Protein AF-A0AB74M2S8-F1 (afdb_monomer)

Nearest PDB structures (foldseek):
  7r6s-assembly1_A  TM=4.686E-01  e=1.627E-01  Stenotrophomonas maltophilia K279a
  4bac-assembly1_A-2  TM=5.710E-01  e=2.682E+00  Human spumaretrovirus
  2prr-assembly1_E  TM=2.351E-01  e=4.647E+00  Cupriavidus pinatubonensis JMP134
  8yho-assembly1_B  TM=1.801E-01  e=2.994E+00  Staphylococcus aureus

Foldseek 3Di:
DLVLFAFLFSLQVLLVQQQVVCPPQPDHPPFQRFQQSVCSVCVQQVNDDARWGALQLSVCCLCFVQVWDKAAQLGDAAQKKFFFFDPPDPQTGTFHIWGFNGDPGSFWTFTGGRQFRSGTDIGGCCQPVETHTGTITHGDDDDTDGDDDGDDDDDHDGDGHHGRHPGDTQAFLVRHGDDDDPDPDDDDDDDDDDDDDDDDDDDDDDDDDPDDDDPLQDQVVLVCLQPVPDDPAHSLLSLLLVQLVCCCVLQVADLLLSLLLQLQLCVQQVSLVRQFDPDAPDPPFFGASLRQGDPRRVVLVVVCVVVVHDSSGPCSRSVSVSVCCVPVVVVLSVQSRVDDGSLSSNSSCLVRPNVGRRSPSVSSSVSSVSSSVSNVVVVD

Structure (mmCIF, N/CA/C/O backbone):
data_AF-A0AB74M2S8-F1
#
_entry.id   AF-A0AB74M2S8-F1
#
loop_
_atom_site.group_PDB
_atom_site.id
_atom_site.type_symbol
_atom_site.label_atom_id
_atom_site.label_alt_id
_atom_site.label_comp_id
_atom_site.label_asym_id
_atom_site.label_entity_id
_atom_site.label_seq_id
_atom_site.pdbx_PDB_ins_code
_atom_site.Cartn_x
_atom_site.Cartn_y
_atom_site.Cartn_z
_atom_site.occupancy
_atom_site.B_iso_or_equiv
_atom_site.auth_seq_id
_atom_site.auth_comp_id
_atom_site.auth_asym_id
_atom_site.auth_atom_id
_atom_site.pdbx_PDB_model_num
ATOM 1 N N . MET A 1 1 ? -8.162 -6.011 23.626 1.00 84.75 1 MET A N 1
ATOM 2 C CA . MET A 1 1 ? -8.798 -4.784 23.097 1.00 84.75 1 MET A CA 1
ATOM 3 C C . MET A 1 1 ? -10.067 -4.429 23.857 1.00 84.75 1 MET A C 1
ATOM 5 O O . MET A 1 1 ? -10.016 -3.455 24.585 1.00 84.75 1 MET A O 1
ATOM 9 N N . ILE A 1 2 ? -11.145 -5.226 23.780 1.00 91.12 2 ILE A N 1
ATOM 10 C CA . ILE A 1 2 ? -12.443 -4.913 24.427 1.00 91.12 2 ILE A CA 1
ATOM 11 C C . ILE A 1 2 ? -12.279 -4.556 25.910 1.00 91.12 2 ILE A C 1
ATOM 13 O O . ILE A 1 2 ? -12.673 -3.471 26.300 1.00 91.12 2 ILE A O 1
ATOM 17 N N . LYS A 1 3 ? -11.595 -5.402 26.698 1.00 88.62 3 LYS A N 1
ATOM 18 C CA . LYS A 1 3 ? -11.340 -5.161 28.133 1.00 88.62 3 LYS A CA 1
ATOM 19 C C . LYS A 1 3 ? -10.711 -3.788 28.427 1.00 88.62 3 LYS A C 1
ATOM 21 O O . LYS A 1 3 ? -11.065 -3.161 29.412 1.00 88.62 3 LYS A O 1
ATOM 26 N N . ILE A 1 4 ? -9.784 -3.338 27.579 1.00 88.44 4 ILE A N 1
ATOM 27 C CA . ILE A 1 4 ? -9.093 -2.044 27.724 1.00 88.44 4 ILE A CA 1
ATOM 28 C C . ILE A 1 4 ? -10.026 -0.909 27.305 1.00 88.44 4 ILE A C 1
ATOM 30 O O . ILE A 1 4 ? -10.102 0.110 27.971 1.00 88.44 4 ILE A O 1
ATOM 34 N N . GLY A 1 5 ? -10.751 -1.090 26.203 1.00 87.12 5 GLY A N 1
ATOM 35 C CA . GLY A 1 5 ? -11.663 -0.085 25.668 1.00 87.12 5 GLY A CA 1
ATOM 36 C C . GLY A 1 5 ? -13.014 0.013 26.382 1.00 87.12 5 GLY A C 1
ATOM 37 O O . GLY A 1 5 ? -13.801 0.881 26.031 1.00 87.12 5 GLY A O 1
ATOM 38 N N . SER A 1 6 ? -13.296 -0.858 27.354 1.00 90.25 6 SER A N 1
ATOM 39 C CA . SER A 1 6 ? -14.488 -0.805 28.211 1.00 90.25 6 SER A CA 1
ATOM 40 C C . SER A 1 6 ? -14.216 -0.247 29.610 1.00 90.25 6 SER A C 1
ATOM 42 O O . SER A 1 6 ? -15.163 0.013 30.345 1.00 90.25 6 SER A O 1
ATOM 44 N N . ASP A 1 7 ? -12.947 -0.116 30.002 1.00 90.12 7 ASP A N 1
ATOM 45 C CA . ASP A 1 7 ? -12.531 0.347 31.327 1.00 90.12 7 ASP A CA 1
ATOM 46 C C . ASP A 1 7 ? -12.131 1.834 31.256 1.00 90.12 7 ASP A C 1
ATOM 48 O O . ASP A 1 7 ? -11.129 2.153 30.609 1.00 90.12 7 ASP A O 1
ATOM 52 N N . PRO A 1 8 ? -12.879 2.751 31.904 1.00 89.00 8 PRO A N 1
ATOM 53 C CA . PRO A 1 8 ? -12.609 4.188 31.875 1.00 89.00 8 PRO A CA 1
ATOM 54 C C . PRO A 1 8 ? -11.163 4.576 32.189 1.00 89.00 8 PRO A C 1
ATOM 56 O O . PRO A 1 8 ? -10.606 5.464 31.536 1.00 89.00 8 PRO A O 1
ATOM 59 N N . ASP A 1 9 ? -10.525 3.902 33.145 1.00 87.44 9 ASP A N 1
ATOM 60 C CA . ASP A 1 9 ? -9.166 4.240 33.563 1.00 87.44 9 ASP A CA 1
ATOM 61 C C . ASP A 1 9 ? -8.148 3.807 32.506 1.00 87.44 9 ASP A C 1
ATOM 63 O O . ASP A 1 9 ? -7.202 4.536 32.198 1.00 87.44 9 ASP A O 1
ATOM 67 N N . GLN A 1 10 ? -8.371 2.649 31.883 1.00 87.56 10 GLN A N 1
ATOM 68 C CA . GLN A 1 10 ? -7.542 2.156 30.780 1.00 87.56 10 GLN A CA 1
ATOM 69 C C . GLN A 1 10 ? -7.720 2.999 29.511 1.00 87.56 10 GLN A C 1
ATOM 71 O O . GLN A 1 10 ? -6.733 3.293 28.834 1.00 87.56 10 GLN A O 1
ATOM 76 N N . ILE A 1 11 ? -8.945 3.451 29.219 1.00 88.50 11 ILE A N 1
ATOM 77 C CA . ILE A 1 11 ? -9.229 4.380 28.115 1.00 88.50 11 ILE A CA 1
ATOM 78 C C . ILE A 1 11 ? -8.427 5.672 28.300 1.00 88.50 11 ILE A C 1
ATOM 80 O O . ILE A 1 11 ? -7.688 6.058 27.393 1.00 88.50 11 ILE A O 1
ATOM 84 N N . LYS A 1 12 ? -8.494 6.295 29.489 1.00 88.69 12 LYS A N 1
ATOM 85 C CA . LYS A 1 12 ? -7.721 7.512 29.801 1.00 88.69 12 LYS A CA 1
ATOM 86 C C . LYS A 1 12 ? -6.221 7.285 29.635 1.00 88.69 12 LYS A C 1
ATOM 88 O O . LYS A 1 12 ? -5.544 8.099 29.015 1.00 88.69 12 LYS A O 1
ATOM 93 N N . LYS A 1 13 ? -5.689 6.166 30.139 1.00 87.06 13 LYS A N 1
ATOM 94 C CA . LYS A 1 13 ? -4.259 5.819 30.014 1.00 87.06 13 LYS A CA 1
ATOM 95 C C . LYS A 1 13 ? -3.811 5.748 28.555 1.00 87.06 13 LYS A C 1
ATOM 97 O O . LYS A 1 13 ? -2.794 6.341 28.188 1.00 87.06 13 LYS A O 1
ATOM 102 N N . VAL A 1 14 ? -4.586 5.059 27.719 1.00 89.19 14 VAL A N 1
ATOM 103 C CA . VAL A 1 14 ? -4.322 4.931 26.280 1.00 89.19 14 VAL A CA 1
ATOM 104 C C . VAL A 1 14 ? -4.389 6.289 25.578 1.00 89.19 14 VAL A C 1
ATOM 106 O O . VAL A 1 14 ? -3.494 6.627 24.803 1.00 89.19 14 VAL A O 1
ATOM 109 N N . GLN A 1 15 ? -5.403 7.094 25.883 1.00 89.94 15 GLN A N 1
ATOM 110 C CA . GLN A 1 15 ? -5.590 8.434 25.325 1.00 89.94 15 GLN A CA 1
ATOM 111 C C . GLN A 1 15 ? -4.470 9.402 25.735 1.00 89.94 15 GLN A C 1
ATOM 113 O O . GLN A 1 15 ? -3.932 10.116 24.890 1.00 89.94 15 GLN A O 1
ATOM 118 N N . THR A 1 16 ? -4.006 9.357 26.986 1.00 88.69 16 THR A N 1
ATOM 119 C CA . THR A 1 16 ? -2.841 10.129 27.446 1.00 88.69 16 THR A CA 1
ATOM 120 C C . THR A 1 16 ? -1.555 9.697 26.732 1.00 88.69 16 THR A C 1
ATOM 122 O O . THR A 1 16 ? -0.731 10.542 26.363 1.00 88.69 16 THR A O 1
ATOM 125 N N . ALA A 1 17 ? -1.361 8.395 26.489 1.00 85.56 17 ALA A N 1
ATOM 126 C CA . ALA A 1 17 ? -0.233 7.900 25.694 1.00 85.56 17 ALA A CA 1
ATOM 127 C C . ALA A 1 17 ? -0.310 8.381 24.233 1.00 85.56 17 ALA A C 1
ATOM 129 O O . ALA A 1 17 ? 0.702 8.792 23.657 1.00 85.56 17 ALA A O 1
ATOM 130 N N . ALA A 1 18 ? -1.514 8.404 23.658 1.00 86.25 18 ALA A N 1
ATOM 131 C CA . ALA A 1 18 ? -1.759 8.945 22.327 1.00 86.25 18 ALA A CA 1
ATOM 132 C C . ALA A 1 18 ? -1.458 10.450 22.269 1.00 86.25 18 ALA A C 1
ATOM 134 O O . ALA A 1 18 ? -0.689 10.882 21.409 1.00 86.25 18 ALA A O 1
ATOM 135 N N . ALA A 1 19 ? -1.939 11.235 23.237 1.00 86.31 19 ALA A N 1
ATOM 136 C CA . ALA A 1 19 ? -1.667 12.668 23.345 1.00 86.31 19 ALA A CA 1
ATOM 137 C C . ALA A 1 19 ? -0.161 12.975 23.409 1.00 86.31 19 ALA A C 1
ATOM 139 O O . ALA A 1 19 ? 0.320 13.886 22.733 1.00 86.31 19 ALA A O 1
ATOM 140 N N . LYS A 1 20 ? 0.616 12.176 24.158 1.00 84.69 20 LYS A N 1
ATOM 141 C CA . LYS A 1 20 ? 2.086 12.287 24.187 1.00 84.69 20 LYS A CA 1
ATOM 142 C C . LYS A 1 20 ? 2.708 12.023 22.813 1.00 84.69 20 LYS A C 1
ATOM 144 O O . LYS A 1 20 ? 3.582 12.781 22.408 1.00 84.69 20 LYS A O 1
ATOM 149 N N . SER A 1 21 ? 2.234 11.009 22.087 1.00 80.06 21 SER A N 1
ATOM 150 C CA . SER A 1 21 ? 2.724 10.685 20.734 1.00 80.06 21 SER A CA 1
ATOM 151 C C . SER A 1 21 ? 2.317 11.695 19.649 1.00 80.06 21 SER A C 1
ATOM 153 O O . SER A 1 21 ? 2.903 11.720 18.564 1.00 80.06 21 SER A O 1
ATOM 155 N N . MET A 1 22 ? 1.332 12.549 19.938 1.00 80.62 22 MET A N 1
ATOM 156 C CA . MET A 1 22 ? 0.899 13.630 19.047 1.00 80.62 22 MET A CA 1
ATOM 157 C C . MET A 1 22 ? 1.709 14.924 19.222 1.00 80.62 22 MET A C 1
ATOM 159 O O . MET A 1 22 ? 1.587 15.820 18.386 1.00 80.62 22 MET A O 1
ATOM 163 N N . LYS A 1 23 ? 2.571 15.040 20.244 1.00 78.31 23 LYS A N 1
ATOM 164 C CA . LYS A 1 23 ? 3.499 16.179 20.362 1.00 78.31 23 LYS A CA 1
ATOM 165 C C . LYS A 1 23 ? 4.413 16.248 19.126 1.00 78.31 23 LYS A C 1
ATOM 167 O O . LYS A 1 23 ? 4.820 15.211 18.613 1.00 78.31 23 LYS A O 1
ATOM 172 N N . GLY A 1 24 ? 4.673 17.456 18.623 1.00 69.06 24 GLY A N 1
ATOM 173 C CA . GLY A 1 24 ? 5.438 17.690 17.384 1.00 69.06 24 GLY A CA 1
ATOM 174 C C . GLY A 1 24 ? 4.617 17.603 16.089 1.00 69.06 24 GLY A C 1
ATOM 175 O O . GLY A 1 24 ? 4.974 18.214 15.096 1.00 69.06 24 GLY A O 1
ATOM 176 N N . SER A 1 25 ? 3.431 16.976 16.106 1.00 66.75 25 SER A N 1
ATOM 177 C CA . SER A 1 25 ? 2.619 16.771 14.889 1.00 66.75 25 SER A CA 1
ATOM 178 C C . SER A 1 25 ? 2.020 18.032 14.250 1.00 66.75 25 SER A C 1
ATOM 180 O O . SER A 1 25 ? 1.420 17.940 13.181 1.00 66.75 25 SER A O 1
ATOM 182 N N . GLY A 1 26 ? 2.089 19.183 14.926 1.00 72.56 26 GLY A N 1
ATOM 183 C CA . GLY A 1 26 ? 1.356 20.396 14.550 1.00 72.56 26 GLY A CA 1
ATOM 184 C C . GLY A 1 26 ? -0.136 20.386 14.921 1.00 72.56 26 GLY A C 1
ATOM 185 O O . GLY A 1 26 ? -0.805 21.399 14.734 1.00 72.56 26 GLY A O 1
ATOM 186 N N . TYR A 1 27 ? -0.659 19.293 15.495 1.00 75.12 27 TYR A N 1
ATOM 187 C CA . TYR A 1 27 ? -2.057 19.170 15.920 1.00 75.12 27 TYR A CA 1
ATOM 188 C C . TYR A 1 27 ? -2.186 18.986 17.433 1.00 75.12 27 TYR A C 1
ATOM 190 O O . TYR A 1 27 ? -1.400 18.285 18.076 1.00 75.12 27 TYR A O 1
ATOM 198 N N . LYS A 1 28 ? -3.212 19.617 18.014 1.00 78.88 28 LYS A N 1
ATOM 199 C CA . LYS A 1 28 ? -3.532 19.503 19.438 1.00 78.88 28 LYS A CA 1
ATOM 200 C C . LYS A 1 28 ? -4.485 18.330 19.657 1.00 78.88 28 LYS A C 1
ATOM 202 O O . LYS A 1 28 ? -5.583 18.330 19.117 1.00 78.88 28 LYS A O 1
ATOM 207 N N . TYR A 1 29 ? -4.086 17.368 20.487 1.00 82.19 29 TYR A N 1
ATOM 208 C CA . TYR A 1 29 ? -4.968 16.288 20.936 1.00 82.19 29 TYR A CA 1
ATOM 209 C C . TYR A 1 29 ? -6.242 16.857 21.611 1.00 82.19 29 TYR A C 1
ATOM 211 O O . TYR A 1 29 ? -6.123 17.835 22.356 1.00 82.19 29 TYR A O 1
ATOM 219 N N . PRO A 1 30 ? -7.438 16.271 21.400 1.00 83.69 30 PRO A N 1
ATOM 220 C CA . PRO A 1 30 ? -7.706 15.027 20.668 1.00 83.69 30 PRO A CA 1
ATOM 221 C C . PRO A 1 30 ? -7.764 15.164 19.146 1.00 83.69 30 PRO A C 1
ATOM 223 O O . PRO A 1 30 ? -7.860 14.144 18.473 1.00 83.69 30 PRO A O 1
ATOM 226 N N . THR A 1 31 ? -7.610 16.364 18.594 1.00 81.88 31 THR A N 1
ATOM 227 C CA . THR A 1 31 ? -7.779 16.618 17.165 1.00 81.88 31 THR A CA 1
ATOM 228 C C . THR A 1 31 ? -6.806 15.860 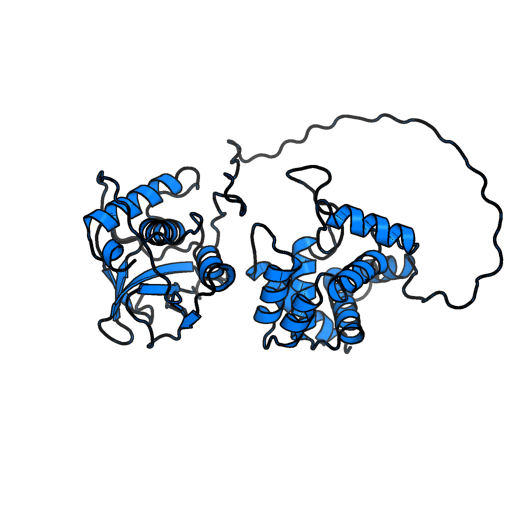16.274 1.00 81.88 31 THR A C 1
ATOM 230 O O . THR A 1 31 ? -5.590 15.881 16.473 1.00 81.88 31 THR A O 1
ATOM 233 N N . LYS A 1 32 ? -7.374 15.194 15.265 1.00 82.06 32 LYS A N 1
ATOM 234 C CA . LYS A 1 32 ? -6.702 14.382 14.257 1.00 82.06 32 LYS A CA 1
ATOM 235 C C . LYS A 1 32 ? -5.849 13.262 14.858 1.00 82.06 32 LYS A C 1
ATOM 237 O O . LYS A 1 32 ? -4.753 12.976 14.387 1.00 82.06 32 LYS A O 1
ATOM 242 N N . SER A 1 33 ? -6.333 12.615 15.917 1.00 85.50 33 SER A N 1
ATOM 243 C CA . SER A 1 33 ? -5.545 11.611 16.654 1.00 85.50 33 SER A CA 1
ATOM 244 C C . SER A 1 33 ? -6.164 10.211 16.701 1.00 85.50 33 SER A C 1
ATOM 246 O O . SER A 1 33 ? -5.681 9.357 17.448 1.00 85.50 33 SER A O 1
ATOM 248 N N . CYS A 1 34 ? -7.193 9.936 15.892 1.00 91.25 34 CYS A N 1
ATOM 249 C CA . CYS A 1 34 ? -7.920 8.662 15.910 1.00 91.25 34 CYS A CA 1
ATOM 250 C C . CYS A 1 34 ? -7.014 7.444 15.662 1.00 91.25 34 CYS A C 1
ATOM 252 O O . CYS A 1 34 ? -7.013 6.500 16.452 1.00 91.25 34 CYS A O 1
ATOM 254 N N . ALA A 1 35 ? -6.157 7.501 14.638 1.00 89.56 35 ALA A N 1
ATOM 255 C CA . ALA A 1 35 ? -5.203 6.436 14.337 1.00 89.56 35 ALA A CA 1
ATOM 256 C C . ALA A 1 35 ? -4.160 6.258 15.450 1.00 89.56 35 ALA A C 1
ATOM 258 O O . ALA A 1 35 ? -3.918 5.136 15.889 1.00 89.56 35 ALA A O 1
ATOM 259 N N . ALA A 1 36 ? -3.606 7.354 15.979 1.00 87.88 36 ALA A N 1
ATOM 260 C CA . ALA A 1 36 ? -2.610 7.280 17.046 1.00 87.88 36 ALA A CA 1
ATOM 261 C C . ALA A 1 36 ? -3.216 6.671 18.319 1.00 87.88 36 ALA A C 1
ATOM 263 O O . ALA A 1 36 ? -2.613 5.801 18.948 1.00 87.88 36 ALA A O 1
ATOM 264 N N . THR A 1 37 ? -4.443 7.071 18.651 1.00 92.75 37 THR A N 1
ATOM 265 C CA . THR A 1 37 ? -5.208 6.538 19.782 1.00 92.75 37 THR A CA 1
ATOM 266 C C . THR A 1 37 ? -5.510 5.054 19.606 1.00 92.75 37 THR A C 1
ATOM 268 O O . THR A 1 37 ? -5.253 4.261 20.512 1.00 92.75 37 THR A O 1
ATOM 271 N N . LEU A 1 38 ? -5.972 4.636 18.425 1.00 94.62 38 LEU A N 1
ATOM 272 C CA . LEU A 1 38 ? -6.240 3.226 18.164 1.00 94.62 38 LEU A CA 1
ATOM 273 C C . LEU A 1 38 ? -4.960 2.376 18.158 1.00 94.62 38 LEU A C 1
ATOM 275 O O . LEU A 1 38 ? -4.965 1.285 18.726 1.00 94.62 38 LEU A O 1
ATOM 279 N N . SER A 1 39 ? -3.848 2.867 17.603 1.00 90.75 39 SER A N 1
ATOM 280 C CA . SER A 1 39 ? -2.547 2.194 17.718 1.00 90.75 39 SER A CA 1
ATOM 281 C C . SER A 1 39 ? -2.161 1.951 19.177 1.00 90.75 39 SER A C 1
ATOM 283 O O . SER A 1 39 ? -1.660 0.878 19.505 1.00 90.75 39 SER A O 1
ATOM 285 N N . GLN A 1 40 ? -2.425 2.905 20.074 1.00 91.31 40 GLN A N 1
ATOM 286 C CA . GLN A 1 40 ? -2.153 2.726 21.501 1.00 91.31 40 GLN A CA 1
ATOM 287 C C . GLN A 1 40 ? -3.096 1.700 22.147 1.00 91.31 40 GLN A C 1
ATOM 289 O O . GLN A 1 40 ? -2.631 0.879 22.936 1.00 91.31 40 GLN A O 1
ATOM 294 N N . PHE A 1 41 ? -4.380 1.650 21.766 1.00 92.25 41 PHE A N 1
ATOM 295 C CA . PHE A 1 41 ? -5.290 0.574 22.200 1.00 92.25 41 PHE A CA 1
ATOM 296 C C . PHE A 1 41 ? -4.807 -0.810 21.757 1.00 92.25 41 PHE A C 1
ATOM 298 O O . PHE A 1 41 ? -4.860 -1.771 22.531 1.00 92.25 41 PHE A O 1
ATOM 305 N N . LEU A 1 42 ? -4.336 -0.916 20.514 1.00 90.94 42 LEU A N 1
ATOM 306 C CA . LEU A 1 42 ? -3.784 -2.144 19.948 1.00 90.94 42 LEU A CA 1
ATOM 307 C C . LEU A 1 42 ? -2.538 -2.575 20.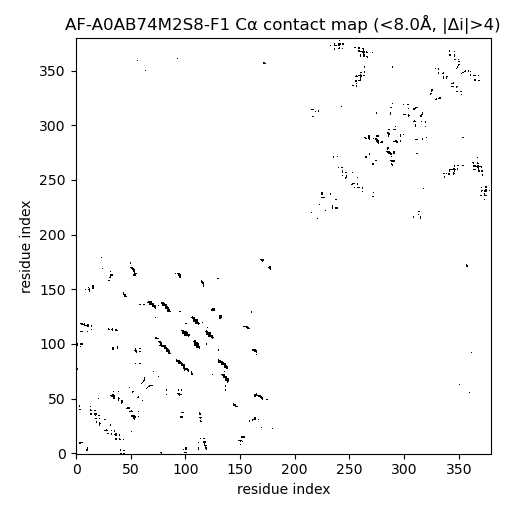730 1.00 90.94 42 LEU A C 1
ATOM 309 O O . LEU A 1 42 ? -2.498 -3.698 21.231 1.00 90.94 42 LEU A O 1
ATOM 313 N N . ARG A 1 43 ? -1.582 -1.663 20.939 1.00 87.50 43 ARG A N 1
ATOM 314 C CA . ARG A 1 43 ? -0.358 -1.921 21.715 1.00 87.50 43 ARG A CA 1
ATOM 315 C C . ARG A 1 43 ? -0.643 -2.294 23.164 1.00 87.50 43 ARG A C 1
ATOM 317 O O . ARG A 1 43 ? -0.067 -3.260 23.653 1.00 87.50 43 ARG A O 1
ATOM 324 N N . ALA A 1 44 ? -1.553 -1.590 23.836 1.00 85.38 44 ALA A N 1
ATOM 325 C CA . ALA A 1 44 ? -1.952 -1.897 25.210 1.00 85.38 44 ALA A CA 1
ATOM 326 C C . ALA A 1 44 ? -2.612 -3.281 25.316 1.00 85.38 44 ALA A C 1
ATOM 328 O O . ALA A 1 44 ? -2.467 -3.973 26.321 1.00 85.38 44 ALA A O 1
ATOM 329 N N . ALA A 1 45 ? -3.299 -3.726 24.257 1.00 85.69 45 ALA A N 1
ATOM 330 C CA . ALA A 1 45 ? -3.817 -5.087 24.173 1.00 85.69 45 ALA A CA 1
ATOM 331 C C . ALA A 1 45 ? -2.724 -6.138 23.934 1.00 85.69 45 ALA A C 1
ATOM 333 O O . ALA A 1 45 ? -3.033 -7.320 24.059 1.00 85.69 45 ALA A O 1
ATOM 334 N N . GLY A 1 46 ? -1.496 -5.717 23.603 1.00 82.00 46 GLY A N 1
ATOM 335 C CA . GLY A 1 46 ? -0.339 -6.534 23.225 1.00 82.00 46 GLY A CA 1
ATOM 336 C C . GLY A 1 46 ? -0.155 -6.706 21.709 1.00 82.00 46 GLY A C 1
ATOM 337 O O . GLY A 1 46 ? 0.601 -7.578 21.287 1.00 82.00 46 GLY A O 1
ATOM 338 N N . ILE A 1 47 ? -0.926 -5.990 20.872 1.00 83.38 47 ILE A N 1
ATOM 339 C CA . ILE A 1 47 ? -0.898 -6.148 19.412 1.00 83.38 47 ILE A CA 1
ATOM 340 C C . ILE A 1 47 ? 0.222 -5.250 18.943 1.00 83.38 47 ILE A C 1
ATOM 342 O O . ILE A 1 47 ? 0.092 -4.028 18.981 1.00 83.38 47 ILE A O 1
ATOM 346 N N . ASP A 1 48 ? 1.322 -5.865 18.525 1.00 78.94 48 ASP A N 1
ATOM 347 C CA . ASP A 1 48 ? 2.477 -5.118 18.060 1.00 78.94 48 ASP A CA 1
ATOM 348 C C . ASP A 1 48 ? 2.163 -4.420 16.729 1.00 78.94 48 ASP A C 1
ATOM 350 O O . ASP A 1 48 ? 2.051 -5.046 15.662 1.00 78.94 48 ASP A O 1
ATOM 354 N N . VAL A 1 49 ? 1.945 -3.112 16.842 1.00 78.50 49 VAL A N 1
ATOM 355 C CA . VAL A 1 49 ? 1.776 -2.159 15.751 1.00 78.50 49 VAL A CA 1
ATOM 356 C C . VAL A 1 49 ? 2.485 -0.855 16.124 1.00 78.50 49 VAL A C 1
ATOM 358 O O . VAL A 1 49 ? 2.430 -0.427 17.285 1.00 78.50 49 VAL A O 1
ATOM 361 N N . PRO A 1 50 ? 3.136 -0.180 15.165 1.00 78.56 50 PRO A N 1
ATOM 362 C CA . PRO A 1 50 ? 3.665 1.153 15.404 1.00 78.56 50 PRO A CA 1
ATOM 363 C C . PRO A 1 50 ? 2.530 2.137 15.718 1.00 78.56 50 PRO A C 1
ATOM 365 O O . PRO A 1 50 ? 1.360 1.918 15.385 1.00 78.56 50 PRO A O 1
ATOM 368 N N . VAL A 1 51 ? 2.877 3.234 16.395 1.00 82.12 51 VAL A N 1
ATOM 369 C CA . VAL A 1 51 ? 1.926 4.332 16.586 1.00 82.12 51 VAL A CA 1
ATOM 370 C C . VAL A 1 51 ? 1.798 5.069 15.264 1.00 82.12 51 VAL A C 1
ATOM 372 O O . VAL A 1 51 ? 2.726 5.748 14.836 1.00 82.12 51 VAL A O 1
ATOM 375 N N . THR A 1 52 ? 0.650 4.906 14.619 1.00 80.44 52 THR A N 1
ATOM 376 C CA . THR A 1 52 ? 0.404 5.378 13.260 1.00 80.44 52 THR A CA 1
ATOM 377 C C . THR A 1 52 ? -0.444 6.638 13.291 1.00 80.44 52 THR A C 1
ATOM 379 O O . THR A 1 52 ? -1.412 6.730 14.043 1.00 80.44 52 THR A O 1
ATOM 382 N N . ARG A 1 53 ? -0.093 7.616 12.454 1.00 82.56 53 ARG A N 1
ATOM 383 C CA . ARG A 1 53 ? -0.931 8.789 12.178 1.00 82.56 53 ARG A CA 1
ATOM 384 C C . ARG A 1 53 ? -1.648 8.583 10.834 1.00 82.56 53 ARG A C 1
ATOM 386 O O . ARG A 1 53 ? -1.089 7.978 9.920 1.00 82.56 53 ARG A O 1
ATOM 393 N N . GLY A 1 54 ? -2.886 9.067 10.743 1.00 83.19 54 GLY A N 1
ATOM 394 C CA . GLY A 1 54 ? -3.770 8.885 9.586 1.00 83.19 54 GLY A CA 1
ATOM 395 C C . GLY A 1 54 ? -4.551 7.566 9.625 1.00 83.19 54 GLY A C 1
ATOM 396 O O . GLY A 1 54 ? -3.973 6.481 9.731 1.00 83.19 54 GLY A O 1
ATOM 397 N N . ALA A 1 55 ? -5.882 7.652 9.547 1.00 85.69 55 ALA A N 1
ATOM 398 C CA . ALA A 1 55 ? -6.775 6.495 9.641 1.00 85.69 55 ALA A CA 1
ATOM 399 C C . ALA A 1 55 ? -6.528 5.460 8.529 1.00 85.69 55 ALA A C 1
ATOM 401 O O . ALA A 1 55 ? -6.486 4.259 8.810 1.00 85.69 55 ALA A O 1
ATOM 402 N N . GLN A 1 56 ? -6.278 5.909 7.295 1.00 81.81 56 GLN A N 1
ATOM 403 C CA . GLN A 1 56 ? -5.968 5.023 6.168 1.00 81.81 56 GLN A CA 1
ATOM 404 C C . GLN A 1 56 ? -4.694 4.195 6.394 1.00 81.81 56 GLN A C 1
ATOM 406 O O . GLN A 1 56 ? -4.711 2.985 6.172 1.00 81.81 56 GLN A O 1
ATOM 411 N N . ASN A 1 57 ? -3.618 4.812 6.892 1.00 77.62 57 ASN A N 1
ATOM 412 C CA . ASN A 1 57 ? -2.349 4.120 7.137 1.00 77.62 57 ASN A CA 1
ATOM 413 C C . ASN A 1 57 ? -2.519 2.992 8.160 1.00 77.62 57 ASN A C 1
ATOM 415 O O . ASN A 1 57 ? -2.050 1.871 7.952 1.00 77.62 57 ASN A O 1
ATOM 419 N N . LEU A 1 58 ? -3.249 3.258 9.250 1.00 86.12 58 LEU A N 1
ATOM 420 C CA . LEU A 1 58 ? -3.509 2.240 10.264 1.00 86.12 58 LEU A CA 1
ATOM 421 C C . LEU A 1 58 ? -4.421 1.128 9.729 1.00 86.12 58 LEU A C 1
ATOM 423 O O . LEU A 1 58 ? -4.157 -0.052 9.972 1.00 86.12 58 LEU A O 1
ATOM 427 N N . ALA A 1 59 ? -5.463 1.479 8.970 1.00 85.94 59 ALA A N 1
ATOM 428 C CA . ALA A 1 59 ? -6.342 0.500 8.337 1.00 85.94 59 ALA A CA 1
ATOM 429 C C . ALA A 1 59 ? -5.567 -0.429 7.388 1.00 85.94 59 ALA A C 1
ATOM 431 O O . ALA A 1 59 ? -5.774 -1.646 7.411 1.00 85.94 59 ALA A O 1
ATOM 432 N N . ASP A 1 60 ? -4.638 0.121 6.602 1.00 78.44 60 ASP A N 1
ATOM 433 C CA . ASP A 1 60 ? -3.769 -0.661 5.728 1.00 78.44 60 ASP A CA 1
ATOM 434 C C . ASP A 1 60 ? -2.808 -1.543 6.532 1.00 78.44 60 ASP A C 1
ATOM 436 O O . ASP A 1 60 ? -2.728 -2.734 6.251 1.00 78.44 60 ASP A O 1
ATOM 440 N N . ARG A 1 61 ? -2.179 -1.061 7.610 1.00 82.06 61 ARG A N 1
ATOM 441 C CA . ARG A 1 61 ? -1.336 -1.916 8.474 1.00 82.06 61 ARG A CA 1
ATOM 442 C C . ARG A 1 61 ? -2.112 -3.091 9.081 1.00 82.06 61 ARG A C 1
ATOM 444 O O . ARG A 1 61 ? -1.621 -4.222 9.103 1.00 82.06 61 ARG A O 1
ATOM 451 N N . LEU A 1 62 ? -3.333 -2.853 9.556 1.00 86.00 62 LEU A N 1
ATOM 452 C CA . LEU A 1 62 ? -4.184 -3.900 10.128 1.00 86.00 62 LEU A CA 1
ATOM 453 C C . LEU A 1 62 ? -4.611 -4.925 9.071 1.00 86.00 62 LEU A C 1
ATOM 455 O O . LEU A 1 62 ? -4.441 -6.133 9.259 1.00 86.00 62 LEU A O 1
ATOM 459 N N . ARG A 1 63 ? -5.127 -4.458 7.931 1.00 83.75 63 ARG A N 1
ATOM 460 C CA . ARG A 1 63 ? -5.586 -5.326 6.838 1.00 83.75 63 ARG A CA 1
ATOM 461 C C . ARG A 1 63 ? -4.433 -6.090 6.200 1.00 83.75 63 ARG A C 1
ATOM 463 O O . ARG A 1 63 ? -4.540 -7.288 5.963 1.00 83.75 63 ARG A O 1
ATOM 470 N N . ILE A 1 64 ? -3.345 -5.391 5.910 1.00 68.94 64 ILE A N 1
ATOM 471 C CA . ILE A 1 64 ? -2.274 -5.879 5.055 1.00 68.94 64 ILE A CA 1
ATOM 472 C C . ILE A 1 64 ? -1.194 -6.580 5.887 1.00 68.94 64 ILE A C 1
ATOM 474 O O . ILE A 1 64 ? -0.935 -7.766 5.680 1.00 68.94 64 ILE A O 1
ATOM 478 N N . ASN A 1 65 ? -0.589 -5.899 6.863 1.00 74.12 65 ASN A N 1
ATOM 479 C CA . ASN A 1 65 ? 0.536 -6.450 7.631 1.00 74.12 65 ASN A CA 1
ATOM 480 C C . ASN A 1 65 ? 0.060 -7.481 8.660 1.00 74.12 65 ASN A C 1
ATOM 482 O O . ASN A 1 65 ? 0.678 -8.532 8.834 1.00 74.12 65 ASN A O 1
ATOM 486 N N . ARG A 1 66 ? -1.059 -7.199 9.339 1.00 79.69 66 ARG A N 1
ATOM 487 C CA . ARG A 1 66 ? -1.630 -8.097 10.358 1.00 79.69 66 ARG A CA 1
ATOM 488 C C . ARG A 1 66 ? -2.658 -9.078 9.785 1.00 79.69 66 ARG A C 1
ATOM 490 O O . ARG A 1 66 ? -3.105 -9.955 10.520 1.00 79.69 66 ARG A O 1
ATOM 497 N N . LYS A 1 67 ? -2.986 -8.980 8.489 1.00 80.38 67 LYS A N 1
ATOM 498 C CA . LYS A 1 67 ? -3.927 -9.867 7.775 1.00 80.38 67 LYS A CA 1
ATOM 499 C C . LYS A 1 67 ? -5.334 -9.886 8.382 1.00 80.38 67 LYS A C 1
ATOM 501 O O . LYS A 1 67 ? -6.011 -10.919 8.378 1.00 80.38 67 LYS A O 1
ATOM 506 N N . TRP A 1 68 ? -5.775 -8.763 8.945 1.00 89.81 68 TRP A N 1
ATOM 507 C CA . TRP A 1 68 ? -7.131 -8.653 9.473 1.00 89.81 68 TRP A CA 1
ATOM 508 C C . TRP A 1 68 ? -8.142 -8.705 8.334 1.00 89.81 68 TRP A C 1
ATOM 510 O O . TRP A 1 68 ? -7.933 -8.147 7.257 1.00 89.81 68 TRP A O 1
ATOM 520 N N . SER A 1 69 ? -9.249 -9.399 8.575 1.00 90.56 69 SER A N 1
ATOM 521 C CA . SER A 1 69 ? -10.264 -9.620 7.548 1.00 90.56 69 SER A CA 1
ATOM 522 C C . SER A 1 69 ? -11.188 -8.415 7.440 1.00 90.56 69 SER A C 1
ATOM 524 O O . SER A 1 69 ? -11.620 -7.875 8.459 1.00 90.56 69 SER A O 1
ATOM 526 N N . ARG A 1 70 ? -11.534 -8.023 6.208 1.00 91.62 70 ARG A N 1
ATOM 527 C CA . ARG A 1 70 ? -12.559 -7.003 5.961 1.00 91.62 70 ARG A CA 1
ATOM 528 C C . ARG A 1 70 ? -13.944 -7.598 6.210 1.00 91.62 70 ARG A C 1
ATOM 530 O O . ARG A 1 70 ? -14.300 -8.628 5.644 1.00 91.62 70 ARG A O 1
ATOM 537 N N . VAL A 1 71 ? -14.730 -6.924 7.035 1.00 92.31 71 VAL A N 1
ATOM 538 C CA . VAL A 1 71 ? -16.086 -7.300 7.430 1.00 92.31 71 VAL A CA 1
ATOM 539 C C . VAL A 1 71 ? -17.055 -6.235 6.920 1.00 92.31 71 VAL A C 1
ATOM 541 O O . VAL A 1 71 ? -16.782 -5.035 6.989 1.00 92.31 71 VAL A O 1
ATOM 544 N N . LYS A 1 72 ? -18.181 -6.680 6.353 1.00 90.56 72 LYS A N 1
ATOM 545 C CA . LYS A 1 72 ? -19.229 -5.788 5.840 1.00 90.56 72 LYS A CA 1
ATOM 546 C C . LYS A 1 72 ? -19.982 -5.118 6.990 1.00 90.56 72 LYS A C 1
ATOM 548 O O . LYS A 1 72 ? -20.158 -5.720 8.049 1.00 90.56 72 LYS A O 1
ATOM 553 N N . VAL A 1 73 ? -20.473 -3.905 6.749 1.00 92.25 73 VAL A N 1
ATOM 554 C CA . VAL A 1 73 ? -21.394 -3.224 7.668 1.00 92.25 73 VAL A CA 1
ATOM 555 C C . VAL A 1 73 ? -22.641 -4.086 7.900 1.00 92.25 73 VAL A C 1
ATOM 557 O O . VAL A 1 73 ? -23.124 -4.746 6.979 1.00 92.25 73 VAL A O 1
ATOM 560 N N . GLY A 1 74 ? -23.108 -4.139 9.146 1.00 89.69 74 GLY A N 1
ATOM 561 C CA . GLY A 1 74 ? -24.154 -5.046 9.627 1.00 89.69 74 GLY A CA 1
ATOM 562 C C . GLY A 1 74 ? -23.645 -6.426 10.063 1.00 89.69 74 GLY A C 1
ATOM 563 O O . GLY A 1 74 ? -24.439 -7.297 10.406 1.00 89.69 74 GLY A O 1
ATOM 564 N N . LYS A 1 75 ? -22.327 -6.675 10.017 1.00 92.56 75 LYS A N 1
ATOM 565 C CA . LYS A 1 75 ? -21.689 -7.921 10.498 1.00 92.56 75 LYS A CA 1
ATOM 566 C C . LYS A 1 75 ? -20.584 -7.682 11.524 1.00 92.56 75 LYS A C 1
ATOM 568 O O . LYS A 1 75 ? -19.859 -8.622 11.865 1.00 92.56 75 LYS A O 1
ATOM 573 N N . GLN A 1 76 ? -20.445 -6.445 11.991 1.00 93.38 76 GLN A N 1
ATOM 574 C CA . GLN A 1 76 ? -19.502 -6.081 13.036 1.00 93.38 76 GLN A CA 1
ATOM 575 C C . GLN A 1 76 ? -19.767 -6.860 14.326 1.00 93.38 76 GLN A C 1
ATOM 577 O O . GLN A 1 76 ? -20.897 -7.249 14.612 1.00 93.38 76 GLN A O 1
ATOM 582 N N . VAL A 1 77 ? -18.727 -7.055 15.125 1.00 94.00 77 VAL A N 1
ATOM 583 C CA . VAL A 1 77 ? -18.785 -7.582 16.495 1.00 94.00 77 VAL A CA 1
ATOM 584 C C . VAL A 1 77 ? -17.887 -6.740 17.399 1.00 94.00 77 VAL A C 1
ATOM 586 O O . VAL A 1 77 ? -17.052 -5.972 16.922 1.00 94.00 77 VAL A O 1
ATOM 589 N N . ALA A 1 78 ? -18.040 -6.896 18.712 1.00 94.00 78 ALA A N 1
ATOM 590 C CA . ALA A 1 78 ? -17.120 -6.301 19.672 1.00 94.00 78 ALA A CA 1
ATOM 591 C C . ALA A 1 78 ? -15.666 -6.708 19.365 1.00 94.00 78 ALA A C 1
ATOM 593 O O . ALA A 1 78 ? -15.374 -7.879 19.119 1.00 94.00 78 ALA A O 1
ATOM 594 N N . GLY A 1 79 ? -14.753 -5.740 19.402 1.00 92.12 79 GLY A N 1
ATOM 595 C CA . GLY A 1 79 ? -13.342 -5.919 19.064 1.00 92.12 79 GLY A CA 1
ATOM 596 C C . GLY A 1 79 ? -12.995 -5.673 17.594 1.00 92.12 79 GLY A C 1
ATOM 597 O O . GLY A 1 79 ? -11.807 -5.624 17.278 1.00 92.12 79 GLY A O 1
ATOM 598 N N . ASP A 1 80 ? -13.982 -5.484 16.716 1.00 95.62 80 ASP A N 1
ATOM 599 C CA . ASP A 1 80 ? -13.722 -5.024 15.353 1.00 95.62 80 ASP A CA 1
ATOM 600 C C . ASP A 1 80 ? -13.275 -3.556 15.341 1.00 95.62 80 ASP A C 1
ATOM 602 O O . ASP A 1 80 ? -13.640 -2.751 16.202 1.00 95.62 80 ASP A O 1
ATOM 606 N N . VAL A 1 81 ? -12.505 -3.196 14.320 1.00 96.88 81 VAL A N 1
ATOM 607 C CA . VAL A 1 81 ? -12.092 -1.816 14.056 1.00 96.88 81 VAL A CA 1
ATOM 608 C C . VAL A 1 81 ? -12.937 -1.252 12.923 1.00 96.88 81 VAL A C 1
ATOM 610 O O . VAL A 1 81 ? -12.932 -1.803 11.825 1.00 96.88 81 VAL A O 1
ATOM 613 N N . GLY A 1 82 ? -13.667 -0.169 13.178 1.00 95.62 82 GLY A N 1
ATOM 614 C CA . GLY A 1 82 ? -14.467 0.514 12.164 1.00 95.62 82 GLY A CA 1
ATOM 615 C C . GLY A 1 82 ? -13.633 1.525 11.386 1.00 95.62 82 GLY A C 1
ATOM 616 O O . GLY A 1 82 ? -12.917 2.323 11.989 1.00 95.62 82 GLY A O 1
ATOM 617 N N . VAL A 1 83 ? -13.736 1.493 10.057 1.00 92.88 83 VAL A N 1
ATOM 618 C CA . VAL A 1 83 ? -13.036 2.402 9.140 1.00 92.88 83 VAL A CA 1
ATOM 619 C C . VAL A 1 83 ? -14.068 3.262 8.410 1.00 92.88 83 VAL A C 1
ATOM 621 O O . VAL A 1 83 ? -14.918 2.743 7.681 1.00 92.88 83 VAL A O 1
ATOM 624 N N . CYS A 1 84 ? -14.019 4.574 8.635 1.00 89.62 84 CYS A N 1
ATOM 625 C CA . CYS A 1 84 ? -14.885 5.562 7.990 1.00 89.62 84 CYS A CA 1
ATOM 626 C C . CYS A 1 84 ? -14.239 6.095 6.718 1.00 89.62 84 CYS A C 1
ATOM 628 O O . CYS A 1 84 ? -13.015 6.118 6.626 1.00 89.62 84 CYS A O 1
ATOM 630 N N . ARG A 1 85 ? -15.057 6.522 5.754 1.00 82.19 85 ARG A N 1
ATOM 631 C CA . ARG A 1 85 ? -14.592 7.192 4.534 1.00 82.19 85 ARG A CA 1
ATOM 632 C C . ARG A 1 85 ? -15.441 8.427 4.270 1.00 82.19 85 ARG A C 1
ATOM 634 O O . ARG A 1 85 ? -16.645 8.298 4.034 1.00 82.19 85 ARG A O 1
ATOM 641 N N . SER A 1 86 ? -14.810 9.601 4.257 1.00 70.50 86 SER A N 1
ATOM 642 C CA . SER A 1 86 ? -15.487 10.844 3.887 1.00 70.50 86 SER A CA 1
ATOM 643 C C . SER A 1 86 ? -15.831 10.851 2.404 1.00 70.50 86 SER A C 1
ATOM 645 O O . SER A 1 86 ? -15.058 10.383 1.568 1.00 70.50 86 SER A O 1
ATOM 647 N N . VAL A 1 87 ? -16.982 11.440 2.083 1.00 56.31 87 VAL A N 1
ATOM 648 C CA . VAL A 1 87 ? -17.387 11.787 0.711 1.00 56.31 87 VAL A CA 1
ATOM 649 C C . VAL A 1 87 ? -17.312 13.300 0.463 1.00 56.31 87 VAL A C 1
ATOM 651 O O . VAL A 1 87 ? -17.576 13.740 -0.649 1.00 56.31 87 VAL A O 1
ATOM 654 N N . LYS A 1 88 ? -17.015 14.105 1.498 1.00 48.59 88 LYS A N 1
ATOM 655 C CA . LYS A 1 88 ? -17.094 15.578 1.450 1.00 48.59 88 LYS A CA 1
ATOM 656 C C . LYS A 1 88 ? -15.810 16.260 0.996 1.00 48.59 88 LYS A C 1
ATOM 658 O O . LYS A 1 88 ? -15.882 17.347 0.438 1.00 48.59 88 LYS A O 1
ATOM 663 N N . ASN A 1 89 ? -14.666 15.640 1.245 1.00 45.44 89 ASN A N 1
ATOM 664 C CA . ASN A 1 89 ? -13.381 16.168 0.819 1.00 45.44 89 ASN A CA 1
ATOM 665 C C . ASN A 1 89 ? -12.983 15.360 -0.415 1.00 45.44 89 ASN A C 1
ATOM 667 O O . ASN A 1 89 ? -13.005 14.132 -0.349 1.00 45.44 89 ASN A O 1
ATOM 671 N N . ASP A 1 90 ? -12.605 16.012 -1.519 1.00 44.62 90 ASP A N 1
ATOM 672 C CA . ASP A 1 90 ? -12.161 15.401 -2.795 1.00 44.62 90 ASP A CA 1
ATOM 673 C C . ASP A 1 90 ? -10.921 14.470 -2.659 1.00 44.62 90 ASP A C 1
ATOM 675 O O . ASP A 1 9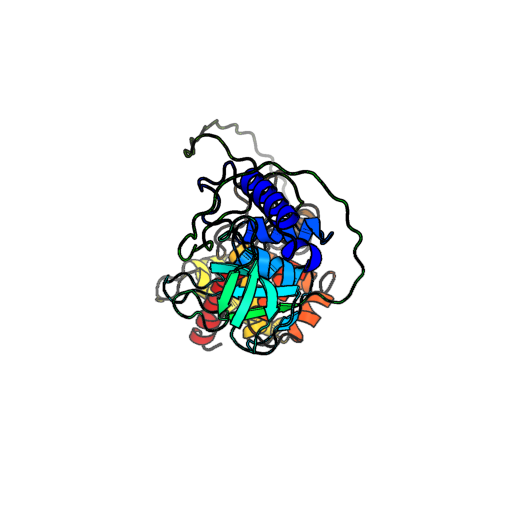0 ? -10.276 14.060 -3.627 1.00 44.62 90 ASP A O 1
ATOM 679 N N . VAL A 1 91 ? -10.569 14.105 -1.427 1.00 43.84 91 VAL A N 1
ATOM 680 C CA . VAL A 1 91 ? -9.481 13.249 -0.996 1.00 43.84 91 VAL A CA 1
ATOM 681 C C . VAL A 1 91 ? -10.048 11.867 -0.630 1.00 43.84 91 VAL A C 1
ATOM 683 O O . VAL A 1 91 ? -10.355 11.577 0.519 1.00 43.84 91 VAL A O 1
ATOM 686 N N . ALA A 1 92 ? -10.172 10.976 -1.618 1.00 51.94 92 ALA A N 1
ATOM 687 C CA . ALA A 1 92 ? -10.627 9.596 -1.403 1.00 51.94 92 ALA A CA 1
ATOM 688 C C . ALA A 1 92 ? -9.714 8.802 -0.436 1.00 51.94 92 ALA A C 1
ATOM 690 O O . ALA A 1 92 ? -8.607 8.426 -0.820 1.00 51.94 92 ALA A O 1
ATOM 691 N N . GLY A 1 93 ? -10.170 8.500 0.783 1.00 62.44 93 GLY A N 1
ATOM 692 C CA . GLY A 1 93 ? -9.406 7.753 1.794 1.00 62.44 93 GLY A CA 1
ATOM 693 C C . GLY A 1 93 ? -10.170 7.597 3.110 1.00 62.44 93 GLY A C 1
ATOM 694 O O . GLY A 1 93 ? -11.215 8.225 3.292 1.00 62.44 93 GLY A O 1
ATOM 695 N N . ALA A 1 94 ? -9.695 6.718 3.996 1.00 76.06 94 ALA A N 1
ATOM 696 C CA . ALA A 1 94 ? -10.268 6.602 5.327 1.00 76.06 94 ALA A CA 1
ATOM 697 C C . ALA A 1 94 ? -9.899 7.808 6.197 1.00 76.06 94 ALA A C 1
ATOM 699 O O . ALA A 1 94 ? -8.718 8.056 6.438 1.00 76.06 94 ALA A O 1
ATOM 700 N N . ASP A 1 95 ? -10.910 8.515 6.692 1.00 82.06 95 ASP A N 1
ATOM 701 C CA . ASP A 1 95 ? -10.779 9.773 7.433 1.00 82.06 95 ASP A CA 1
ATOM 702 C C . ASP A 1 95 ? -10.817 9.570 8.953 1.00 82.06 95 ASP A C 1
ATOM 704 O O . ASP A 1 95 ? -10.093 10.253 9.679 1.00 82.06 95 ASP A O 1
ATOM 708 N N . HIS A 1 96 ? -11.584 8.580 9.424 1.00 88.44 96 HIS A N 1
ATOM 709 C CA . HIS A 1 96 ? -11.718 8.229 10.838 1.00 88.44 96 HIS A CA 1
ATOM 710 C C . HIS A 1 96 ? -11.637 6.721 11.079 1.00 88.44 96 HIS A C 1
ATOM 712 O O . HIS A 1 96 ? -12.111 5.909 10.280 1.00 88.44 96 HIS A O 1
ATOM 718 N N . ILE A 1 97 ? -11.065 6.334 12.218 1.00 92.94 97 ILE A N 1
ATOM 719 C CA . ILE A 1 97 ? -10.938 4.936 12.636 1.00 92.94 97 ILE A CA 1
ATOM 720 C C . ILE A 1 97 ? -11.224 4.803 14.134 1.00 92.94 97 ILE A C 1
ATOM 722 O O . ILE A 1 97 ? -10.843 5.668 14.918 1.00 92.94 97 ILE A O 1
ATOM 726 N N . TYR A 1 98 ? -11.913 3.737 14.538 1.00 95.06 98 TYR A N 1
ATOM 727 C CA . TYR A 1 98 ? -12.344 3.542 15.927 1.00 95.06 98 TYR A CA 1
ATOM 728 C C . TYR A 1 98 ? -12.433 2.059 16.305 1.00 95.06 98 TYR A C 1
ATOM 730 O O . TYR A 1 98 ? -12.494 1.188 15.434 1.00 95.06 98 TYR A O 1
ATOM 738 N N . LEU A 1 99 ? -12.467 1.762 17.608 1.00 96.25 99 LEU A N 1
ATOM 739 C CA . LEU A 1 99 ? -12.636 0.405 18.136 1.00 96.25 99 LEU A CA 1
ATOM 740 C C . LEU A 1 99 ? -14.082 0.176 18.595 1.00 96.25 99 LEU A C 1
ATOM 742 O O . LEU A 1 99 ? -14.620 0.950 19.385 1.00 96.25 99 LEU A O 1
ATOM 746 N N . VAL A 1 100 ? -14.697 -0.916 18.142 1.00 96.38 100 VAL A N 1
ATOM 747 C CA . VAL A 1 100 ? -16.030 -1.350 18.583 1.00 96.38 100 VAL A CA 1
ATOM 748 C C . VAL A 1 100 ? -15.924 -2.061 19.933 1.00 96.38 100 VAL A C 1
ATOM 750 O O . VAL A 1 100 ? -15.179 -3.033 20.071 1.00 96.38 100 VAL A O 1
ATOM 753 N N . ILE A 1 101 ? -16.688 -1.605 20.927 1.00 95.62 101 ILE A N 1
ATOM 754 C CA . ILE A 1 101 ? -16.703 -2.178 22.283 1.00 95.62 101 ILE A CA 1
ATOM 755 C C . ILE A 1 101 ? -17.913 -3.074 22.494 1.00 95.62 101 ILE A C 1
ATOM 757 O O . ILE A 1 101 ? -17.766 -4.186 22.997 1.00 95.62 101 ILE A O 1
ATOM 761 N N . ASP A 1 102 ? -19.088 -2.630 22.057 1.00 93.19 102 ASP A N 1
ATOM 762 C CA . ASP A 1 102 ? -20.290 -3.454 22.018 1.00 93.19 102 ASP A CA 1
ATOM 763 C C . ASP A 1 102 ? -21.213 -3.037 20.868 1.00 93.19 102 ASP A C 1
ATOM 765 O O . ASP A 1 102 ? -21.151 -1.910 20.375 1.00 93.19 102 ASP A O 1
ATOM 769 N N . ASN A 1 103 ? -22.074 -3.958 20.438 1.00 91.69 103 ASN A N 1
ATOM 770 C CA . ASN A 1 103 ? -23.104 -3.680 19.444 1.00 91.69 103 ASN A CA 1
ATOM 771 C C . ASN A 1 103 ? -24.469 -3.671 20.117 1.00 91.69 103 ASN A C 1
ATOM 773 O O . ASN A 1 103 ? -24.815 -4.617 20.827 1.00 91.69 103 ASN A O 1
ATOM 777 N N . LYS A 1 104 ? -25.279 -2.650 19.833 1.00 89.62 104 LYS A N 1
ATOM 778 C CA . LYS A 1 104 ? -26.702 -2.652 20.196 1.00 89.62 104 LYS A CA 1
ATOM 779 C C . LYS A 1 104 ? -27.549 -3.294 19.102 1.00 89.62 104 LYS A C 1
ATOM 781 O O . LYS A 1 104 ? -28.520 -3.975 19.410 1.00 89.62 104 LYS A O 1
ATOM 786 N N . ASN A 1 105 ? -27.190 -3.068 17.841 1.00 90.31 105 ASN A N 1
ATOM 787 C CA . ASN A 1 105 ? -27.783 -3.698 16.661 1.00 90.31 105 ASN A CA 1
ATOM 788 C C . ASN A 1 105 ? -26.826 -3.567 15.456 1.00 90.31 105 ASN A C 1
ATOM 790 O O . ASN A 1 105 ? -25.657 -3.218 15.626 1.00 90.31 105 ASN A O 1
ATOM 794 N N . ASP A 1 106 ? -27.326 -3.837 14.249 1.00 88.69 106 ASP A N 1
ATOM 795 C CA . ASP A 1 106 ? -26.554 -3.808 12.999 1.00 88.69 106 ASP A CA 1
ATOM 796 C C . ASP A 1 106 ? -26.077 -2.399 12.578 1.00 88.69 106 ASP A C 1
ATOM 798 O O . ASP A 1 106 ? -25.255 -2.283 11.668 1.00 88.69 106 ASP A O 1
ATOM 802 N N . ASP A 1 107 ? -26.545 -1.334 13.238 1.00 91.62 107 ASP A N 1
ATOM 803 C CA . ASP A 1 107 ? -26.179 0.063 12.958 1.00 91.62 107 ASP A CA 1
ATOM 804 C C . ASP A 1 107 ? -25.593 0.776 14.190 1.00 91.62 107 ASP A C 1
ATOM 806 O O . ASP A 1 107 ? -24.518 1.365 14.114 1.00 91.62 107 ASP A O 1
ATOM 810 N N . LEU A 1 108 ? -26.268 0.712 15.340 1.00 93.50 108 LEU A N 1
ATOM 811 C CA . LEU A 1 108 ? -25.845 1.365 16.579 1.00 93.50 108 LEU A CA 1
ATOM 812 C C . LEU A 1 108 ? -24.835 0.510 17.349 1.00 93.50 108 LEU A C 1
ATOM 814 O O . LEU A 1 108 ? -25.129 -0.606 17.790 1.00 93.50 108 LEU A O 1
ATOM 818 N N . MET A 1 109 ? -23.672 1.102 17.589 1.00 95.25 109 MET A N 1
ATOM 819 C CA . MET A 1 109 ? -22.566 0.532 18.346 1.00 95.25 109 MET A CA 1
ATOM 820 C C . MET A 1 109 ? -22.191 1.456 19.497 1.00 95.25 109 MET A C 1
ATOM 822 O O . MET A 1 109 ? -22.417 2.667 19.443 1.00 95.25 109 MET A O 1
ATOM 826 N N . ASN A 1 110 ? -21.564 0.883 20.512 1.00 94.19 110 ASN A N 1
ATOM 827 C CA . ASN A 1 110 ? -20.793 1.617 21.495 1.00 94.19 110 ASN A CA 1
ATOM 828 C C . ASN A 1 110 ? -19.310 1.450 21.151 1.00 94.19 110 ASN A C 1
ATOM 830 O O . ASN A 1 110 ? -18.824 0.325 20.985 1.00 94.19 110 ASN A O 1
ATOM 834 N N . ILE A 1 111 ? -18.603 2.562 20.998 1.00 94.69 111 ILE A N 1
ATOM 835 C CA . ILE A 1 111 ? -17.227 2.580 20.506 1.00 94.69 111 ILE A CA 1
ATOM 836 C C . ILE A 1 111 ? -16.313 3.317 21.473 1.00 94.69 111 ILE A C 1
ATOM 838 O O . ILE A 1 111 ? -16.775 4.056 22.343 1.00 94.69 111 ILE A O 1
ATOM 842 N N . VAL A 1 112 ? -15.012 3.147 21.275 1.00 93.56 112 VAL A N 1
ATOM 843 C CA . VAL A 1 112 ? -13.994 4.001 21.876 1.00 93.56 112 VAL A CA 1
ATOM 844 C C . VAL A 1 112 ? -13.057 4.533 20.797 1.00 93.56 112 VAL A C 1
ATOM 846 O O . VAL A 1 112 ? -12.633 3.803 19.895 1.00 93.56 112 VAL A O 1
ATOM 849 N N . ASP A 1 113 ? -12.750 5.820 20.894 1.00 91.25 113 ASP A N 1
ATOM 850 C CA . ASP A 1 113 ? -11.792 6.524 20.051 1.00 91.25 113 ASP A CA 1
ATOM 851 C C . ASP A 1 113 ? -11.165 7.700 20.830 1.00 91.25 113 ASP A C 1
ATOM 853 O O . ASP A 1 113 ? -11.095 7.687 22.062 1.00 91.25 113 ASP A O 1
ATOM 857 N N . ASN A 1 114 ? -10.639 8.695 20.121 1.00 88.00 114 ASN A N 1
ATOM 858 C CA . ASN A 1 114 ? -10.035 9.895 20.690 1.00 88.00 114 ASN A CA 1
ATOM 859 C C . ASN A 1 114 ? -11.044 10.988 21.088 1.00 88.00 114 ASN A C 1
ATOM 861 O O . ASN A 1 114 ? -10.651 11.937 21.758 1.00 88.00 114 ASN A O 1
ATOM 865 N N . GLN A 1 115 ? -12.312 10.902 20.681 1.00 84.81 115 GLN A N 1
ATOM 866 C CA . GLN A 1 115 ? -13.276 12.005 20.783 1.00 84.81 115 GLN A CA 1
ATOM 867 C C . GLN A 1 115 ? -13.948 12.097 22.157 1.00 84.81 115 GLN A C 1
ATOM 869 O O . GLN A 1 115 ? -14.376 13.178 22.560 1.00 84.81 115 GLN A O 1
ATOM 874 N N . ALA A 1 116 ? -14.048 10.984 22.888 1.00 85.69 116 ALA A N 1
ATOM 875 C CA . ALA A 1 116 ? -14.639 10.939 24.223 1.00 85.69 116 ALA A CA 1
ATOM 876 C C . ALA A 1 116 ? -13.589 10.506 25.254 1.00 85.69 116 ALA A C 1
ATOM 878 O O . ALA A 1 116 ? -13.216 9.332 25.321 1.00 85.69 116 ALA A O 1
ATOM 879 N N . GLN A 1 117 ? -13.084 11.452 26.053 1.00 82.31 117 GLN A N 1
ATOM 880 C CA . GLN A 1 117 ? -12.037 11.125 27.021 1.00 82.31 117 GLN A CA 1
ATOM 881 C C . GLN A 1 117 ? -12.567 10.197 28.114 1.00 82.31 117 GLN A C 1
ATOM 883 O O . GLN A 1 117 ? -13.615 10.441 28.700 1.00 82.31 117 GLN A O 1
ATOM 888 N N . GLY A 1 118 ? -11.842 9.114 28.379 1.00 82.94 118 GLY A N 1
ATOM 889 C CA . GLY A 1 118 ? -12.135 8.168 29.450 1.00 82.94 118 GLY A CA 1
ATOM 890 C C . GLY A 1 118 ? -13.466 7.432 29.364 1.00 82.94 118 GLY A C 1
ATOM 891 O O . GLY A 1 118 ? -13.858 6.806 30.345 1.00 82.94 118 GLY A O 1
ATOM 892 N N . LYS A 1 119 ? -14.178 7.491 28.236 1.00 90.12 119 LYS A N 1
ATOM 893 C CA . LYS A 1 119 ? -15.480 6.839 28.096 1.00 90.12 119 LYS A CA 1
ATOM 894 C C . LYS A 1 119 ? -15.726 6.333 26.688 1.00 90.12 119 LYS A C 1
ATOM 896 O O . LYS A 1 119 ? -15.237 6.883 25.706 1.00 90.12 119 LYS A O 1
ATOM 901 N N . THR A 1 120 ? -16.544 5.295 26.602 1.00 91.62 120 THR A N 1
ATOM 902 C CA . THR A 1 120 ? -17.148 4.877 25.340 1.00 91.62 120 THR A CA 1
ATOM 903 C C . THR A 1 120 ? -18.281 5.823 24.961 1.00 91.62 120 THR A C 1
ATOM 905 O O . THR A 1 120 ? -18.915 6.420 25.836 1.00 91.62 120 THR A O 1
ATOM 908 N N . HIS A 1 121 ? -18.598 5.921 23.677 1.00 91.69 121 HIS A N 1
ATOM 909 C CA . HIS A 1 121 ? -19.743 6.697 23.213 1.00 91.69 121 HIS A CA 1
ATOM 910 C C . HIS A 1 121 ? -20.465 5.995 22.054 1.00 91.69 121 HIS A C 1
ATOM 912 O O . HIS A 1 121 ? -19.871 5.172 21.348 1.00 91.69 121 HIS A O 1
ATOM 918 N N . PRO A 1 122 ? -21.754 6.307 21.824 1.00 92.06 122 PRO A N 1
ATOM 919 C CA . PRO A 1 122 ? -22.490 5.718 20.719 1.00 92.06 122 PRO A CA 1
ATOM 920 C C . PRO A 1 122 ? -21.954 6.204 19.367 1.00 92.06 122 PRO A C 1
ATOM 922 O O . PRO A 1 122 ? -21.621 7.382 19.194 1.00 92.06 122 PRO A O 1
ATOM 925 N N . ARG A 1 123 ? -21.940 5.301 18.384 1.00 92.75 123 ARG A N 1
ATOM 926 C CA . ARG A 1 123 ? -21.709 5.610 16.968 1.00 92.75 123 ARG A CA 1
ATOM 927 C C . ARG A 1 123 ? -22.611 4.751 16.089 1.00 92.75 123 ARG A C 1
ATOM 929 O O . ARG A 1 123 ? -22.845 3.582 16.378 1.00 92.75 123 ARG A O 1
ATOM 936 N N . TYR A 1 124 ? -23.100 5.347 15.008 1.00 92.25 124 TYR A N 1
ATOM 937 C CA . TYR A 1 124 ? -23.883 4.656 13.988 1.00 92.25 124 TYR A CA 1
ATOM 938 C C . TYR A 1 124 ? -22.980 4.282 12.818 1.00 92.25 124 TYR A C 1
ATOM 940 O O . TYR A 1 124 ? -22.269 5.147 12.298 1.00 92.25 124 TYR A O 1
ATOM 948 N N . ALA A 1 125 ? -23.024 3.027 12.379 1.00 90.81 125 ALA A N 1
ATOM 949 C CA . ALA A 1 125 ? -22.278 2.571 11.212 1.00 90.81 125 ALA A CA 1
ATOM 950 C C . ALA A 1 125 ? -22.718 3.326 9.946 1.00 90.81 125 ALA A C 1
ATOM 952 O O . ALA A 1 125 ? -21.884 3.677 9.115 1.00 90.81 125 ALA A O 1
ATOM 953 N N . SER A 1 126 ? -24.005 3.673 9.857 1.00 89.31 126 SER A N 1
ATOM 954 C CA . SER A 1 126 ? -24.585 4.525 8.810 1.00 89.31 126 SER A CA 1
ATOM 955 C C . SER A 1 126 ? -24.110 5.984 8.826 1.00 89.31 126 SER A C 1
ATOM 957 O O . SER A 1 126 ? -24.343 6.698 7.856 1.00 89.31 126 SER A O 1
ATOM 959 N N . GLY A 1 127 ? -23.453 6.445 9.898 1.00 83.69 127 GLY A N 1
ATOM 960 C CA . GLY A 1 127 ? -22.919 7.806 9.980 1.00 83.69 127 GLY A CA 1
ATOM 961 C C . GLY A 1 127 ? -23.970 8.896 10.209 1.00 83.69 127 GLY A C 1
ATOM 962 O O . GLY A 1 127 ? -23.829 9.978 9.669 1.00 83.69 127 GLY A O 1
ATOM 963 N N . LYS A 1 128 ? -25.042 8.669 10.983 1.00 82.00 128 LYS A N 1
ATOM 964 C CA . LYS A 1 128 ? -26.090 9.682 11.279 1.00 82.00 128 LYS A CA 1
ATOM 965 C C . LYS A 1 128 ? -25.529 11.052 11.739 1.00 82.00 128 LYS A C 1
ATOM 967 O O . LYS A 1 128 ? -25.391 11.290 12.936 1.00 82.00 128 LYS A O 1
ATOM 972 N N . GLY A 1 129 ? -25.222 11.945 10.793 1.00 72.94 129 GLY A N 1
ATOM 973 C CA . GLY A 1 129 ? -24.582 13.249 11.027 1.00 72.94 129 GLY A CA 1
ATOM 974 C C . GLY A 1 129 ? -23.047 13.241 11.154 1.00 72.94 129 GLY A C 1
ATOM 975 O O . GLY A 1 129 ? -22.481 14.270 11.503 1.00 72.94 129 GLY A O 1
ATOM 976 N N . ARG A 1 130 ? -22.372 12.117 10.888 1.00 81.62 130 ARG A N 1
ATOM 977 C CA . ARG A 1 130 ? -20.902 11.946 10.917 1.00 81.62 130 ARG A CA 1
ATOM 978 C C . ARG A 1 130 ? -20.448 11.111 9.717 1.00 81.62 130 ARG A C 1
ATOM 980 O O . ARG A 1 130 ? -21.285 10.522 9.038 1.00 81.62 130 ARG A O 1
ATOM 987 N N . THR A 1 131 ? -19.151 10.967 9.469 1.00 83.50 131 THR A N 1
ATOM 988 C CA . THR A 1 131 ? -18.708 10.068 8.403 1.00 83.50 131 THR A CA 1
ATOM 989 C C . THR A 1 131 ? -19.156 8.621 8.648 1.00 83.50 131 THR A C 1
ATOM 991 O O . THR A 1 131 ? -18.945 8.037 9.723 1.00 83.50 131 THR A O 1
ATOM 994 N N . ALA A 1 132 ? -19.792 8.049 7.622 1.00 88.69 132 ALA A N 1
ATOM 995 C CA . ALA A 1 132 ? -20.260 6.673 7.604 1.00 88.69 132 ALA A CA 1
ATOM 996 C C . ALA A 1 132 ? -19.097 5.674 7.593 1.00 88.69 132 ALA A C 1
ATOM 998 O O . ALA A 1 132 ? -18.027 5.911 7.030 1.00 88.69 132 ALA A O 1
ATOM 999 N N . THR A 1 133 ? -19.330 4.520 8.208 1.00 91.19 133 THR A N 1
ATOM 1000 C CA . THR A 1 133 ? -18.372 3.413 8.214 1.00 91.19 133 THR A CA 1
ATOM 1001 C C . THR A 1 133 ? -18.461 2.672 6.890 1.00 91.19 133 THR A C 1
ATOM 1003 O O . THR A 1 133 ? -19.531 2.206 6.511 1.00 91.19 133 THR A O 1
ATOM 1006 N N . GLU A 1 134 ? -17.342 2.542 6.185 1.00 91.06 134 GLU A N 1
ATOM 1007 C CA . GLU A 1 134 ? -17.294 1.819 4.913 1.00 91.06 134 GLU A CA 1
ATOM 1008 C C . GLU A 1 134 ? -17.153 0.309 5.149 1.00 91.06 134 GLU A C 1
ATOM 1010 O O . GLU A 1 134 ? -17.740 -0.513 4.440 1.00 91.06 134 GLU A O 1
ATOM 1015 N N . TYR A 1 135 ? -16.340 -0.074 6.134 1.00 92.31 135 TYR A N 1
ATOM 1016 C CA . TYR A 1 135 ? -16.102 -1.465 6.500 1.00 92.31 135 TYR A CA 1
ATOM 1017 C C . TYR A 1 135 ? -15.509 -1.595 7.901 1.00 92.31 135 TYR A C 1
ATOM 1019 O O . TYR A 1 135 ? -15.053 -0.625 8.504 1.00 92.31 135 TYR A O 1
ATOM 1027 N N . PHE A 1 136 ? -15.473 -2.834 8.383 1.00 95.81 136 PHE A N 1
ATOM 1028 C CA . PHE A 1 136 ? -14.818 -3.212 9.626 1.00 95.81 136 PHE A CA 1
ATOM 1029 C C . PHE A 1 136 ? -13.594 -4.093 9.355 1.00 95.81 136 PHE A C 1
ATOM 1031 O O . PHE A 1 136 ? -13.535 -4.794 8.343 1.00 95.81 136 PHE A O 1
ATOM 1038 N N . LEU A 1 137 ? -12.616 -4.073 10.254 1.00 94.44 137 LEU A N 1
ATOM 1039 C CA . LEU A 1 137 ? -11.454 -4.957 10.253 1.00 94.44 137 LEU A CA 1
ATOM 1040 C C . LEU A 1 137 ? -11.502 -5.858 11.483 1.00 94.44 137 LEU A C 1
ATOM 1042 O O . LEU A 1 137 ? -11.621 -5.370 12.606 1.00 94.44 137 LEU A O 1
ATOM 1046 N N . ARG A 1 138 ? -11.366 -7.167 11.262 1.00 94.69 138 ARG A N 1
ATOM 1047 C CA . ARG A 1 138 ? -11.415 -8.185 12.315 1.00 94.69 138 ARG A CA 1
ATOM 1048 C C . ARG A 1 138 ? -10.087 -8.913 12.464 1.00 94.69 138 ARG A C 1
ATOM 1050 O O . ARG A 1 138 ? -9.566 -9.469 11.491 1.00 94.69 138 ARG A O 1
ATOM 1057 N N . ALA A 1 139 ? -9.582 -8.947 13.695 1.00 89.50 139 ALA A N 1
ATOM 1058 C CA . ALA A 1 139 ? -8.404 -9.719 14.068 1.00 89.50 139 ALA A CA 1
ATOM 1059 C C . ALA A 1 139 ? -8.633 -11.226 13.875 1.00 89.50 139 ALA A C 1
ATOM 1061 O O . ALA A 1 139 ? -9.718 -11.742 14.145 1.00 89.50 139 ALA A O 1
ATOM 1062 N N . GLN A 1 140 ? -7.598 -11.942 13.436 1.00 79.25 140 GLN A N 1
ATOM 1063 C CA . GLN A 1 140 ? -7.598 -13.407 13.449 1.00 79.25 140 GLN A CA 1
ATOM 1064 C C . GLN A 1 140 ? -7.230 -13.893 14.860 1.00 79.25 140 GLN A C 1
ATOM 1066 O O . GLN A 1 140 ? -6.393 -13.277 15.516 1.00 79.25 140 GLN A O 1
ATOM 1071 N N . ALA A 1 141 ? -7.868 -14.957 15.353 1.00 51.94 141 ALA A N 1
ATOM 1072 C CA . ALA A 1 141 ? -7.676 -15.423 16.727 1.00 51.94 141 ALA A CA 1
ATOM 1073 C C . ALA A 1 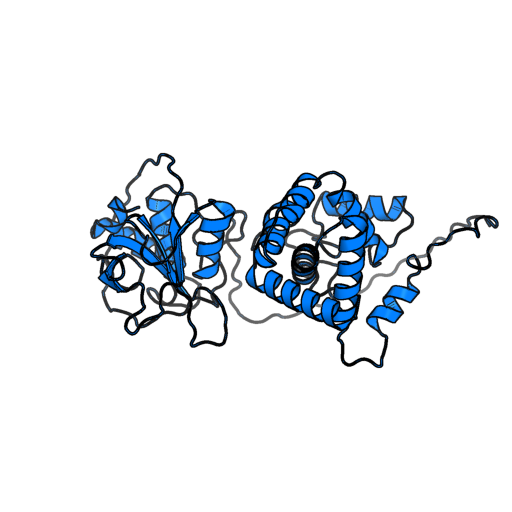141 ? -6.225 -15.895 16.976 1.00 51.94 141 ALA A C 1
ATOM 1075 O O . ALA A 1 141 ? -5.776 -16.865 16.370 1.00 51.94 141 ALA A O 1
ATOM 1076 N N . GLY A 1 142 ? -5.512 -15.212 17.878 1.00 45.06 142 GLY A N 1
ATOM 1077 C CA . GLY A 1 142 ? -4.188 -15.578 18.393 1.00 45.06 142 GLY A CA 1
ATOM 1078 C C . GLY A 1 142 ? -3.912 -14.848 19.716 1.00 45.06 142 GLY A C 1
ATOM 1079 O O . GLY A 1 142 ? -4.154 -13.648 19.811 1.00 45.06 142 GLY A O 1
ATOM 1080 N N . GLU A 1 143 ? -3.499 -15.597 20.743 1.00 34.34 143 GLU A N 1
ATOM 1081 C CA . GLU A 1 143 ? -3.470 -15.231 22.173 1.00 34.34 143 GLU A CA 1
ATOM 1082 C C . GLU A 1 143 ? -2.562 -14.042 22.539 1.00 34.34 143 GLU A C 1
ATOM 1084 O O . GLU A 1 143 ? -1.495 -13.844 21.964 1.00 34.34 143 GLU A O 1
ATOM 1089 N N . MET A 1 144 ? -2.970 -13.266 23.552 1.00 35.12 144 MET A N 1
ATOM 1090 C CA . MET A 1 144 ? -2.333 -12.006 23.954 1.00 35.12 144 MET A CA 1
ATOM 1091 C C . MET A 1 144 ? -2.262 -11.845 25.479 1.00 35.12 144 MET A C 1
ATOM 1093 O O . MET A 1 144 ? -3.272 -12.030 26.159 1.00 35.12 144 MET A O 1
ATOM 1097 N N . ARG A 1 145 ? -1.091 -11.460 26.017 1.00 32.12 145 ARG A N 1
ATOM 1098 C CA . ARG A 1 145 ? -0.864 -11.149 27.446 1.00 32.12 145 ARG A CA 1
ATOM 1099 C C . ARG A 1 145 ? -0.702 -9.639 27.673 1.00 32.12 145 ARG A C 1
ATOM 1101 O O . ARG A 1 145 ? -0.005 -8.973 26.917 1.00 32.12 145 ARG A O 1
ATOM 1108 N N . LEU A 1 146 ? -1.345 -9.143 28.734 1.00 30.31 146 LEU A N 1
ATOM 1109 C CA . LEU A 1 146 ? -1.409 -7.740 29.171 1.00 30.31 146 LEU A CA 1
ATOM 1110 C C . LEU A 1 146 ? -0.303 -7.386 30.181 1.00 30.31 146 LEU A C 1
ATOM 1112 O O . LEU A 1 146 ? 0.028 -8.211 31.032 1.00 30.31 146 LEU A O 1
ATOM 1116 N N . ALA A 1 147 ? 0.163 -6.134 30.157 1.00 28.55 147 ALA A N 1
ATOM 1117 C CA . ALA A 1 147 ? 0.868 -5.486 31.267 1.00 28.55 147 ALA A CA 1
ATOM 1118 C C . ALA A 1 147 ? 0.381 -4.028 31.416 1.00 28.55 147 ALA A C 1
ATOM 1120 O O . ALA A 1 147 ? 0.221 -3.320 30.424 1.00 28.55 147 ALA A O 1
ATOM 1121 N N . GLU A 1 148 ? 0.096 -3.619 32.654 1.00 29.84 148 GLU A N 1
ATOM 1122 C CA . GLU A 1 148 ? -0.570 -2.366 33.045 1.00 29.84 148 GLU A CA 1
ATOM 1123 C C . GLU A 1 148 ? 0.423 -1.226 33.332 1.00 29.84 148 GLU A C 1
ATOM 1125 O O . GLU A 1 148 ? 1.489 -1.473 33.888 1.00 29.84 148 GLU A O 1
ATOM 1130 N N . LEU A 1 149 ? 0.044 0.029 33.042 1.00 30.28 149 LEU A N 1
ATOM 1131 C CA . LEU A 1 149 ? 0.731 1.239 33.527 1.00 30.28 149 LEU A CA 1
ATOM 1132 C C . LEU A 1 149 ? -0.256 2.370 33.858 1.00 30.28 149 LEU A C 1
ATOM 1134 O O . LEU A 1 149 ? -1.400 2.340 33.424 1.00 30.28 149 LEU A O 1
ATOM 1138 N N . ASP A 1 150 ? 0.197 3.307 34.688 1.00 30.36 150 ASP A N 1
ATOM 1139 C CA . ASP A 1 150 ? -0.535 4.198 35.603 1.00 30.36 150 ASP A CA 1
ATOM 1140 C C . ASP A 1 150 ? -0.990 5.557 35.004 1.00 30.36 150 ASP A C 1
ATOM 1142 O O . ASP A 1 150 ? -0.472 5.993 33.973 1.00 30.36 150 ASP A O 1
ATOM 1146 N N . ALA A 1 151 ? -1.996 6.199 35.618 1.00 31.25 151 ALA A N 1
ATOM 1147 C CA . ALA A 1 151 ? -2.811 7.286 35.049 1.00 31.25 151 ALA A CA 1
ATOM 1148 C C . ALA A 1 151 ? -2.491 8.702 35.579 1.00 31.25 151 ALA A C 1
ATOM 1150 O O . ALA A 1 151 ? -2.144 8.896 36.739 1.00 31.25 151 ALA A O 1
ATOM 1151 N N . GLY A 1 152 ? -2.713 9.704 34.719 1.00 27.77 152 GLY A N 1
ATOM 1152 C CA . GLY A 1 152 ? -2.827 11.127 35.057 1.00 27.77 152 GLY A CA 1
ATOM 1153 C C . GLY A 1 152 ? -3.810 11.809 34.092 1.00 27.77 152 GLY A C 1
ATOM 1154 O O . GLY A 1 152 ? -3.762 11.534 32.890 1.00 27.77 152 GLY A O 1
ATOM 1155 N N . GLU A 1 153 ? -4.730 12.605 34.645 1.00 30.25 153 GLU A N 1
ATOM 1156 C CA . GLU A 1 153 ? -5.954 13.177 34.040 1.00 30.25 153 GLU A CA 1
ATOM 1157 C C . GLU A 1 153 ? -5.724 14.148 32.869 1.00 30.25 153 GLU A C 1
ATOM 1159 O O . GLU A 1 153 ? -4.673 14.777 32.844 1.00 30.25 153 GLU A O 1
ATOM 1164 N N . LEU A 1 154 ? -6.722 14.310 31.969 1.00 30.47 154 LEU A N 1
ATOM 1165 C CA . LEU A 1 154 ? -7.110 15.573 31.291 1.00 30.47 154 LEU A CA 1
ATOM 1166 C C . LEU A 1 154 ? -8.423 15.457 30.442 1.00 30.47 154 LEU A C 1
ATOM 1168 O O . LEU A 1 154 ? -8.524 14.615 29.554 1.00 30.47 154 LEU A O 1
ATOM 1172 N N . ASP A 1 155 ? -9.375 16.342 30.779 1.00 30.17 155 ASP A N 1
ATOM 1173 C CA . ASP A 1 155 ? -10.461 17.096 30.083 1.00 30.17 155 ASP A CA 1
ATOM 1174 C C . ASP A 1 155 ? -11.252 16.587 28.836 1.00 30.17 155 ASP A C 1
ATOM 1176 O O . ASP A 1 155 ? -10.694 16.235 27.799 1.00 30.17 155 ASP A O 1
ATOM 1180 N N . GLU A 1 156 ? -12.592 16.684 28.908 1.00 32.19 156 GLU A N 1
ATOM 1181 C CA . GLU A 1 156 ? -13.607 16.216 27.945 1.00 32.19 156 GLU A CA 1
ATOM 1182 C C . GLU A 1 156 ? -14.254 17.365 27.138 1.00 32.19 156 GLU A C 1
ATOM 1184 O O . GLU A 1 156 ? -15.005 18.164 27.688 1.00 32.19 156 GLU A O 1
ATOM 1189 N N . ASN A 1 157 ? -14.103 17.372 25.809 1.00 34.16 157 ASN A N 1
ATOM 1190 C CA . ASN A 1 157 ? -15.049 18.026 24.892 1.00 34.16 157 ASN A CA 1
ATOM 1191 C C . ASN A 1 157 ? -15.162 17.207 23.596 1.00 34.16 157 ASN A C 1
ATOM 1193 O O . ASN A 1 157 ? -14.150 16.856 22.992 1.00 34.16 157 ASN A O 1
ATOM 1197 N N . LEU A 1 158 ? -16.396 16.874 23.196 1.00 42.03 158 LEU A N 1
ATOM 1198 C CA . LEU A 1 158 ? -16.707 16.103 21.986 1.00 42.03 158 LEU A CA 1
ATOM 1199 C C . LEU A 1 158 ? -16.345 16.920 20.744 1.00 42.03 158 LEU A C 1
ATOM 1201 O O . LEU A 1 158 ? -17.018 17.899 20.426 1.00 42.03 158 LEU A O 1
ATOM 1205 N N . VAL A 1 159 ? -15.288 16.504 20.051 1.00 48.47 159 VAL A N 1
ATOM 1206 C CA . VAL A 1 159 ? -14.823 17.148 18.819 1.00 48.47 159 VAL A CA 1
ATOM 1207 C C . VAL A 1 159 ? -15.650 16.656 17.629 1.00 48.47 159 VAL A C 1
ATOM 1209 O O . VAL A 1 159 ? -15.973 15.469 17.523 1.00 48.47 159 VAL A O 1
ATOM 1212 N N . GLU A 1 160 ? -16.045 17.590 16.764 1.00 56.00 160 GLU A N 1
ATOM 1213 C CA . GLU A 1 160 ? -16.700 17.299 15.486 1.00 56.00 160 GLU A CA 1
ATOM 1214 C C . GLU A 1 160 ? -15.756 16.551 14.527 1.00 56.00 160 GLU A C 1
ATOM 1216 O O . GLU A 1 160 ? -14.552 16.496 14.743 1.00 56.00 160 GLU A O 1
ATOM 1221 N N . ASP A 1 161 ? -16.330 15.936 13.491 1.00 53.78 161 ASP A N 1
ATOM 1222 C CA . ASP A 1 161 ? -15.696 14.984 12.566 1.00 53.78 161 ASP A CA 1
ATOM 1223 C C . ASP A 1 161 ? -14.251 15.351 12.161 1.00 53.78 161 ASP A C 1
ATOM 1225 O O . ASP A 1 161 ? -14.010 16.328 11.448 1.00 53.78 161 ASP A O 1
ATOM 1229 N N . GLU A 1 162 ? -13.275 14.575 12.640 1.00 66.12 162 GLU A N 1
ATOM 1230 C CA . GLU A 1 162 ? -11.853 14.875 12.471 1.00 66.12 162 GLU A CA 1
ATOM 1231 C C . GLU A 1 162 ? -11.281 14.161 11.244 1.00 66.12 162 GLU A C 1
ATOM 1233 O O . GLU A 1 162 ? -10.984 12.969 11.293 1.00 66.12 162 GLU A O 1
ATOM 1238 N N . ASP A 1 163 ? -11.061 14.896 10.154 1.00 69.50 163 ASP A N 1
ATOM 1239 C CA . ASP A 1 163 ? -10.382 14.356 8.972 1.00 69.50 163 ASP A CA 1
ATOM 1240 C C . ASP A 1 163 ? -8.872 14.180 9.219 1.00 69.50 163 ASP A C 1
ATOM 1242 O O . ASP A 1 163 ? -8.139 15.152 9.443 1.00 69.50 163 ASP A O 1
ATOM 1246 N N . THR A 1 164 ? -8.394 12.933 9.155 1.00 71.69 164 THR A N 1
ATOM 1247 C CA . THR A 1 164 ? -6.982 12.569 9.372 1.00 71.69 164 THR A CA 1
ATOM 1248 C C . THR A 1 164 ? -6.198 12.210 8.111 1.00 71.69 164 THR A C 1
ATOM 1250 O O . THR A 1 164 ? -5.049 11.777 8.224 1.00 71.69 164 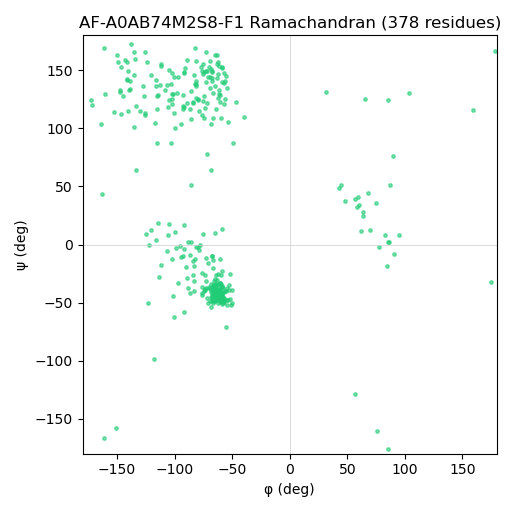THR A O 1
ATOM 1253 N N . ASN A 1 165 ? -6.769 12.404 6.920 1.00 59.81 165 ASN A N 1
ATOM 1254 C CA . ASN A 1 165 ? -6.176 11.938 5.660 1.00 59.81 165 ASN A CA 1
ATOM 1255 C C . ASN A 1 165 ? -4.779 12.511 5.352 1.00 59.81 165 ASN A C 1
ATOM 1257 O O . ASN A 1 165 ? -3.991 11.847 4.680 1.00 59.81 165 ASN A O 1
ATOM 1261 N N . ASP A 1 166 ? -4.450 13.698 5.866 1.00 61.69 166 ASP A N 1
ATOM 1262 C CA . ASP A 1 166 ? -3.207 14.410 5.532 1.00 61.69 166 ASP A CA 1
ATOM 1263 C C . ASP A 1 166 ? -2.090 14.261 6.580 1.00 61.69 166 ASP A C 1
ATOM 1265 O O . ASP A 1 166 ? -1.097 14.990 6.542 1.00 61.69 166 ASP A O 1
ATOM 1269 N N . LEU A 1 167 ? -2.234 13.359 7.559 1.00 53.50 167 LEU A N 1
ATOM 1270 C CA . LEU A 1 167 ? -1.243 13.229 8.628 1.00 53.50 167 LEU A CA 1
ATOM 1271 C C . LEU A 1 167 ? -0.053 12.335 8.232 1.00 53.50 167 LEU A C 1
ATOM 1273 O O . LEU A 1 167 ? -0.243 11.139 7.992 1.00 53.50 167 LEU A O 1
ATOM 1277 N N . PRO A 1 168 ? 1.189 12.853 8.263 1.00 53.94 168 PRO A N 1
ATOM 1278 C CA . PRO A 1 168 ? 2.389 12.041 8.080 1.00 53.94 168 PRO A CA 1
ATOM 1279 C C . PRO A 1 168 ? 2.706 11.205 9.333 1.00 53.94 168 PRO A C 1
ATOM 1281 O O . PRO A 1 168 ? 2.473 11.644 10.461 1.00 53.94 168 PRO A O 1
ATOM 1284 N N . GLU A 1 169 ? 3.268 10.003 9.152 1.00 61.59 169 GLU A N 1
ATOM 1285 C CA . GLU A 1 169 ? 3.644 9.122 10.268 1.00 61.59 169 GLU A CA 1
ATOM 1286 C C . GLU A 1 169 ? 4.866 9.638 11.069 1.00 61.59 169 GLU A C 1
ATOM 1288 O O . GLU A 1 169 ? 5.792 10.190 10.465 1.00 61.59 169 GLU A O 1
ATOM 1293 N N . PRO A 1 170 ? 4.887 9.445 12.411 1.00 44.34 170 PRO A N 1
ATOM 1294 C CA . PRO A 1 170 ? 5.967 9.896 13.300 1.00 44.34 170 PRO A CA 1
ATOM 1295 C C . PRO A 1 170 ? 7.163 8.940 13.379 1.00 44.34 170 PRO A C 1
ATOM 1297 O O . PRO A 1 170 ? 8.219 9.308 13.893 1.00 44.34 170 PRO A O 1
ATOM 1300 N N . PHE A 1 171 ? 7.002 7.712 12.896 1.00 42.75 171 PHE A N 1
ATOM 1301 C CA . PHE A 1 171 ? 8.054 6.709 12.842 1.00 42.75 171 PHE A CA 1
ATOM 1302 C C . PHE A 1 171 ? 8.259 6.298 11.390 1.00 42.75 171 PHE A C 1
ATOM 1304 O O . PHE A 1 171 ? 7.312 6.264 10.604 1.00 42.75 171 PHE A O 1
ATOM 1311 N N . MET A 1 172 ? 9.503 5.997 11.051 1.00 42.19 172 MET A N 1
ATOM 1312 C CA . MET A 1 172 ? 9.849 5.259 9.849 1.00 42.19 172 MET A CA 1
ATOM 1313 C C . MET A 1 172 ? 9.367 3.815 10.026 1.00 42.19 172 MET A C 1
ATOM 1315 O O . MET A 1 172 ? 9.177 3.324 11.141 1.00 42.19 172 MET A O 1
ATOM 1319 N N . ASP A 1 173 ? 9.165 3.099 8.932 1.00 44.53 173 ASP A N 1
ATOM 1320 C CA . ASP A 1 173 ? 8.487 1.801 8.988 1.00 44.53 173 ASP A CA 1
ATOM 1321 C C . ASP A 1 173 ? 9.350 0.633 9.487 1.00 44.53 173 ASP A C 1
ATOM 1323 O O . ASP A 1 173 ? 8.857 -0.485 9.630 1.00 44.53 173 ASP A O 1
ATOM 1327 N N . ASP A 1 174 ? 10.615 0.903 9.810 1.00 39.25 174 ASP A N 1
ATOM 1328 C CA . ASP A 1 174 ? 11.494 0.025 10.586 1.00 39.25 174 ASP A CA 1
ATOM 1329 C C . ASP A 1 174 ? 11.377 0.260 12.108 1.00 39.25 174 ASP A C 1
ATOM 1331 O O . ASP A 1 174 ? 12.073 -0.382 12.893 1.00 39.25 174 ASP A O 1
ATOM 1335 N N . GLY A 1 175 ? 10.488 1.166 12.534 1.00 35.53 175 GLY A N 1
ATOM 1336 C CA . GLY A 1 175 ? 10.275 1.542 13.929 1.00 35.53 175 GLY A CA 1
ATOM 1337 C C . GLY A 1 175 ? 11.203 2.650 14.434 1.00 35.53 175 GLY A C 1
ATOM 1338 O O . GLY A 1 175 ? 11.109 3.015 15.608 1.00 35.53 175 GLY A O 1
ATOM 1339 N N . SER A 1 176 ? 12.077 3.204 13.586 1.00 39.28 176 SER A N 1
ATOM 1340 C CA . SER A 1 176 ? 12.932 4.331 13.965 1.00 39.28 176 SER A CA 1
ATOM 1341 C C . SER A 1 176 ? 12.154 5.661 14.000 1.00 39.28 176 SER A C 1
ATOM 1343 O O . SER A 1 176 ? 11.175 5.832 13.271 1.00 39.28 176 SER A O 1
ATOM 1345 N N . PRO A 1 177 ? 12.525 6.624 14.863 1.00 34.50 177 PRO A N 1
ATOM 1346 C CA . PRO A 1 177 ? 11.878 7.935 14.905 1.00 34.50 177 PRO A CA 1
ATOM 1347 C C . PRO A 1 177 ? 12.119 8.711 13.608 1.00 34.50 177 PRO A C 1
ATOM 1349 O O . PRO A 1 177 ? 13.246 8.769 13.115 1.00 34.50 177 PRO A O 1
ATOM 1352 N N . ARG A 1 178 ? 11.081 9.361 13.078 1.00 44.38 178 ARG A N 1
ATOM 1353 C CA . ARG A 1 178 ? 11.245 10.312 11.976 1.00 44.38 178 ARG A CA 1
ATOM 1354 C C . ARG A 1 178 ? 11.848 11.604 12.538 1.00 44.38 178 ARG A C 1
ATOM 1356 O O . ARG A 1 178 ? 11.291 12.177 13.470 1.00 44.38 178 ARG A O 1
ATOM 1363 N N . ILE A 1 179 ? 12.993 12.043 12.011 1.00 41.34 179 ILE A N 1
ATOM 1364 C CA . ILE A 1 179 ? 13.640 13.285 12.460 1.00 41.34 179 ILE A CA 1
ATOM 1365 C C . ILE A 1 179 ? 12.866 14.473 11.873 1.00 41.34 179 ILE A C 1
ATOM 1367 O O . ILE A 1 179 ? 12.861 14.680 10.660 1.00 41.34 179 ILE A O 1
ATOM 1371 N N . GLU A 1 180 ? 12.180 15.225 12.733 1.00 41.44 180 GLU A N 1
ATOM 1372 C CA . GLU A 1 180 ? 11.562 16.511 12.400 1.00 41.44 180 GLU A CA 1
ATOM 1373 C C . GLU A 1 180 ? 12.619 17.614 12.593 1.00 41.44 180 GLU A C 1
ATOM 1375 O O . GLU A 1 180 ? 13.115 17.811 13.700 1.00 41.44 180 GLU A O 1
ATOM 1380 N N . ASN A 1 181 ? 12.996 18.322 11.523 1.00 37.06 181 ASN A N 1
ATOM 1381 C CA . ASN A 1 181 ? 13.885 19.481 11.636 1.00 37.06 181 ASN A CA 1
ATOM 1382 C C . ASN A 1 181 ? 13.065 20.713 12.055 1.00 37.06 181 ASN A C 1
ATOM 1384 O O . ASN A 1 181 ? 12.083 21.066 11.398 1.00 37.06 181 ASN A O 1
ATOM 1388 N N . GLU A 1 182 ? 13.480 21.384 13.131 1.00 37.25 182 GLU A N 1
ATOM 1389 C CA . GLU A 1 182 ? 12.872 22.623 13.632 1.00 37.25 182 GLU A CA 1
ATOM 1390 C C . GLU A 1 182 ? 13.190 23.819 12.714 1.00 37.25 182 GLU A C 1
ATOM 1392 O O . GLU A 1 182 ? 14.087 24.602 12.994 1.00 37.25 182 GLU A O 1
ATOM 1397 N N . ALA A 1 183 ? 12.488 23.923 11.585 1.00 36.19 183 ALA A N 1
ATOM 1398 C CA . ALA A 1 183 ? 12.180 25.143 10.821 1.00 36.19 183 ALA A CA 1
ATOM 1399 C C . ALA A 1 183 ? 11.822 24.724 9.391 1.00 36.19 183 ALA A C 1
ATOM 1401 O O . ALA A 1 183 ? 12.658 24.194 8.666 1.00 36.19 183 ALA A O 1
ATOM 1402 N N . GLY A 1 184 ? 10.585 24.966 8.960 1.00 34.47 184 GLY A N 1
ATOM 1403 C CA . GLY A 1 184 ? 10.110 24.641 7.612 1.00 34.47 184 GLY A CA 1
ATOM 1404 C C . GLY A 1 184 ? 10.731 25.484 6.487 1.00 34.47 184 GLY A C 1
ATOM 1405 O O . GLY A 1 184 ? 10.003 26.197 5.805 1.00 34.47 184 GLY A O 1
ATOM 1406 N N . ALA A 1 185 ? 12.044 25.394 6.256 1.00 27.84 185 ALA A N 1
ATOM 1407 C CA . ALA A 1 185 ? 12.722 25.986 5.103 1.00 27.84 185 ALA A CA 1
ATOM 1408 C C . ALA A 1 185 ? 13.924 25.133 4.656 1.00 27.84 185 ALA A C 1
ATOM 1410 O O . ALA A 1 185 ? 14.768 24.753 5.464 1.00 27.84 185 ALA A O 1
ATOM 1411 N N . VAL A 1 186 ? 14.007 24.856 3.352 1.00 28.75 186 VAL A N 1
ATOM 1412 C CA . VAL A 1 186 ? 15.151 24.195 2.707 1.00 28.75 186 VAL A CA 1
ATOM 1413 C C . VAL A 1 186 ? 16.092 25.289 2.205 1.00 28.75 186 VAL A C 1
ATOM 1415 O O . VAL A 1 186 ? 15.695 26.073 1.344 1.00 28.75 186 VAL A O 1
ATOM 1418 N N . SER A 1 187 ? 17.320 25.361 2.723 1.00 26.77 187 SER A N 1
ATOM 1419 C CA . SER A 1 187 ? 18.396 26.142 2.105 1.00 26.77 187 SER A CA 1
ATOM 1420 C C . SER A 1 187 ? 19.490 25.223 1.568 1.00 26.77 187 SER A C 1
ATOM 1422 O O . SER A 1 187 ? 19.870 24.229 2.188 1.00 26.77 187 SER A O 1
ATOM 1424 N N . PHE A 1 188 ? 19.943 25.565 0.364 1.00 29.05 188 PHE A N 1
ATOM 1425 C CA . PHE A 1 188 ? 20.999 24.904 -0.387 1.00 29.05 188 PHE A CA 1
ATOM 1426 C C . PHE A 1 188 ? 22.368 25.406 0.070 1.00 29.05 188 PHE A C 1
ATOM 1428 O O . PHE A 1 188 ? 22.534 26.589 0.371 1.00 29.05 188 PHE A O 1
ATOM 1435 N N . ARG A 1 189 ? 23.360 24.515 0.058 1.00 25.84 189 ARG A N 1
ATOM 1436 C CA . ARG A 1 189 ? 24.772 24.891 0.074 1.00 25.84 189 ARG A CA 1
ATOM 1437 C C . ARG A 1 189 ? 25.447 24.213 -1.116 1.00 25.84 189 ARG A C 1
ATOM 1439 O O . ARG A 1 189 ? 25.503 22.988 -1.169 1.00 25.84 189 ARG A O 1
ATOM 1446 N N . GLU A 1 190 ? 25.854 25.032 -2.080 1.00 33.88 190 GLU A N 1
ATOM 1447 C CA . GLU A 1 190 ? 26.774 24.687 -3.166 1.00 33.88 190 GLU A CA 1
ATOM 1448 C C . GLU A 1 190 ? 28.197 24.564 -2.613 1.00 33.88 190 GLU A C 1
ATOM 1450 O O . GLU A 1 190 ? 28.598 25.383 -1.793 1.00 33.88 190 GLU A O 1
ATOM 1455 N N . GLU A 1 191 ? 28.939 23.571 -3.096 1.00 30.22 191 GLU A N 1
ATOM 1456 C CA . GLU A 1 191 ? 30.408 23.475 -3.140 1.00 30.22 191 GLU A CA 1
ATOM 1457 C C . GLU A 1 191 ? 30.672 22.335 -4.150 1.00 30.22 191 GLU A C 1
ATOM 1459 O O . GLU A 1 191 ? 30.192 21.222 -3.948 1.00 30.22 191 GLU A O 1
ATOM 1464 N N . SER A 1 192 ? 31.078 22.592 -5.398 1.00 27.41 192 SER A N 1
ATOM 1465 C CA . SER A 1 192 ? 32.330 23.142 -5.955 1.00 27.41 192 SER A CA 1
ATOM 1466 C C . SER A 1 192 ? 33.181 22.019 -6.558 1.00 27.41 192 SER A C 1
ATOM 1468 O O . SER A 1 192 ? 33.392 20.979 -5.939 1.00 27.41 192 SER A O 1
ATOM 1470 N N . GLU A 1 193 ? 33.618 22.268 -7.787 1.00 31.34 193 GLU A N 1
ATOM 1471 C CA . GLU A 1 193 ? 34.297 21.393 -8.744 1.00 31.34 193 GLU A CA 1
ATOM 1472 C C . GLU A 1 193 ? 35.623 20.793 -8.251 1.00 31.34 193 GLU A C 1
ATOM 1474 O O . GLU A 1 193 ? 36.368 21.420 -7.498 1.00 31.34 193 GLU A O 1
ATOM 1479 N N . ALA A 1 194 ? 35.956 19.615 -8.786 1.00 27.61 194 ALA A N 1
ATOM 1480 C CA . ALA A 1 194 ? 37.334 19.228 -9.076 1.00 27.61 194 ALA A CA 1
ATOM 1481 C C . ALA A 1 194 ? 37.356 18.214 -10.234 1.00 27.61 194 ALA A C 1
ATOM 1483 O O . ALA A 1 194 ? 36.844 17.100 -10.119 1.00 27.61 194 ALA A O 1
ATOM 1484 N N . GLU A 1 195 ? 37.942 18.649 -11.348 1.00 31.52 195 GLU A N 1
ATOM 1485 C CA . GLU A 1 195 ? 38.407 17.839 -12.474 1.00 31.52 195 GLU A CA 1
ATOM 1486 C C . GLU A 1 195 ? 39.502 16.854 -12.032 1.00 31.52 195 GLU A C 1
ATOM 1488 O O . GLU A 1 195 ? 40.243 17.135 -11.089 1.00 31.52 195 GLU A O 1
ATOM 1493 N N . THR A 1 196 ? 39.653 15.729 -12.738 1.00 27.84 196 THR A N 1
ATOM 1494 C CA . THR A 1 196 ? 40.960 15.273 -13.260 1.00 27.84 196 THR A CA 1
ATOM 1495 C C . THR A 1 196 ? 40.822 14.061 -14.193 1.00 27.84 196 THR A C 1
ATOM 1497 O O . THR A 1 196 ? 40.349 13.001 -13.798 1.00 27.84 196 THR A O 1
ATOM 1500 N N . GLU A 1 197 ? 41.282 14.303 -15.421 1.00 30.83 197 GLU A N 1
ATOM 1501 C CA . GLU A 1 197 ? 42.155 13.498 -16.292 1.00 30.83 197 GLU A CA 1
ATOM 1502 C C . GLU A 1 197 ? 41.740 12.129 -16.867 1.00 30.83 197 GLU A C 1
ATOM 1504 O O . GLU A 1 197 ? 41.456 11.143 -16.187 1.00 30.83 197 GLU A O 1
ATOM 1509 N N . ASP A 1 198 ? 41.855 12.122 -18.198 1.00 30.05 198 ASP A N 1
ATOM 1510 C CA . ASP A 1 198 ? 41.783 11.040 -19.166 1.00 30.05 198 ASP A CA 1
ATOM 1511 C C . ASP A 1 198 ? 42.792 9.907 -18.934 1.00 30.05 198 ASP A C 1
ATOM 1513 O O . ASP A 1 198 ? 43.958 10.117 -18.597 1.00 30.05 198 ASP A O 1
ATOM 1517 N N . SER A 1 199 ? 42.379 8.690 -19.289 1.00 31.22 199 SER A N 1
ATOM 1518 C CA . SER A 1 199 ? 43.297 7.735 -19.917 1.00 31.22 199 SER A CA 1
ATOM 1519 C C . SER A 1 199 ? 42.544 6.860 -20.918 1.00 31.22 199 SER A C 1
ATOM 1521 O O . SER A 1 199 ? 41.669 6.068 -20.567 1.00 31.22 199 SER A O 1
ATOM 1523 N N . GLU A 1 200 ? 42.885 7.057 -22.190 1.00 34.59 200 GLU A N 1
ATOM 1524 C CA . GLU A 1 200 ? 42.471 6.248 -23.332 1.00 34.59 200 GLU A CA 1
ATOM 1525 C C . GLU A 1 200 ? 42.979 4.808 -23.176 1.00 34.59 200 GLU A C 1
ATOM 1527 O O . GLU A 1 200 ? 44.160 4.576 -22.907 1.00 34.59 200 GLU A O 1
ATOM 1532 N N . VAL A 1 201 ? 42.099 3.830 -23.402 1.00 30.45 201 VAL A N 1
ATOM 1533 C CA . VAL A 1 201 ? 42.500 2.444 -23.660 1.00 30.45 201 VAL A CA 1
ATOM 1534 C C . VAL A 1 201 ? 41.856 1.994 -24.965 1.00 30.45 201 VAL A C 1
ATOM 1536 O O . VAL A 1 201 ? 40.638 1.884 -25.081 1.00 30.45 201 VAL A O 1
ATOM 1539 N N . ASP A 1 202 ? 42.733 1.767 -25.933 1.00 32.12 202 ASP A N 1
ATOM 1540 C CA . ASP A 1 202 ? 42.505 1.264 -27.282 1.00 32.12 202 ASP A CA 1
ATOM 1541 C C . ASP A 1 202 ? 41.923 -0.167 -27.242 1.00 32.12 202 ASP A C 1
ATOM 1543 O O . ASP A 1 202 ? 42.488 -1.055 -26.595 1.00 32.12 202 ASP A O 1
ATOM 1547 N N . VAL A 1 203 ? 40.786 -0.403 -27.910 1.00 33.03 203 VAL A N 1
ATOM 1548 C CA . VAL A 1 203 ? 40.158 -1.733 -28.039 1.00 33.03 203 VAL A CA 1
ATOM 1549 C C . VAL A 1 203 ? 39.918 -2.021 -29.526 1.00 33.03 203 VAL A C 1
ATOM 1551 O O . VAL A 1 203 ? 39.316 -1.186 -30.205 1.00 33.03 203 VAL A O 1
ATOM 1554 N N . PRO A 1 204 ? 40.359 -3.176 -30.066 1.00 31.55 204 PRO A N 1
ATOM 1555 C CA . PRO A 1 204 ? 40.318 -3.421 -31.499 1.00 31.55 204 PRO A CA 1
ATOM 1556 C C . PRO A 1 204 ? 38.906 -3.709 -32.020 1.00 31.55 204 PRO A C 1
ATOM 1558 O O . PRO A 1 204 ? 38.080 -4.326 -31.346 1.00 31.55 204 PRO A O 1
ATOM 1561 N N . LEU A 1 205 ? 38.699 -3.298 -33.275 1.00 36.41 205 LEU A N 1
ATOM 1562 C CA . LEU A 1 205 ? 37.537 -3.546 -34.127 1.00 36.41 205 LEU A CA 1
ATOM 1563 C C . LEU A 1 205 ? 37.084 -5.013 -34.112 1.00 36.41 205 LEU A C 1
ATOM 1565 O O . LEU A 1 205 ? 37.825 -5.909 -34.515 1.00 36.41 205 LEU A O 1
ATOM 1569 N N . VAL A 1 206 ? 35.820 -5.219 -33.747 1.00 33.47 206 VAL A N 1
ATOM 1570 C CA . VAL A 1 206 ? 35.051 -6.426 -34.067 1.00 33.47 206 VAL A CA 1
ATOM 1571 C C . VAL A 1 206 ? 33.900 -6.003 -34.978 1.00 33.47 206 VAL A C 1
ATOM 1573 O O . VAL A 1 206 ? 32.812 -5.653 -34.528 1.00 33.47 206 VAL A O 1
ATOM 1576 N N . GLU A 1 207 ? 34.187 -5.972 -36.280 1.00 40.38 207 GLU A N 1
ATOM 1577 C CA . GLU A 1 207 ? 33.174 -6.237 -37.302 1.00 40.38 207 GLU A CA 1
ATOM 1578 C C . GLU A 1 207 ? 32.770 -7.716 -37.205 1.00 40.38 207 GLU A C 1
ATOM 1580 O O . GLU A 1 207 ? 33.590 -8.559 -36.853 1.00 40.38 207 GLU A O 1
ATOM 1585 N N . GLU A 1 208 ? 31.513 -7.999 -37.551 1.00 41.38 208 GLU A N 1
ATOM 1586 C CA . GLU A 1 208 ? 30.809 -9.293 -37.476 1.00 41.38 208 GLU A CA 1
ATOM 1587 C C . GLU A 1 208 ? 30.076 -9.580 -36.158 1.00 41.38 208 GLU A C 1
ATOM 1589 O O . GLU A 1 208 ? 30.491 -10.416 -35.365 1.00 41.38 208 GLU A O 1
ATOM 1594 N N . LEU A 1 209 ? 28.910 -8.941 -35.977 1.00 32.41 209 LEU A N 1
ATOM 1595 C CA . LEU A 1 209 ? 27.717 -9.527 -35.330 1.00 32.41 209 LEU A CA 1
ATOM 1596 C C . LEU A 1 209 ? 26.444 -8.702 -35.655 1.00 32.41 209 LEU A C 1
ATOM 1598 O O . LEU A 1 209 ? 25.606 -8.436 -34.798 1.00 32.41 209 LEU A O 1
ATOM 1602 N N . GLU A 1 210 ? 26.266 -8.296 -36.918 1.00 39.50 210 GLU A N 1
ATOM 1603 C CA . GLU A 1 210 ? 25.050 -7.605 -37.395 1.00 39.50 210 GLU A CA 1
ATOM 1604 C C . GLU A 1 210 ? 23.929 -8.570 -37.823 1.00 39.50 210 GLU A C 1
ATOM 1606 O O . GLU A 1 210 ? 23.340 -8.451 -38.897 1.00 39.50 210 GLU A O 1
ATOM 1611 N N . SER A 1 211 ? 23.560 -9.531 -36.976 1.00 39.28 211 SER A N 1
ATOM 1612 C CA . SER A 1 211 ? 22.282 -10.221 -37.184 1.00 39.28 211 SER A CA 1
ATOM 1613 C C . SER A 1 211 ? 21.570 -10.492 -35.866 1.00 39.28 211 SER A C 1
ATOM 1615 O O . SER A 1 211 ? 22.044 -11.293 -35.064 1.00 39.28 211 SER A O 1
ATOM 1617 N N . ALA A 1 212 ? 20.407 -9.845 -35.720 1.00 38.59 212 ALA A N 1
ATOM 1618 C CA . ALA A 1 212 ? 19.455 -9.868 -34.602 1.00 38.59 212 ALA A CA 1
ATOM 1619 C C . ALA A 1 212 ? 19.699 -8.869 -33.452 1.00 38.59 212 ALA A C 1
ATOM 1621 O O . ALA A 1 212 ? 19.655 -9.238 -32.280 1.00 38.59 212 ALA A O 1
ATOM 1622 N N . ARG A 1 213 ? 19.867 -7.576 -33.766 1.00 41.12 213 ARG A N 1
ATOM 1623 C CA . ARG A 1 213 ? 19.626 -6.516 -32.773 1.00 41.12 213 ARG A CA 1
ATOM 1624 C C . ARG A 1 213 ? 18.113 -6.283 -32.679 1.00 41.12 213 ARG A C 1
ATOM 1626 O O . ARG A 1 213 ? 17.491 -5.907 -33.669 1.00 41.12 213 ARG A O 1
ATOM 1633 N N . ASP A 1 214 ? 17.521 -6.585 -31.524 1.00 41.84 214 ASP A N 1
ATOM 1634 C CA . ASP A 1 214 ? 16.119 -6.270 -31.228 1.00 41.84 214 ASP A CA 1
ATOM 1635 C C . ASP A 1 214 ? 15.942 -4.743 -31.313 1.00 41.84 214 ASP A C 1
ATOM 1637 O O . ASP A 1 214 ? 16.663 -4.034 -30.607 1.00 41.84 214 ASP A O 1
ATOM 1641 N N . PRO A 1 215 ? 15.040 -4.208 -32.156 1.00 39.03 215 PRO A N 1
ATOM 1642 C CA . PRO A 1 215 ? 14.839 -2.764 -32.291 1.00 39.03 215 PRO A CA 1
ATOM 1643 C C . PRO A 1 215 ? 14.402 -2.077 -30.986 1.00 39.03 215 PRO A C 1
ATOM 1645 O O . PRO A 1 215 ? 14.466 -0.855 -30.901 1.00 39.03 215 PRO A O 1
ATOM 1648 N N . ARG A 1 216 ? 13.999 -2.842 -29.960 1.00 45.72 216 ARG A N 1
ATOM 1649 C CA . ARG A 1 216 ? 13.714 -2.327 -28.613 1.00 45.72 216 ARG A CA 1
ATOM 1650 C C . ARG A 1 216 ? 14.974 -1.948 -27.831 1.00 45.72 216 ARG A C 1
ATOM 1652 O O . ARG A 1 216 ? 14.895 -1.020 -27.047 1.00 45.72 216 ARG A O 1
ATOM 1659 N N . ALA A 1 217 ? 16.126 -2.559 -28.133 1.00 40.16 217 ALA A N 1
ATOM 1660 C CA . ALA A 1 217 ? 17.416 -2.329 -27.468 1.00 40.16 217 ALA A CA 1
ATOM 1661 C C . ALA A 1 217 ? 18.124 -1.010 -27.857 1.00 40.16 217 ALA A C 1
ATOM 1663 O O . ALA A 1 217 ? 19.307 -0.829 -27.548 1.00 40.16 217 ALA A O 1
ATOM 1664 N N . ASP A 1 218 ? 17.448 -0.119 -28.590 1.00 47.31 218 ASP A N 1
ATOM 1665 C CA . ASP A 1 218 ? 17.989 1.162 -29.045 1.00 47.31 218 ASP A CA 1
ATOM 1666 C C . ASP A 1 218 ? 17.648 2.289 -28.044 1.00 47.31 218 ASP A C 1
ATOM 1668 O O . ASP A 1 218 ? 16.470 2.609 -27.853 1.00 47.31 218 ASP A O 1
ATOM 1672 N N . PRO A 1 219 ? 18.648 2.963 -27.436 1.00 46.84 219 PRO A N 1
ATOM 1673 C CA . PRO A 1 219 ? 18.438 4.149 -26.600 1.00 46.84 219 PRO A CA 1
ATOM 1674 C C . PRO A 1 219 ? 17.598 5.257 -27.265 1.00 46.84 219 PRO A C 1
ATOM 1676 O O . PRO A 1 219 ? 16.952 6.044 -26.564 1.00 46.84 219 PRO A O 1
ATOM 1679 N N . ALA A 1 220 ? 17.572 5.322 -28.602 1.00 48.84 220 ALA A N 1
ATOM 1680 C CA . ALA A 1 220 ? 16.760 6.273 -29.356 1.00 48.84 220 ALA A CA 1
ATOM 1681 C C . ALA A 1 220 ? 15.249 6.034 -29.193 1.00 48.84 220 ALA A C 1
ATOM 1683 O O . ALA A 1 220 ? 14.493 7.005 -29.145 1.00 48.84 220 ALA A O 1
ATOM 1684 N N . TYR A 1 221 ? 14.815 4.781 -29.007 1.00 55.56 221 TYR A N 1
ATOM 1685 C CA . TYR A 1 221 ? 13.401 4.429 -28.835 1.00 55.56 221 TYR A CA 1
ATOM 1686 C C . TYR A 1 221 ? 12.817 5.034 -27.552 1.00 55.56 221 TYR A C 1
ATOM 1688 O O . TYR A 1 221 ? 11.704 5.556 -27.548 1.00 55.56 221 TYR A O 1
ATOM 1696 N N . PHE A 1 222 ? 13.595 5.058 -26.465 1.00 53.66 222 PHE A N 1
ATOM 1697 C CA . PHE A 1 222 ? 13.184 5.689 -25.208 1.00 53.66 222 PHE A CA 1
ATOM 1698 C C . PHE A 1 222 ? 13.095 7.217 -25.324 1.00 53.66 222 PHE A C 1
ATOM 1700 O O . PHE A 1 222 ? 12.153 7.824 -24.811 1.00 53.66 222 PHE A O 1
ATOM 1707 N N . SER A 1 223 ? 14.054 7.840 -26.019 1.00 54.06 223 SER A N 1
ATOM 1708 C CA . SER A 1 223 ? 14.026 9.281 -26.295 1.00 54.06 223 SER A CA 1
ATOM 1709 C C . SER A 1 223 ? 12.804 9.651 -27.139 1.00 54.06 223 SER A C 1
ATOM 1711 O O . SER A 1 223 ? 12.069 10.577 -26.801 1.00 54.06 223 SER A O 1
ATOM 1713 N N . GLU A 1 224 ? 12.505 8.868 -28.174 1.00 59.62 224 GLU A N 1
ATOM 1714 C CA . GLU A 1 224 ? 11.308 9.041 -28.993 1.00 59.62 224 GLU A CA 1
ATOM 1715 C C . GLU A 1 224 ? 10.027 8.850 -28.167 1.00 59.62 224 GLU A C 1
ATOM 1717 O O . GLU A 1 224 ? 9.145 9.704 -28.198 1.00 59.62 224 GLU A O 1
ATOM 1722 N N . LEU A 1 225 ? 9.945 7.824 -27.314 1.00 58.72 225 LEU A N 1
ATOM 1723 C CA . LEU A 1 225 ? 8.783 7.614 -26.445 1.00 58.72 225 LEU A CA 1
ATOM 1724 C C . LEU A 1 225 ? 8.593 8.754 -25.427 1.00 58.72 225 LEU A C 1
ATOM 1726 O O . LEU A 1 225 ? 7.463 9.114 -25.091 1.00 58.72 225 LEU A O 1
ATOM 1730 N N . MET A 1 226 ? 9.672 9.361 -24.931 1.00 54.38 226 MET A N 1
ATOM 1731 C CA . MET A 1 226 ? 9.614 10.454 -23.952 1.00 54.38 226 MET A CA 1
ATOM 1732 C C . MET A 1 226 ? 9.369 11.826 -24.589 1.00 54.38 226 MET A C 1
ATOM 1734 O O . MET A 1 226 ? 8.671 12.650 -23.991 1.00 54.38 226 MET A O 1
ATOM 1738 N N . PHE A 1 227 ? 9.853 12.051 -25.813 1.00 50.97 227 PHE A N 1
ATOM 1739 C CA . PHE A 1 227 ? 9.842 13.354 -26.488 1.00 50.97 227 PHE A CA 1
ATOM 1740 C C . PHE A 1 227 ? 9.000 13.415 -27.774 1.00 50.97 227 PHE A C 1
ATOM 1742 O O . PHE A 1 227 ? 8.944 14.482 -28.393 1.00 50.97 227 PHE A O 1
ATOM 1749 N N . ALA A 1 228 ? 8.289 12.339 -28.147 1.00 51.78 228 ALA A N 1
ATOM 1750 C CA . ALA A 1 228 ? 7.294 12.353 -29.220 1.00 51.78 228 ALA A CA 1
ATOM 1751 C C . ALA A 1 228 ? 6.278 13.472 -28.958 1.00 51.78 228 ALA A C 1
ATOM 1753 O O . ALA A 1 228 ? 5.454 13.431 -28.037 1.00 51.78 228 ALA A O 1
ATOM 1754 N N . SER A 1 229 ? 6.419 14.529 -29.746 1.00 40.81 229 SER A N 1
ATOM 1755 C CA . SER A 1 229 ? 5.721 15.796 -29.609 1.00 40.81 229 SER A CA 1
ATOM 1756 C C . SER A 1 229 ? 4.574 15.784 -30.610 1.00 40.81 229 SER A C 1
ATOM 1758 O O . SER A 1 229 ? 4.778 15.995 -31.801 1.00 40.81 229 SER A O 1
ATOM 1760 N N . GLY A 1 230 ? 3.363 15.494 -30.134 1.00 47.22 230 GLY A N 1
ATOM 1761 C CA . GLY A 1 230 ? 2.176 15.496 -30.993 1.00 47.22 230 GLY A CA 1
ATOM 1762 C C . GLY A 1 230 ? 0.888 15.020 -30.329 1.00 47.22 230 GLY A C 1
ATOM 1763 O O . GLY A 1 230 ? -0.171 15.563 -30.628 1.00 47.22 230 GLY A O 1
ATOM 1764 N N . ASP A 1 231 ? 0.968 14.086 -29.380 1.00 48.44 231 ASP A N 1
ATOM 1765 C CA . ASP A 1 231 ? -0.228 13.508 -28.761 1.00 48.44 231 ASP A CA 1
ATOM 1766 C C . ASP A 1 231 ? -0.579 14.171 -27.425 1.00 48.44 231 ASP A C 1
ATOM 1768 O O . ASP A 1 231 ? 0.289 14.494 -26.615 1.00 48.44 231 ASP A O 1
ATOM 1772 N N . ALA A 1 232 ? -1.878 14.308 -27.143 1.00 52.84 232 ALA A N 1
ATOM 1773 C CA . ALA A 1 232 ? -2.428 14.820 -25.879 1.00 52.84 232 ALA A CA 1
ATOM 1774 C C . ALA A 1 232 ? -2.134 13.925 -24.644 1.00 52.84 232 ALA A C 1
ATOM 1776 O O . ALA A 1 232 ? -2.705 14.126 -23.571 1.00 52.84 232 ALA A O 1
ATOM 1777 N N . VAL A 1 233 ? -1.267 12.921 -24.801 1.00 58.69 233 VAL A N 1
ATOM 1778 C CA . VAL A 1 233 ? -0.937 11.858 -23.848 1.00 58.69 233 VAL A CA 1
ATOM 1779 C C . VAL A 1 233 ? 0.439 12.154 -23.241 1.00 58.69 233 VAL A C 1
ATOM 1781 O O . VAL A 1 233 ? 1.410 12.344 -23.970 1.00 58.69 233 VAL A O 1
ATOM 1784 N N . GLY A 1 234 ? 0.538 12.232 -21.909 1.00 74.00 234 GLY A N 1
ATOM 1785 C CA . GLY A 1 234 ? 1.772 12.636 -21.222 1.00 74.00 234 GLY A CA 1
ATOM 1786 C C . GLY A 1 234 ? 2.881 11.568 -21.245 1.00 74.00 234 GLY A C 1
ATOM 1787 O O . GLY A 1 234 ? 2.599 10.395 -21.485 1.00 74.00 234 GLY A O 1
ATOM 1788 N N . PRO A 1 235 ? 4.140 11.928 -20.918 1.00 79.19 235 PRO A N 1
ATOM 1789 C CA . PRO A 1 235 ? 5.290 11.010 -20.968 1.00 79.19 235 PRO A CA 1
ATOM 1790 C C . PRO A 1 235 ? 5.125 9.771 -20.074 1.00 79.19 235 PRO A C 1
ATOM 1792 O O . PRO A 1 235 ? 5.485 8.668 -20.470 1.00 79.19 235 PRO A O 1
ATOM 1795 N N . PHE A 1 236 ? 4.494 9.923 -18.902 1.00 88.50 236 PHE A N 1
ATOM 1796 C CA . PHE A 1 236 ? 4.130 8.777 -18.062 1.00 88.50 236 PHE A CA 1
ATOM 1797 C C . PHE A 1 236 ? 3.165 7.825 -18.773 1.00 88.50 236 PHE A C 1
ATOM 1799 O O . PHE A 1 236 ? 3.337 6.618 -18.680 1.00 88.50 236 PHE A O 1
ATOM 1806 N N . ASP A 1 237 ? 2.138 8.355 -19.440 1.00 88.12 237 ASP A N 1
ATOM 1807 C CA . ASP A 1 237 ? 1.049 7.548 -19.991 1.00 88.12 237 ASP A CA 1
ATOM 1808 C C . ASP A 1 237 ? 1.561 6.642 -21.122 1.00 88.12 237 ASP A C 1
ATOM 1810 O O . ASP A 1 237 ? 1.192 5.472 -21.169 1.00 88.12 237 ASP A O 1
ATOM 1814 N N . ARG A 1 238 ? 2.485 7.142 -21.958 1.00 87.44 238 ARG A N 1
ATOM 1815 C CA . ARG A 1 238 ? 3.131 6.352 -23.022 1.00 87.44 238 ARG A CA 1
ATOM 1816 C C . ARG A 1 238 ? 4.040 5.251 -22.476 1.00 87.44 238 ARG A C 1
ATOM 1818 O O . ARG A 1 238 ? 3.946 4.109 -22.912 1.00 87.44 238 ARG A O 1
ATOM 1825 N N . LEU A 1 239 ? 4.892 5.567 -21.497 1.00 90.81 239 LEU A N 1
ATOM 1826 C CA . LEU A 1 239 ? 5.744 4.551 -20.868 1.00 90.81 239 LEU A CA 1
ATOM 1827 C C . LEU A 1 239 ? 4.923 3.511 -20.103 1.00 90.81 239 LEU A C 1
ATOM 1829 O O . LEU A 1 239 ? 5.225 2.324 -20.154 1.00 90.81 239 LEU A O 1
ATOM 1833 N N . ALA A 1 240 ? 3.878 3.947 -19.401 1.00 95.19 240 ALA A N 1
ATOM 1834 C CA . ALA A 1 240 ? 3.019 3.066 -18.628 1.00 95.19 240 ALA A CA 1
ATOM 1835 C C . ALA A 1 240 ? 2.237 2.096 -19.522 1.00 95.19 240 ALA A C 1
ATOM 1837 O O . ALA A 1 240 ? 2.159 0.916 -19.185 1.00 95.19 240 ALA A O 1
ATOM 1838 N N . SER A 1 241 ? 1.682 2.560 -20.650 1.00 95.38 241 SER A N 1
ATOM 1839 C CA . SER A 1 241 ? 0.973 1.685 -21.592 1.00 95.38 241 SER A CA 1
ATOM 1840 C C . SER A 1 241 ? 1.914 0.679 -22.258 1.00 95.38 241 SER A C 1
ATOM 1842 O O . SER A 1 241 ? 1.570 -0.501 -22.373 1.00 95.38 241 SER A O 1
ATOM 1844 N N . HIS A 1 242 ? 3.124 1.108 -22.626 1.00 95.25 242 HIS A N 1
ATOM 1845 C CA . HIS A 1 242 ? 4.131 0.218 -23.198 1.00 95.25 242 HIS A CA 1
ATOM 1846 C C . HIS A 1 242 ? 4.584 -0.847 -22.186 1.00 95.25 242 HIS A C 1
ATOM 1848 O O . HIS A 1 242 ? 4.479 -2.040 -22.463 1.00 95.25 242 HIS A O 1
ATOM 1854 N N . LEU A 1 243 ? 4.918 -0.436 -20.957 1.00 97.38 243 LEU A N 1
ATOM 1855 C CA . LEU A 1 243 ? 5.295 -1.353 -19.877 1.00 97.38 243 LEU A CA 1
ATOM 1856 C C . LEU A 1 243 ? 4.179 -2.337 -19.525 1.00 97.38 243 LEU A C 1
ATOM 1858 O O . LEU A 1 243 ? 4.444 -3.506 -19.253 1.00 97.38 243 LEU A O 1
ATOM 1862 N N . MET A 1 244 ? 2.920 -1.896 -19.540 1.00 98.25 244 MET A N 1
ATOM 1863 C CA . MET A 1 244 ? 1.793 -2.810 -19.371 1.00 98.25 244 MET A CA 1
ATOM 1864 C C . MET A 1 244 ? 1.738 -3.860 -20.481 1.00 98.25 244 MET A C 1
ATOM 1866 O O . MET A 1 244 ? 1.532 -5.031 -20.170 1.00 98.25 244 MET A O 1
ATOM 1870 N N . SER A 1 245 ? 1.944 -3.461 -21.738 1.00 97.56 245 SER A N 1
ATOM 1871 C CA . SER A 1 245 ? 1.941 -4.374 -22.889 1.00 97.56 245 SER A CA 1
ATOM 1872 C C . SER A 1 245 ? 3.009 -5.459 -22.740 1.00 97.56 245 SER A C 1
ATOM 1874 O O . SER A 1 245 ? 2.696 -6.644 -22.864 1.00 97.56 245 SER A O 1
ATOM 1876 N N . ASP A 1 246 ? 4.235 -5.070 -22.381 1.00 97.50 246 ASP A N 1
ATOM 1877 C CA . ASP A 1 246 ? 5.342 -6.009 -22.177 1.00 97.50 246 ASP A CA 1
ATOM 1878 C C . ASP A 1 246 ? 5.076 -6.954 -21.000 1.00 97.50 246 ASP A C 1
ATOM 1880 O O . ASP A 1 246 ? 5.209 -8.168 -21.129 1.00 97.50 246 ASP A O 1
ATOM 1884 N N . LEU A 1 247 ? 4.606 -6.433 -19.860 1.00 98.06 247 LEU A N 1
ATOM 1885 C CA . LEU A 1 247 ? 4.279 -7.266 -18.697 1.00 98.06 247 LEU A CA 1
ATOM 1886 C C . LEU A 1 247 ? 3.134 -8.252 -18.981 1.00 98.06 247 LEU A C 1
ATOM 1888 O O . LEU A 1 247 ? 3.126 -9.363 -18.446 1.00 98.06 247 LEU A O 1
ATOM 1892 N N . ILE A 1 248 ? 2.155 -7.865 -19.801 1.00 98.12 248 ILE A N 1
ATOM 1893 C CA . ILE A 1 248 ? 1.077 -8.758 -20.244 1.00 98.12 248 ILE A CA 1
ATOM 1894 C C . ILE A 1 248 ? 1.651 -9.869 -21.126 1.00 98.12 248 ILE A C 1
ATOM 1896 O O . ILE A 1 248 ? 1.360 -11.041 -20.877 1.00 98.12 248 ILE A O 1
ATOM 1900 N N . ALA A 1 249 ? 2.480 -9.516 -22.109 1.00 97.25 249 ALA A N 1
ATOM 1901 C CA . ALA A 1 249 ? 3.076 -10.464 -23.044 1.00 97.25 249 ALA A CA 1
ATOM 1902 C C . ALA A 1 249 ? 4.026 -11.454 -22.347 1.00 97.25 249 ALA A C 1
ATOM 1904 O O . ALA A 1 249 ? 3.899 -12.665 -22.535 1.00 97.25 249 ALA A O 1
ATOM 1905 N N . ASP A 1 250 ? 4.919 -10.955 -21.493 1.00 96.00 250 ASP A N 1
ATOM 1906 C CA . ASP A 1 250 ? 5.975 -11.748 -20.857 1.00 96.00 250 ASP A CA 1
ATOM 1907 C C . ASP A 1 250 ? 5.440 -12.696 -19.777 1.00 96.00 250 ASP A C 1
ATOM 1909 O O . ASP A 1 250 ? 5.992 -13.776 -19.547 1.00 96.00 250 ASP A O 1
ATOM 1913 N N . PHE A 1 251 ? 4.361 -12.303 -19.092 1.00 96.94 251 PHE A N 1
ATOM 1914 C CA . PHE A 1 251 ? 3.890 -12.994 -17.889 1.00 96.94 251 PHE A CA 1
ATOM 1915 C C . PHE A 1 251 ? 2.450 -13.508 -17.962 1.00 96.94 251 PHE A C 1
ATOM 1917 O O . PHE A 1 251 ? 1.965 -14.103 -16.990 1.00 96.94 251 PHE A O 1
ATOM 1924 N N . GLY A 1 252 ? 1.753 -13.289 -19.080 1.00 96.88 252 GLY A N 1
ATOM 1925 C CA . GLY A 1 252 ? 0.351 -13.677 -19.248 1.00 96.88 252 GLY A CA 1
ATOM 1926 C C . GLY A 1 252 ? -0.574 -13.004 -18.231 1.00 96.88 252 GLY A C 1
ATOM 1927 O O . GLY A 1 252 ? -1.513 -13.632 -17.736 1.00 96.88 252 GLY A O 1
ATOM 1928 N N . LEU A 1 253 ? -0.266 -11.761 -17.850 1.00 97.81 253 LEU A N 1
ATOM 1929 C CA . LEU A 1 253 ? -1.079 -10.981 -16.917 1.00 97.81 253 LEU A CA 1
ATOM 1930 C C . LEU A 1 253 ? -2.322 -10.438 -17.617 1.00 97.81 253 LEU A C 1
ATOM 1932 O O . LEU A 1 253 ? -2.313 -10.173 -18.814 1.00 97.81 253 LEU A O 1
ATOM 1936 N N . ASN A 1 254 ? -3.390 -10.208 -16.859 1.00 98.06 254 ASN A N 1
ATOM 1937 C CA . ASN A 1 254 ? -4.461 -9.338 -17.340 1.00 98.06 254 ASN A CA 1
ATOM 1938 C C . ASN A 1 254 ? -4.113 -7.854 -17.112 1.00 98.06 254 ASN A C 1
ATOM 1940 O O . ASN A 1 254 ? -3.180 -7.514 -16.380 1.00 98.06 254 ASN A O 1
ATOM 1944 N N . ARG A 1 255 ? -4.907 -6.960 -17.707 1.00 98.06 255 ARG A N 1
ATOM 1945 C CA . ARG A 1 255 ? -4.703 -5.506 -17.626 1.00 98.06 255 ARG A CA 1
ATOM 1946 C C . ARG A 1 255 ? -4.664 -4.951 -16.196 1.00 98.06 255 ARG A C 1
ATOM 1948 O O . ARG A 1 255 ? -3.813 -4.119 -15.907 1.00 98.06 255 ARG A O 1
ATOM 1955 N N . ASP A 1 256 ? -5.513 -5.438 -15.288 1.00 97.00 256 ASP A N 1
ATOM 1956 C CA . ASP A 1 256 ? -5.547 -4.962 -13.896 1.00 97.00 256 ASP A CA 1
ATOM 1957 C C . ASP A 1 256 ? -4.294 -5.411 -13.131 1.00 97.00 256 ASP A C 1
A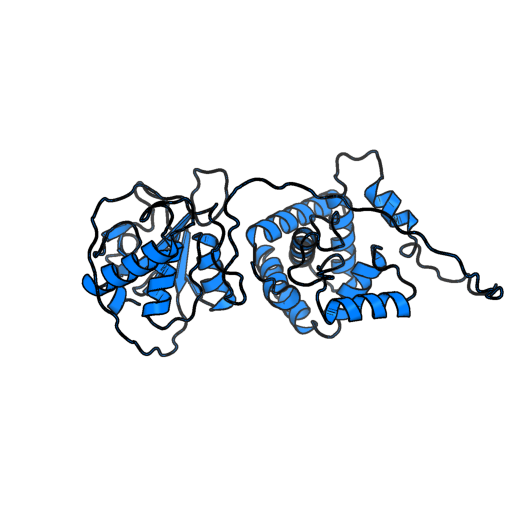TOM 1959 O O . ASP A 1 256 ? -3.740 -4.676 -12.313 1.00 97.00 256 ASP A O 1
ATOM 1963 N N . GLN A 1 257 ? -3.814 -6.619 -13.426 1.00 98.56 257 GLN A N 1
ATOM 1964 C CA . GLN A 1 257 ? -2.603 -7.186 -12.845 1.00 98.56 257 GLN A CA 1
ATOM 1965 C C . GLN A 1 257 ? -1.350 -6.432 -13.294 1.00 98.56 257 GLN A C 1
ATOM 1967 O O . GLN A 1 257 ? -0.542 -6.043 -12.449 1.00 98.56 257 GLN A O 1
ATOM 1972 N N . ALA A 1 258 ? -1.213 -6.184 -14.600 1.00 98.69 258 ALA A N 1
ATOM 1973 C CA . ALA A 1 258 ? -0.107 -5.406 -15.152 1.00 98.69 258 ALA A CA 1
ATOM 1974 C C . ALA A 1 258 ? -0.140 -3.955 -14.651 1.00 98.69 258 ALA A C 1
ATOM 1976 O O . ALA A 1 258 ? 0.868 -3.450 -14.154 1.00 98.69 258 ALA A O 1
ATOM 1977 N N . ALA A 1 259 ? -1.313 -3.313 -14.661 1.00 98.44 259 ALA A N 1
ATOM 1978 C CA . ALA A 1 259 ? -1.487 -1.966 -14.128 1.00 98.44 259 ALA A CA 1
ATOM 1979 C C . ALA A 1 259 ? -1.122 -1.873 -12.637 1.00 98.44 259 ALA A C 1
ATOM 1981 O O . ALA A 1 259 ? -0.531 -0.881 -12.215 1.00 98.44 259 ALA A O 1
ATOM 1982 N N . GLY A 1 260 ? -1.406 -2.906 -11.835 1.00 98.12 260 GLY A N 1
ATOM 1983 C CA . GLY A 1 260 ? -1.010 -2.944 -10.426 1.00 98.12 260 GLY A CA 1
ATOM 1984 C C . GLY A 1 260 ? 0.509 -2.960 -10.207 1.00 98.12 260 GLY A C 1
ATOM 1985 O O . GLY A 1 260 ? 1.000 -2.340 -9.258 1.00 98.12 260 GLY A O 1
ATOM 1986 N N . ILE A 1 261 ? 1.265 -3.611 -11.098 1.00 98.69 261 ILE A N 1
ATOM 1987 C CA . ILE A 1 261 ? 2.737 -3.559 -11.110 1.00 98.69 261 ILE A CA 1
ATOM 1988 C C . ILE A 1 261 ? 3.200 -2.155 -11.512 1.00 98.69 261 ILE A C 1
ATOM 1990 O O . ILE A 1 261 ? 3.920 -1.503 -10.754 1.00 98.69 261 ILE A O 1
ATOM 1994 N N . VAL A 1 262 ? 2.720 -1.649 -12.652 1.00 98.50 262 VAL A N 1
ATOM 1995 C CA . VAL A 1 262 ? 3.097 -0.323 -13.176 1.00 98.50 262 VAL A CA 1
ATOM 1996 C C . VAL A 1 262 ? 2.742 0.802 -12.199 1.00 98.50 262 VAL A C 1
ATOM 1998 O O . VAL A 1 262 ? 3.488 1.768 -12.065 1.00 98.50 262 VAL A O 1
ATOM 2001 N N . GLY A 1 263 ? 1.650 0.669 -11.445 1.00 96.62 263 GLY A N 1
ATOM 2002 C CA . GLY A 1 263 ? 1.263 1.629 -10.415 1.00 96.62 263 GLY A CA 1
ATOM 2003 C C . GLY A 1 263 ? 2.247 1.722 -9.249 1.00 96.62 263 GLY A C 1
ATOM 2004 O O . GLY A 1 263 ? 2.466 2.808 -8.710 1.00 96.62 263 GLY A O 1
ATOM 2005 N N . ASN A 1 264 ? 2.870 0.602 -8.874 1.00 97.50 264 ASN A N 1
ATOM 2006 C CA . ASN A 1 264 ? 3.952 0.599 -7.892 1.00 97.50 264 ASN A CA 1
ATOM 2007 C C . ASN A 1 264 ? 5.212 1.234 -8.464 1.00 97.50 264 ASN A C 1
ATOM 2009 O O . ASN A 1 264 ? 5.724 2.172 -7.863 1.00 97.50 264 ASN A O 1
ATOM 2013 N N . VAL A 1 265 ? 5.632 0.795 -9.652 1.00 97.62 265 VAL A N 1
ATOM 2014 C CA . VAL A 1 265 ? 6.795 1.351 -10.356 1.00 97.62 265 VAL A CA 1
ATOM 2015 C C . VAL A 1 265 ? 6.675 2.870 -10.502 1.00 97.62 265 VAL A C 1
ATOM 2017 O O . VAL A 1 265 ? 7.582 3.611 -10.134 1.00 97.62 265 VAL A O 1
ATOM 2020 N N . GLY A 1 266 ? 5.519 3.363 -10.951 1.00 92.88 266 GLY A N 1
ATOM 2021 C CA . GLY A 1 266 ? 5.258 4.794 -11.078 1.00 92.88 266 GLY A CA 1
ATOM 2022 C C . GLY A 1 266 ? 5.340 5.547 -9.746 1.00 92.88 266 GLY A C 1
ATOM 2023 O O . GLY A 1 266 ? 5.774 6.697 -9.724 1.00 92.88 266 GLY A O 1
ATOM 2024 N N . ALA A 1 267 ? 4.970 4.922 -8.626 1.00 89.69 267 ALA A N 1
ATOM 2025 C CA . ALA A 1 267 ? 5.133 5.537 -7.313 1.00 89.69 267 ALA A CA 1
ATOM 2026 C C . ALA A 1 267 ? 6.600 5.580 -6.857 1.00 89.69 267 ALA A C 1
ATOM 2028 O O . ALA A 1 267 ? 6.996 6.582 -6.266 1.00 89.69 267 ALA A O 1
ATOM 2029 N N . GLU A 1 268 ? 7.387 4.540 -7.150 1.00 89.62 268 GLU A N 1
ATOM 2030 C CA . GLU A 1 268 ? 8.806 4.456 -6.776 1.00 89.62 268 GLU A CA 1
ATOM 2031 C C . GLU A 1 268 ? 9.671 5.475 -7.530 1.00 89.62 268 GLU A C 1
ATOM 2033 O O . GLU A 1 268 ? 10.483 6.175 -6.930 1.00 89.62 268 GLU A O 1
ATOM 2038 N N . CYS A 1 269 ? 9.469 5.618 -8.843 1.00 88.38 269 CYS A N 1
ATOM 2039 C CA . CYS A 1 269 ? 10.318 6.461 -9.695 1.00 88.38 269 CYS A CA 1
ATOM 2040 C C . CYS A 1 269 ? 9.674 7.795 -10.108 1.00 88.38 269 CYS A C 1
ATOM 2042 O O . CYS A 1 269 ? 10.091 8.423 -11.085 1.00 88.38 269 CYS A O 1
ATOM 2044 N N . GLY A 1 270 ? 8.621 8.233 -9.407 1.00 84.56 270 GLY A N 1
ATOM 2045 C CA . GLY A 1 270 ? 7.940 9.498 -9.704 1.00 84.56 270 GLY A CA 1
ATOM 2046 C C . GLY A 1 270 ? 7.371 9.557 -11.126 1.00 84.56 270 GLY A C 1
ATOM 2047 O O . GLY A 1 270 ? 7.507 10.570 -11.810 1.00 84.56 270 GLY A O 1
ATOM 2048 N N . GLY A 1 271 ? 6.791 8.454 -11.596 1.00 84.56 271 GLY A N 1
ATOM 2049 C CA . GLY A 1 271 ? 6.271 8.312 -12.952 1.00 84.56 271 GLY A CA 1
ATOM 2050 C C . GLY A 1 271 ? 7.369 8.303 -14.015 1.00 84.56 271 GLY A C 1
ATOM 2051 O O . GLY A 1 271 ? 7.224 8.986 -15.024 1.00 84.56 271 GLY A O 1
ATOM 2052 N N . PHE A 1 272 ? 8.449 7.556 -13.766 1.00 86.75 272 PHE A N 1
ATOM 2053 C CA . PHE A 1 272 ? 9.634 7.409 -14.628 1.00 86.75 272 PHE A CA 1
ATOM 2054 C C . PHE A 1 272 ? 10.528 8.653 -14.741 1.00 86.75 272 PHE A C 1
ATOM 2056 O O . PHE A 1 272 ? 11.421 8.697 -15.581 1.00 86.75 272 PHE A O 1
ATOM 2063 N N . SER A 1 273 ? 10.325 9.658 -13.885 1.00 81.25 273 SER A N 1
ATOM 2064 C CA . SER A 1 273 ? 11.110 10.902 -13.895 1.00 81.25 273 SER A CA 1
ATOM 2065 C C . SER A 1 273 ? 12.300 10.900 -12.929 1.00 81.25 273 SER A C 1
ATOM 2067 O O . SER A 1 273 ? 13.136 11.804 -12.970 1.00 81.25 273 SER A O 1
ATOM 2069 N N . VAL A 1 274 ? 12.384 9.910 -12.034 1.00 82.00 274 VAL A N 1
ATOM 2070 C CA . VAL A 1 274 ? 13.407 9.828 -10.987 1.00 82.00 274 VAL A CA 1
ATOM 2071 C C . VAL A 1 274 ? 13.964 8.412 -10.920 1.00 82.00 274 VAL A C 1
ATOM 2073 O O . VAL A 1 274 ? 13.357 7.526 -10.329 1.00 82.00 274 VAL A O 1
ATOM 2076 N N . LEU A 1 275 ? 15.142 8.201 -11.510 1.00 86.50 275 LEU A N 1
ATOM 2077 C CA . LEU A 1 275 ? 15.851 6.924 -11.408 1.00 86.50 275 LEU A CA 1
ATOM 2078 C C . LEU A 1 275 ? 16.731 6.854 -10.165 1.00 86.50 275 LEU A C 1
ATOM 2080 O O . LEU A 1 275 ? 16.743 5.830 -9.500 1.00 86.50 275 LEU A O 1
ATOM 2084 N N . GLN A 1 276 ? 17.443 7.922 -9.819 1.00 90.06 276 GLN A N 1
ATOM 2085 C CA . GLN A 1 276 ? 18.283 7.977 -8.623 1.00 90.06 276 GLN A CA 1
ATOM 2086 C C . GLN A 1 276 ? 17.488 8.553 -7.444 1.00 90.06 276 GLN A C 1
ATOM 2088 O O . GLN A 1 276 ? 16.924 9.645 -7.550 1.00 90.06 276 GLN A O 1
ATOM 2093 N N . GLU A 1 277 ? 17.488 7.852 -6.308 1.00 80.25 277 GLU A N 1
ATOM 2094 C CA . GLU A 1 277 ? 16.899 8.356 -5.065 1.00 80.25 277 GLU A CA 1
ATOM 2095 C C . GLU A 1 277 ? 17.535 9.708 -4.695 1.00 80.25 277 GLU A C 1
ATOM 2097 O O . GLU A 1 277 ? 18.761 9.818 -4.604 1.00 80.25 277 GLU A O 1
ATOM 2102 N N . ARG A 1 278 ? 16.708 10.744 -4.494 1.00 75.44 278 ARG A N 1
ATOM 2103 C CA . ARG A 1 278 ? 17.179 12.125 -4.263 1.00 75.44 278 ARG A CA 1
ATOM 2104 C C . ARG A 1 278 ? 17.720 12.357 -2.853 1.00 75.44 278 ARG A C 1
ATOM 2106 O O . ARG A 1 278 ? 18.669 13.114 -2.682 1.00 75.44 278 ARG A O 1
ATOM 2113 N N . HIS A 1 279 ? 17.109 11.729 -1.849 1.00 71.81 279 HIS A N 1
ATOM 2114 C CA . HIS A 1 279 ? 17.442 11.940 -0.436 1.00 71.81 279 HIS A CA 1
ATOM 2115 C C . HIS A 1 279 ? 17.581 10.613 0.313 1.00 71.81 279 HIS A C 1
ATOM 2117 O O . HIS A 1 279 ? 16.794 10.331 1.220 1.00 71.81 279 HIS A O 1
ATOM 2123 N N . PRO A 1 280 ? 18.565 9.782 -0.064 1.00 73.69 280 PRO A N 1
ATOM 2124 C CA . PRO A 1 280 ? 18.727 8.492 0.567 1.00 73.69 280 PRO A CA 1
ATOM 2125 C C . PRO A 1 280 ? 19.201 8.635 2.007 1.00 73.69 280 PRO A C 1
ATOM 2127 O O . PRO A 1 280 ? 20.168 9.338 2.294 1.00 73.69 280 PRO A O 1
ATOM 2130 N N . ILE A 1 281 ? 18.568 7.884 2.909 1.00 64.56 281 ILE A N 1
ATOM 2131 C CA . ILE A 1 281 ? 18.997 7.783 4.316 1.00 64.56 281 ILE A CA 1
ATOM 2132 C C . ILE A 1 281 ? 20.444 7.277 4.393 1.00 64.56 281 ILE A C 1
ATOM 2134 O O . ILE A 1 281 ? 21.226 7.701 5.241 1.00 64.56 281 ILE A O 1
ATOM 2138 N N . ARG A 1 282 ? 20.804 6.353 3.495 1.00 69.25 282 ARG A N 1
ATOM 2139 C CA . ARG A 1 282 ? 22.171 5.860 3.322 1.00 69.25 282 ARG A CA 1
ATOM 2140 C C . ARG A 1 282 ? 22.552 5.916 1.845 1.00 69.25 282 ARG A C 1
ATOM 2142 O O . ARG A 1 282 ? 21.970 5.162 1.060 1.00 69.25 282 ARG A O 1
ATOM 2149 N N . PRO A 1 283 ? 23.531 6.753 1.459 1.00 72.75 283 PRO A N 1
ATOM 2150 C CA . PRO A 1 283 ? 24.059 6.752 0.104 1.00 72.75 283 PRO A CA 1
ATOM 2151 C C . PRO A 1 283 ? 24.565 5.355 -0.309 1.00 72.75 283 PRO A C 1
ATOM 2153 O O . PRO A 1 283 ? 25.082 4.615 0.531 1.00 72.75 283 PRO A O 1
ATOM 2156 N N . PRO A 1 284 ? 24.418 4.966 -1.588 1.00 81.50 284 PRO A N 1
ATOM 2157 C CA . PRO A 1 284 ? 23.872 5.766 -2.685 1.00 81.50 284 PRO A CA 1
ATOM 2158 C C . PRO A 1 284 ? 22.336 5.710 -2.805 1.00 81.50 284 PRO A C 1
ATOM 2160 O O . PRO A 1 284 ? 21.797 6.315 -3.724 1.00 81.50 284 PRO A O 1
ATOM 2163 N N . GLY A 1 285 ? 21.621 5.003 -1.924 1.00 89.12 285 GLY A N 1
ATOM 2164 C CA . GLY A 1 285 ? 20.162 4.870 -2.011 1.00 89.12 285 GLY A CA 1
ATOM 2165 C C . GLY A 1 285 ? 19.652 3.914 -3.085 1.00 89.12 285 GLY A C 1
ATOM 2166 O O . GLY A 1 285 ? 20.391 3.054 -3.575 1.00 89.12 285 GLY A O 1
ATOM 2167 N N . GLY A 1 286 ? 18.385 4.082 -3.448 1.00 90.00 286 GLY A N 1
ATOM 2168 C CA . GLY A 1 286 ? 17.685 3.395 -4.528 1.00 90.00 286 GLY A CA 1
ATOM 2169 C C . GLY A 1 286 ? 18.115 3.868 -5.913 1.00 90.00 286 GLY A C 1
ATOM 2170 O O . GLY A 1 286 ? 18.524 5.019 -6.098 1.00 90.00 286 GLY A O 1
ATOM 2171 N N . TYR A 1 287 ? 18.058 2.962 -6.888 1.00 90.19 287 TYR A N 1
ATOM 2172 C CA . TYR A 1 287 ? 18.229 3.300 -8.298 1.00 90.19 287 TYR A CA 1
ATOM 2173 C C . TYR A 1 287 ? 17.271 2.508 -9.188 1.00 90.19 287 TYR A C 1
ATOM 2175 O O . TYR A 1 287 ? 16.959 1.358 -8.882 1.00 90.19 287 TYR A O 1
ATOM 2183 N N . GLY A 1 288 ? 16.860 3.100 -10.305 1.00 93.50 288 GLY A N 1
ATOM 2184 C CA . GLY A 1 288 ? 16.006 2.472 -11.307 1.00 93.50 288 GLY A CA 1
ATOM 2185 C C . GLY A 1 288 ? 14.517 2.586 -10.985 1.00 93.50 288 GLY A C 1
ATOM 2186 O O . GLY A 1 288 ? 14.103 3.215 -10.009 1.00 93.50 288 GLY A O 1
ATOM 2187 N N . TRP A 1 289 ? 13.695 1.963 -11.820 1.00 96.56 289 TRP A N 1
ATOM 2188 C CA . TRP A 1 289 ? 12.236 2.030 -11.746 1.00 96.56 289 TRP A CA 1
ATOM 2189 C C . TRP A 1 289 ? 11.656 1.547 -10.422 1.00 96.56 289 TRP A C 1
ATOM 2191 O O . TRP A 1 289 ? 10.798 2.221 -9.866 1.00 96.56 289 TRP A O 1
ATOM 2201 N N . CYS A 1 290 ? 12.151 0.424 -9.901 1.00 95.62 290 CYS A N 1
ATOM 2202 C CA . CYS A 1 290 ? 11.697 -0.131 -8.622 1.00 95.62 290 CYS A CA 1
ATOM 2203 C C . CYS A 1 290 ? 12.538 0.361 -7.434 1.00 95.62 290 CYS A C 1
ATOM 2205 O O . CYS A 1 290 ? 12.577 -0.292 -6.395 1.00 95.62 290 CYS A O 1
ATOM 2207 N N . GLN A 1 291 ? 13.313 1.441 -7.618 1.00 93.50 291 GLN A N 1
ATOM 2208 C CA . GLN A 1 291 ? 14.218 1.996 -6.606 1.00 93.50 291 GLN A CA 1
ATOM 2209 C C . GLN A 1 291 ? 15.034 0.907 -5.885 1.00 93.50 291 GLN A C 1
ATOM 2211 O O . GLN A 1 291 ? 15.085 0.846 -4.656 1.00 93.50 291 GLN A O 1
ATOM 2216 N N . TRP A 1 292 ? 15.695 0.022 -6.643 1.00 93.62 292 TRP A N 1
ATOM 2217 C CA . TRP A 1 292 ? 16.472 -1.071 -6.063 1.00 93.62 292 TRP A CA 1
ATOM 2218 C C . TRP A 1 292 ? 17.537 -0.515 -5.119 1.00 93.62 292 TRP A C 1
ATOM 2220 O O . TRP A 1 292 ? 18.399 0.265 -5.524 1.00 93.62 292 TRP A O 1
ATOM 2230 N N . THR A 1 293 ? 17.479 -0.928 -3.854 1.00 87.50 293 THR A N 1
ATOM 2231 C CA . THR A 1 293 ? 18.344 -0.453 -2.767 1.00 87.50 293 THR A CA 1
ATOM 2232 C C . THR A 1 293 ? 19.301 -1.548 -2.291 1.00 87.50 293 THR A C 1
ATOM 2234 O O . THR A 1 293 ? 19.053 -2.750 -2.437 1.00 87.50 293 THR A O 1
ATOM 2237 N N . GLY A 1 294 ? 20.432 -1.143 -1.703 1.00 88.06 294 GLY A N 1
ATOM 2238 C CA . GLY A 1 294 ? 21.365 -2.059 -1.039 1.00 88.06 294 GLY A CA 1
ATOM 2239 C C . GLY A 1 294 ? 21.871 -3.189 -1.958 1.00 88.06 294 GLY A C 1
ATOM 2240 O O . GLY A 1 294 ? 22.361 -2.903 -3.052 1.00 88.06 294 GLY A O 1
ATOM 2241 N N . PRO A 1 295 ? 21.783 -4.472 -1.550 1.00 85.25 295 PRO A N 1
ATOM 2242 C CA . PRO A 1 295 ? 22.209 -5.596 -2.387 1.00 85.25 295 PRO A CA 1
ATOM 2243 C C . PRO A 1 295 ? 21.483 -5.686 -3.737 1.00 85.25 295 PRO A C 1
ATOM 2245 O O . PRO A 1 295 ? 22.128 -6.004 -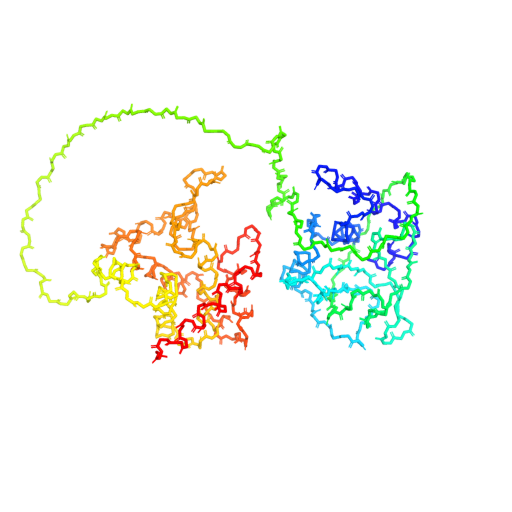4.734 1.00 85.25 295 PRO A O 1
ATOM 2248 N N . ARG A 1 296 ? 20.182 -5.354 -3.795 1.00 91.00 296 ARG A N 1
ATOM 2249 C CA . ARG A 1 296 ? 19.408 -5.388 -5.052 1.00 91.00 296 ARG A CA 1
ATOM 2250 C C . ARG A 1 296 ? 19.918 -4.354 -6.052 1.00 91.00 296 ARG A C 1
ATOM 2252 O O . ARG A 1 296 ? 19.987 -4.651 -7.236 1.00 91.00 296 ARG A O 1
ATOM 2259 N N . ARG A 1 297 ? 20.379 -3.186 -5.584 1.00 94.12 297 ARG A N 1
ATOM 2260 C CA . ARG A 1 297 ? 21.020 -2.180 -6.451 1.00 94.12 297 ARG A CA 1
ATOM 2261 C C . ARG A 1 297 ? 22.266 -2.726 -7.145 1.00 94.12 297 ARG A C 1
ATOM 2263 O O . ARG A 1 297 ? 22.455 -2.521 -8.337 1.00 94.12 297 ARG A O 1
ATOM 2270 N N . LYS A 1 298 ? 23.124 -3.423 -6.394 1.00 85.81 298 LYS A N 1
ATOM 2271 C CA . LYS A 1 298 ? 24.353 -4.022 -6.942 1.00 85.81 298 LYS A CA 1
ATOM 2272 C C . LYS A 1 298 ? 24.030 -5.122 -7.950 1.00 85.81 298 LYS A C 1
ATOM 2274 O O . LYS A 1 298 ? 24.682 -5.201 -8.983 1.00 85.81 298 LYS A O 1
ATOM 2279 N N . GLN A 1 299 ? 23.013 -5.933 -7.657 1.00 87.69 299 GLN A N 1
ATOM 2280 C CA . GLN A 1 299 ? 22.520 -6.962 -8.573 1.00 87.69 299 GLN A CA 1
ATOM 2281 C C . GLN A 1 299 ? 21.973 -6.346 -9.860 1.00 87.69 299 GLN A C 1
ATOM 2283 O O . GLN A 1 299 ? 22.328 -6.822 -10.929 1.00 87.69 299 GLN A O 1
ATOM 2288 N N . PHE A 1 300 ? 21.204 -5.257 -9.765 1.00 95.31 300 PHE A N 1
ATOM 2289 C CA . PHE A 1 300 ? 20.719 -4.522 -10.932 1.00 95.31 300 PHE A CA 1
ATOM 2290 C C . PHE A 1 300 ? 21.876 -4.044 -11.819 1.00 95.31 300 PHE A C 1
ATOM 2292 O O . PHE A 1 300 ? 21.890 -4.302 -13.018 1.00 95.31 300 PHE A O 1
ATOM 2299 N N . PHE A 1 301 ? 22.885 -3.404 -11.222 1.00 88.06 301 PHE A N 1
ATOM 2300 C CA . PHE A 1 301 ? 24.014 -2.847 -11.974 1.00 88.06 301 PHE A CA 1
ATOM 2301 C C . PHE A 1 301 ? 24.859 -3.951 -12.624 1.00 88.06 301 PHE A C 1
ATOM 2303 O O . PHE A 1 301 ? 25.209 -3.833 -13.796 1.00 88.06 301 PHE A O 1
ATOM 2310 N N . SER A 1 302 ? 25.139 -5.038 -11.893 1.00 86.88 302 SER A N 1
ATOM 2311 C CA . SER A 1 302 ? 25.858 -6.203 -12.434 1.00 86.88 302 SER A CA 1
ATOM 2312 C C . SER A 1 302 ? 25.078 -6.856 -13.570 1.00 86.88 302 SER A C 1
ATOM 2314 O O . SER A 1 302 ? 25.647 -7.136 -14.617 1.00 86.88 302 SER A O 1
ATOM 2316 N N . PHE A 1 303 ? 23.765 -7.034 -13.397 1.00 92.81 303 PHE A N 1
ATOM 2317 C CA . PHE A 1 303 ? 22.899 -7.629 -14.409 1.00 92.81 303 PHE A CA 1
ATOM 2318 C C . PHE A 1 303 ? 22.900 -6.813 -15.704 1.00 92.81 303 PHE A C 1
ATOM 2320 O O . PHE A 1 303 ? 23.091 -7.374 -16.779 1.00 92.81 303 PHE A O 1
ATOM 2327 N N . CYS A 1 304 ? 22.733 -5.492 -15.609 1.00 88.19 304 CYS A N 1
ATOM 2328 C CA . CYS A 1 304 ? 22.779 -4.612 -16.774 1.00 88.19 304 CYS A CA 1
ATOM 2329 C C . CYS A 1 304 ? 24.149 -4.660 -17.463 1.00 88.19 304 CYS A C 1
ATOM 2331 O O . CYS A 1 304 ? 24.207 -4.855 -18.675 1.00 88.19 304 CYS A O 1
ATOM 2333 N N . HIS A 1 305 ? 25.241 -4.597 -16.694 1.00 90.88 305 HIS A N 1
ATOM 2334 C CA . HIS A 1 305 ? 26.601 -4.714 -17.224 1.00 90.88 305 HIS A CA 1
ATOM 2335 C C . HIS A 1 305 ? 26.830 -6.048 -17.958 1.00 90.88 305 HIS A C 1
ATOM 2337 O O . HIS A 1 305 ? 27.287 -6.060 -19.097 1.00 90.88 305 HIS A O 1
ATOM 2343 N N . GLU A 1 306 ? 26.457 -7.177 -17.350 1.00 91.62 306 GLU A N 1
ATOM 2344 C CA . GLU A 1 306 ? 26.593 -8.519 -17.941 1.00 91.62 306 GLU A CA 1
ATOM 2345 C C . GLU A 1 306 ? 25.740 -8.716 -19.202 1.00 91.62 306 GLU A C 1
ATOM 2347 O O . GLU A 1 306 ? 26.067 -9.546 -20.050 1.00 91.62 306 GLU A O 1
ATOM 2352 N N . LYS A 1 307 ? 24.634 -7.976 -19.326 1.00 91.25 307 LYS A N 1
ATOM 2353 C CA . LYS A 1 307 ? 23.726 -8.031 -20.477 1.00 91.25 307 LYS A CA 1
ATOM 2354 C C . LYS A 1 307 ? 24.005 -6.968 -21.538 1.00 91.25 307 LYS A C 1
ATOM 2356 O O . LYS A 1 307 ? 23.312 -6.968 -22.550 1.00 91.25 307 LYS A O 1
ATOM 2361 N N . GLY A 1 308 ? 24.991 -6.092 -21.332 1.00 90.12 308 GLY A N 1
ATOM 2362 C CA . GLY A 1 308 ? 25.256 -4.968 -22.234 1.00 90.12 308 GLY A CA 1
ATOM 2363 C C . GLY A 1 308 ? 24.098 -3.964 -22.302 1.00 90.12 308 GLY A C 1
ATOM 2364 O O . GLY A 1 308 ? 23.898 -3.331 -23.333 1.00 90.12 308 GLY A O 1
ATOM 2365 N N . LEU A 1 309 ? 23.312 -3.851 -21.226 1.00 90.69 309 LEU A N 1
ATOM 2366 C CA . LEU A 1 309 ? 22.178 -2.934 -21.105 1.00 90.69 309 LEU A CA 1
ATOM 2367 C C . LEU A 1 309 ? 22.571 -1.717 -20.265 1.00 90.69 309 LEU A C 1
ATOM 2369 O O . LEU A 1 309 ? 23.337 -1.835 -19.306 1.00 90.69 309 LEU A O 1
ATOM 2373 N N . SER A 1 310 ? 21.996 -0.553 -20.570 1.00 90.00 310 SER A N 1
ATOM 2374 C CA . SER A 1 310 ? 22.195 0.631 -19.730 1.00 90.00 310 SER A CA 1
ATOM 2375 C C . SER A 1 310 ? 21.268 0.618 -18.514 1.00 90.00 310 SER A C 1
ATOM 2377 O O . SER A 1 310 ? 20.080 0.313 -18.631 1.00 90.00 310 SER A O 1
ATOM 2379 N N . VAL A 1 311 ? 21.784 1.001 -17.343 1.00 85.06 311 VAL A N 1
ATOM 2380 C CA . VAL A 1 311 ? 21.017 1.054 -16.081 1.00 85.06 311 VAL A CA 1
ATOM 2381 C C . VAL A 1 311 ? 19.909 2.116 -16.081 1.00 85.06 311 VAL A C 1
ATOM 2383 O O . VAL A 1 311 ? 18.974 2.027 -15.285 1.00 85.06 311 VAL A O 1
ATOM 2386 N N . ASP A 1 312 ? 19.987 3.110 -16.964 1.00 86.62 312 ASP A N 1
ATOM 2387 C CA . ASP A 1 312 ? 18.987 4.170 -17.135 1.00 86.62 312 ASP A CA 1
ATOM 2388 C C . ASP A 1 312 ? 18.013 3.933 -18.301 1.00 86.62 312 ASP A C 1
ATOM 2390 O O . ASP A 1 312 ? 17.063 4.695 -18.476 1.00 86.62 312 ASP A O 1
ATOM 2394 N N . SER A 1 313 ? 18.206 2.852 -19.060 1.00 85.19 313 SER A N 1
ATOM 2395 C CA . SER A 1 313 ? 17.354 2.504 -20.198 1.00 85.19 313 SER A CA 1
ATOM 2396 C C . SER A 1 313 ? 16.071 1.790 -19.782 1.00 85.19 313 SER A C 1
ATOM 2398 O O . SER A 1 313 ? 15.997 1.149 -18.726 1.00 85.19 313 SER A O 1
ATOM 2400 N N . TYR A 1 314 ? 15.071 1.851 -20.662 1.00 92.25 314 TYR A N 1
ATOM 2401 C CA . TYR A 1 314 ? 13.851 1.060 -20.541 1.00 92.25 314 TYR A CA 1
ATOM 2402 C C . TYR A 1 314 ? 14.160 -0.436 -20.422 1.00 92.25 314 TYR A C 1
ATOM 2404 O O . TYR A 1 314 ? 13.751 -1.067 -19.447 1.00 92.25 314 TYR A O 1
ATOM 2412 N N . ASP A 1 315 ? 14.957 -0.980 -21.345 1.00 90.50 315 ASP A N 1
ATOM 2413 C CA . ASP A 1 315 ? 15.263 -2.413 -21.373 1.00 90.50 315 ASP A CA 1
ATOM 2414 C C . ASP A 1 315 ? 16.062 -2.864 -20.166 1.00 90.50 315 ASP A C 1
ATOM 2416 O O . ASP A 1 315 ? 15.796 -3.934 -19.635 1.00 90.50 315 ASP A O 1
ATOM 2420 N N . GLY A 1 316 ? 17.014 -2.060 -19.687 1.00 91.06 316 GLY A N 1
ATOM 2421 C CA . GLY A 1 316 ? 17.754 -2.384 -18.470 1.00 91.06 316 GLY A CA 1
ATOM 2422 C C . GLY A 1 316 ? 16.807 -2.566 -17.285 1.00 91.06 316 GLY A C 1
ATOM 2423 O O . GLY A 1 316 ? 16.843 -3.590 -16.597 1.00 91.06 316 GLY A O 1
ATOM 2424 N N . ASN A 1 317 ? 15.909 -1.599 -17.082 1.00 97.38 317 ASN A N 1
ATOM 2425 C CA . ASN A 1 317 ? 14.958 -1.627 -15.975 1.00 97.38 317 ASN A CA 1
ATOM 2426 C C . ASN A 1 317 ? 13.914 -2.748 -16.129 1.00 97.38 317 ASN A C 1
ATOM 2428 O O . ASN A 1 317 ? 13.671 -3.485 -15.168 1.00 97.38 317 ASN A O 1
ATOM 2432 N N . LEU A 1 318 ? 13.332 -2.926 -17.319 1.00 97.75 318 LEU A N 1
ATOM 2433 C CA . LEU A 1 318 ? 12.382 -4.007 -17.585 1.00 97.75 318 LEU A CA 1
ATOM 2434 C C . LEU A 1 318 ? 13.050 -5.381 -17.459 1.00 97.75 318 LEU A C 1
ATOM 2436 O O . LEU A 1 318 ? 12.528 -6.248 -16.763 1.00 97.75 318 LEU A O 1
ATOM 2440 N N . ALA A 1 319 ? 14.220 -5.587 -18.065 1.00 96.50 319 ALA A N 1
ATOM 2441 C CA . ALA A 1 319 ? 14.892 -6.884 -18.072 1.00 96.50 319 ALA A CA 1
ATOM 2442 C C . ALA A 1 319 ? 15.261 -7.349 -16.659 1.00 96.50 319 ALA A C 1
ATOM 2444 O O . ALA A 1 319 ? 15.103 -8.533 -16.347 1.00 96.50 319 ALA A O 1
ATOM 2445 N N . PHE A 1 320 ? 15.706 -6.443 -15.781 1.00 97.81 320 PHE A N 1
ATOM 2446 C CA . PHE A 1 320 ? 16.006 -6.817 -14.400 1.00 97.81 320 PHE A CA 1
ATOM 2447 C C . PHE A 1 320 ? 14.744 -7.051 -13.558 1.00 97.81 320 PHE A C 1
ATOM 2449 O O . PHE A 1 320 ? 14.690 -8.032 -12.812 1.00 97.81 320 PHE A O 1
ATOM 2456 N N . LEU A 1 321 ? 13.696 -6.231 -13.725 1.00 98.31 321 LEU A N 1
ATOM 2457 C CA . LEU A 1 321 ? 12.386 -6.503 -13.118 1.00 98.31 321 LEU A CA 1
ATOM 2458 C C . LEU A 1 321 ? 11.873 -7.889 -13.543 1.00 98.31 321 LEU A C 1
ATOM 2460 O O . LEU A 1 321 ? 11.478 -8.699 -12.700 1.00 98.31 321 LEU A O 1
ATOM 2464 N N . SER A 1 322 ? 11.950 -8.195 -14.838 1.00 97.88 322 SER A N 1
ATOM 2465 C CA . SER A 1 322 ? 11.529 -9.477 -15.390 1.00 97.88 322 SER A CA 1
ATOM 2466 C C . SER A 1 322 ? 12.392 -10.641 -14.902 1.00 97.88 322 SER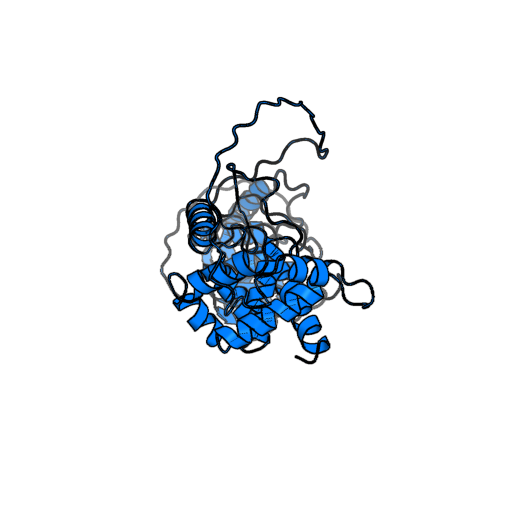 A C 1
ATOM 2468 O O . SER A 1 322 ? 11.871 -11.726 -14.620 1.00 97.88 322 SER A O 1
ATOM 2470 N N . HIS A 1 323 ? 13.699 -10.430 -14.732 1.00 96.69 323 HIS A N 1
ATOM 2471 C CA . HIS A 1 323 ? 14.598 -11.407 -14.123 1.00 96.69 323 HIS A CA 1
ATOM 2472 C C . HIS A 1 323 ? 14.181 -11.733 -12.683 1.00 96.69 323 HIS A C 1
ATOM 2474 O O . HIS A 1 323 ? 14.035 -12.910 -12.338 1.00 96.69 323 HIS A O 1
ATOM 2480 N N . GLU A 1 324 ? 13.932 -10.721 -11.850 1.00 96.81 324 GLU A N 1
ATOM 2481 C CA . GLU A 1 324 ? 13.498 -10.911 -10.463 1.00 96.81 324 GLU A CA 1
ATOM 2482 C C . GLU A 1 324 ? 12.135 -11.616 -10.385 1.00 96.81 324 GLU A C 1
ATOM 2484 O O . GLU A 1 324 ? 11.984 -12.576 -9.624 1.00 96.81 324 GLU A O 1
ATOM 2489 N N . LEU A 1 325 ? 11.160 -11.219 -11.212 1.00 95.81 325 LEU A N 1
ATOM 2490 C CA . LEU A 1 325 ? 9.835 -11.851 -11.255 1.00 95.81 325 LEU A CA 1
ATOM 2491 C C . LEU A 1 325 ? 9.873 -13.311 -11.728 1.00 95.81 325 LEU A C 1
ATOM 2493 O O . LEU A 1 325 ? 9.060 -14.112 -11.267 1.00 95.81 325 LEU A O 1
ATOM 2497 N N . ASN A 1 326 ? 10.830 -13.693 -12.574 1.00 91.94 326 ASN A N 1
ATOM 2498 C CA . ASN A 1 326 ? 11.016 -15.086 -12.994 1.00 91.94 326 ASN A CA 1
ATOM 2499 C C . ASN A 1 326 ? 11.824 -15.935 -11.999 1.00 91.94 326 ASN A C 1
ATOM 2501 O O . ASN A 1 326 ? 11.744 -17.168 -12.035 1.00 91.94 326 ASN A O 1
ATOM 2505 N N . THR A 1 327 ? 12.582 -15.300 -11.102 1.00 89.00 327 THR A N 1
ATOM 2506 C CA . THR A 1 327 ? 13.514 -15.979 -10.194 1.00 89.00 327 THR A CA 1
ATOM 2507 C C . THR A 1 327 ? 13.124 -15.776 -8.726 1.00 89.00 327 THR A C 1
ATOM 2509 O O . THR A 1 327 ? 12.237 -16.467 -8.213 1.00 89.00 327 THR A O 1
ATOM 2512 N N . SER A 1 328 ? 13.767 -14.835 -8.037 1.00 84.56 328 SER A N 1
ATOM 2513 C CA . SER A 1 328 ? 13.653 -14.571 -6.600 1.00 84.56 328 SER A CA 1
ATOM 2514 C C . SER A 1 328 ? 12.242 -14.153 -6.165 1.00 84.56 328 SER A C 1
ATOM 2516 O O . SER A 1 328 ? 11.843 -14.433 -5.032 1.00 84.56 328 SER A O 1
ATOM 2518 N N . TYR A 1 329 ? 11.447 -13.575 -7.070 1.00 88.88 329 TYR A N 1
ATOM 2519 C CA . TYR A 1 329 ? 10.079 -13.107 -6.828 1.00 88.88 329 TYR A CA 1
ATOM 2520 C C . TYR A 1 329 ? 9.008 -13.883 -7.610 1.00 88.88 329 TYR A C 1
ATOM 2522 O O . TYR A 1 329 ? 7.854 -13.455 -7.662 1.00 88.88 329 TYR A O 1
ATOM 2530 N N . LYS A 1 330 ? 9.310 -15.093 -8.103 1.00 90.00 330 LYS A N 1
ATOM 2531 C CA . LYS A 1 330 ? 8.335 -15.962 -8.799 1.00 90.00 330 LYS A CA 1
ATOM 2532 C C . LYS A 1 330 ? 7.044 -16.209 -8.014 1.00 90.00 330 LYS A C 1
ATOM 2534 O O . LYS A 1 330 ? 5.952 -16.299 -8.577 1.00 90.00 330 LYS A O 1
ATOM 2539 N N . ARG A 1 331 ? 7.140 -16.289 -6.682 1.00 76.88 331 ARG A N 1
ATOM 2540 C CA . ARG A 1 331 ? 5.960 -16.419 -5.811 1.00 76.88 331 ARG A CA 1
ATOM 2541 C C . ARG A 1 331 ? 5.081 -15.166 -5.829 1.00 76.88 331 ARG A C 1
ATOM 2543 O O . ARG A 1 331 ? 3.864 -15.295 -5.733 1.00 76.88 331 ARG A O 1
ATOM 2550 N N . VAL A 1 332 ? 5.681 -13.983 -5.942 1.00 88.25 332 VAL A N 1
ATOM 2551 C CA . VAL A 1 332 ? 4.949 -12.714 -6.031 1.00 88.25 332 VAL A CA 1
ATOM 2552 C C . VAL A 1 332 ? 4.178 -12.656 -7.334 1.00 88.25 332 VAL A C 1
ATOM 2554 O O . VAL A 1 332 ? 2.971 -12.439 -7.297 1.00 88.25 332 VAL A O 1
ATOM 2557 N N . LEU A 1 333 ? 4.835 -12.978 -8.450 1.00 93.81 333 LEU A N 1
ATOM 2558 C CA . LEU A 1 333 ? 4.183 -13.080 -9.751 1.00 93.81 333 LEU A CA 1
ATOM 2559 C C . LEU A 1 333 ? 2.982 -14.040 -9.714 1.00 93.81 333 LEU A C 1
ATOM 2561 O O . LEU A 1 333 ? 1.877 -13.669 -10.105 1.00 93.81 333 LEU A O 1
ATOM 2565 N N . SER A 1 334 ? 3.155 -15.237 -9.139 1.00 85.88 334 SER A N 1
ATOM 2566 C CA . SER A 1 334 ? 2.053 -16.202 -8.988 1.00 85.88 334 SER A CA 1
ATOM 2567 C C . SER A 1 334 ? 0.895 -15.672 -8.133 1.00 85.88 334 SER A C 1
ATOM 2569 O O . SER A 1 334 ? -0.262 -16.027 -8.365 1.00 85.88 334 SER A O 1
ATOM 2571 N N . ASN A 1 335 ? 1.176 -14.843 -7.127 1.00 77.75 335 ASN A N 1
ATOM 2572 C CA . ASN A 1 335 ? 0.135 -14.219 -6.315 1.00 77.75 335 ASN A CA 1
ATOM 2573 C C . ASN A 1 335 ? -0.588 -13.106 -7.084 1.00 77.75 335 ASN A C 1
ATOM 2575 O O . ASN A 1 335 ? -1.809 -13.015 -6.986 1.00 77.75 335 ASN A O 1
ATOM 2579 N N . ILE A 1 336 ? 0.133 -12.314 -7.883 1.00 93.25 336 ILE A N 1
ATOM 2580 C CA . ILE A 1 336 ? -0.456 -11.286 -8.753 1.00 93.25 336 ILE A CA 1
ATOM 2581 C C . ILE A 1 336 ? -1.390 -11.935 -9.772 1.00 93.25 336 ILE A C 1
ATOM 2583 O O . ILE A 1 336 ? -2.537 -11.515 -9.879 1.00 93.25 336 ILE A O 1
ATOM 2587 N N . GLN A 1 337 ? -0.971 -13.027 -10.415 1.00 95.94 337 GLN A N 1
ATOM 2588 C CA . GLN A 1 337 ? -1.804 -13.787 -11.358 1.00 95.94 337 GLN A CA 1
ATOM 2589 C C . GLN A 1 337 ? -3.111 -14.322 -10.736 1.00 95.94 337 GLN A C 1
ATOM 2591 O O . GLN A 1 337 ? -4.078 -14.577 -11.451 1.00 95.94 337 GLN A O 1
ATOM 2596 N N . LYS A 1 338 ? -3.169 -14.480 -9.405 1.00 87.88 338 LYS A N 1
ATOM 2597 C CA . LYS A 1 338 ? -4.369 -14.913 -8.659 1.00 87.88 338 LYS A CA 1
ATOM 2598 C C . LYS A 1 338 ? -5.229 -13.755 -8.148 1.00 87.88 338 LYS A C 1
ATOM 2600 O O . LYS A 1 338 ? -6.317 -14.000 -7.622 1.00 87.88 338 LYS A O 1
ATOM 2605 N N . SER A 1 339 ? -4.737 -12.523 -8.239 1.00 89.31 339 SER A N 1
ATOM 2606 C CA . SER A 1 339 ? -5.476 -11.336 -7.814 1.00 89.31 339 SER A CA 1
ATOM 2607 C C . SER A 1 339 ? -6.673 -11.072 -8.725 1.00 89.31 339 SER A C 1
ATOM 2609 O O . SER A 1 339 ? -6.673 -11.458 -9.897 1.00 89.31 339 SER A O 1
ATOM 2611 N N . ARG A 1 340 ? -7.714 -10.449 -8.160 1.00 83.81 340 ARG A N 1
ATOM 2612 C CA . ARG A 1 340 ? -9.002 -10.239 -8.840 1.00 83.81 340 ARG A CA 1
ATOM 2613 C C . ARG A 1 340 ? -9.298 -8.786 -9.173 1.00 83.81 340 ARG A C 1
ATOM 2615 O O . ARG A 1 340 ? -10.197 -8.544 -9.967 1.00 83.81 340 ARG A O 1
ATOM 2622 N N . THR A 1 341 ? -8.606 -7.848 -8.538 1.00 86.75 341 THR A N 1
ATOM 2623 C CA . THR A 1 341 ? -8.815 -6.415 -8.739 1.00 86.75 341 THR A CA 1
ATOM 2624 C C . THR A 1 341 ? -7.482 -5.703 -8.903 1.00 86.75 341 THR A C 1
ATOM 2626 O O . THR A 1 341 ? -6.439 -6.195 -8.459 1.00 86.75 341 THR A O 1
ATOM 2629 N N . LEU A 1 342 ? -7.540 -4.512 -9.496 1.00 88.06 342 LEU A N 1
ATOM 2630 C CA . LEU A 1 342 ? -6.418 -3.588 -9.610 1.00 88.06 342 LEU A CA 1
ATOM 2631 C C . LEU A 1 342 ? -5.762 -3.324 -8.245 1.00 88.06 342 LEU A C 1
ATOM 2633 O O . LEU A 1 342 ? -4.541 -3.399 -8.108 1.00 88.06 342 LEU A O 1
ATOM 2637 N N . GLU A 1 343 ? -6.560 -3.054 -7.209 1.00 81.44 343 GLU A N 1
ATOM 2638 C CA . GLU A 1 343 ? -6.066 -2.787 -5.855 1.00 81.44 343 GLU A CA 1
ATOM 2639 C C . GLU A 1 343 ? -5.406 -4.012 -5.217 1.00 81.44 343 GLU A C 1
ATOM 2641 O O . GLU A 1 343 ? -4.403 -3.857 -4.518 1.00 81.44 343 GLU A O 1
ATOM 2646 N N . ASP A 1 344 ? -5.924 -5.220 -5.464 1.00 80.25 344 ASP A N 1
ATOM 2647 C CA . ASP A 1 344 ? -5.318 -6.459 -4.974 1.00 80.25 344 ASP A CA 1
ATOM 2648 C C . ASP A 1 344 ? -3.957 -6.693 -5.642 1.00 80.25 344 ASP A C 1
ATOM 2650 O O . ASP A 1 344 ? -2.974 -6.947 -4.945 1.00 80.25 344 ASP A O 1
ATOM 2654 N N . ALA A 1 345 ? -3.870 -6.552 -6.970 1.00 92.81 345 ALA A N 1
ATOM 2655 C CA . ALA A 1 345 ? -2.610 -6.664 -7.706 1.00 92.81 345 ALA A CA 1
ATOM 2656 C C . ALA A 1 345 ? -1.583 -5.629 -7.224 1.00 92.81 345 ALA A C 1
ATOM 2658 O O . ALA A 1 345 ? -0.451 -5.981 -6.877 1.00 92.81 345 ALA A O 1
ATOM 2659 N N . THR A 1 346 ? -2.016 -4.367 -7.112 1.00 88.69 346 THR A N 1
ATOM 2660 C CA . THR A 1 346 ? -1.195 -3.258 -6.607 1.00 88.69 346 THR A CA 1
ATOM 2661 C C . THR A 1 346 ? -0.696 -3.556 -5.195 1.00 88.69 346 THR A C 1
ATOM 2663 O O . THR A 1 346 ? 0.488 -3.388 -4.906 1.00 88.69 346 THR A O 1
ATOM 2666 N N . SER A 1 347 ? -1.574 -4.041 -4.312 1.00 79.81 347 SER A N 1
ATOM 2667 C CA . SER A 1 347 ? -1.229 -4.378 -2.931 1.00 79.81 347 SER A CA 1
ATOM 2668 C C . SER A 1 347 ? -0.302 -5.591 -2.836 1.00 79.81 347 SER A C 1
ATOM 2670 O O . SER A 1 347 ? 0.520 -5.644 -1.924 1.00 79.81 347 SER A O 1
ATOM 2672 N N . ILE A 1 348 ? -0.418 -6.581 -3.723 1.00 80.12 348 ILE A N 1
ATOM 2673 C CA . ILE A 1 348 ? 0.465 -7.754 -3.713 1.00 80.12 348 ILE A CA 1
ATOM 2674 C C . ILE A 1 348 ? 1.879 -7.355 -4.124 1.00 80.12 348 ILE A C 1
ATOM 2676 O O . ILE A 1 348 ? 2.821 -7.707 -3.412 1.00 80.12 348 ILE A O 1
ATOM 2680 N N . PHE A 1 349 ? 2.031 -6.611 -5.222 1.00 96.44 349 PHE A N 1
ATOM 2681 C CA . PHE A 1 349 ? 3.347 -6.153 -5.667 1.00 96.44 349 PHE A CA 1
ATOM 2682 C C . PHE A 1 349 ? 3.984 -5.234 -4.615 1.00 96.44 349 PHE A C 1
ATOM 2684 O O . PHE A 1 349 ? 5.106 -5.484 -4.181 1.00 96.44 349 PHE A O 1
ATOM 2691 N N . LEU A 1 350 ? 3.212 -4.287 -4.072 1.00 89.88 350 LEU A N 1
ATOM 2692 C CA . LEU A 1 350 ? 3.631 -3.420 -2.970 1.00 89.88 350 LEU A CA 1
ATOM 2693 C C . LEU A 1 350 ? 4.220 -4.200 -1.790 1.00 89.88 350 LEU A C 1
ATOM 2695 O O . LEU A 1 350 ? 5.296 -3.893 -1.291 1.00 89.88 350 LEU A O 1
ATOM 2699 N N . MET A 1 351 ? 3.514 -5.226 -1.325 1.00 76.94 351 MET A N 1
ATOM 2700 C CA . MET A 1 351 ? 3.847 -5.878 -0.056 1.00 76.94 351 MET A CA 1
ATOM 2701 C C . MET A 1 351 ? 4.826 -7.029 -0.188 1.00 76.94 351 MET A C 1
ATOM 2703 O O . MET A 1 351 ? 5.392 -7.480 0.809 1.00 76.94 351 MET A O 1
ATOM 2707 N N . GLN A 1 352 ? 4.970 -7.574 -1.389 1.00 83.62 352 GLN A N 1
ATOM 2708 C CA . GLN A 1 352 ? 5.779 -8.764 -1.598 1.00 83.62 352 GLN A CA 1
ATOM 2709 C C . GLN A 1 352 ? 7.018 -8.486 -2.443 1.00 83.62 352 GLN A C 1
ATOM 2711 O O . GLN A 1 352 ? 8.016 -9.175 -2.225 1.00 83.62 352 GLN A O 1
ATOM 2716 N N . PHE A 1 353 ? 6.973 -7.484 -3.324 1.00 91.88 353 PHE A N 1
ATOM 2717 C CA . PHE A 1 353 ? 8.102 -7.041 -4.137 1.00 91.88 353 PHE A CA 1
ATOM 2718 C C . PHE A 1 353 ? 8.760 -5.787 -3.553 1.00 91.88 353 PHE A C 1
ATOM 2720 O O . PHE A 1 353 ? 9.907 -5.871 -3.120 1.00 91.88 353 PHE A O 1
ATOM 2727 N N . GLU A 1 354 ? 8.030 -4.667 -3.474 1.00 88.19 354 GLU A N 1
ATOM 2728 C CA . GLU A 1 354 ? 8.623 -3.383 -3.064 1.00 88.19 354 GLU A CA 1
ATOM 2729 C C . GLU A 1 354 ? 8.968 -3.358 -1.578 1.00 88.19 354 GLU A C 1
ATOM 2731 O O . GLU A 1 354 ? 10.075 -2.986 -1.196 1.00 88.19 354 GLU A O 1
ATOM 2736 N N . LYS A 1 355 ? 8.032 -3.811 -0.733 1.00 84.25 355 LYS A N 1
ATOM 2737 C CA . LYS A 1 355 ? 8.139 -3.763 0.734 1.00 84.25 355 LYS A CA 1
ATOM 2738 C C . LYS A 1 355 ? 8.711 -2.416 1.192 1.00 84.25 355 LYS A C 1
ATOM 2740 O O . LYS A 1 355 ? 9.662 -2.407 1.982 1.00 84.25 355 LYS A O 1
ATOM 2745 N N . PRO A 1 356 ? 8.173 -1.292 0.674 1.00 73.44 356 PRO A N 1
ATOM 2746 C CA . PRO A 1 356 ? 8.679 0.002 1.049 1.00 73.44 356 PRO A CA 1
ATOM 2747 C C . PRO A 1 356 ? 8.424 0.158 2.531 1.00 73.44 356 PRO A C 1
ATOM 2749 O O . PRO A 1 356 ? 7.573 -0.521 3.117 1.00 73.44 356 PRO A O 1
ATOM 2752 N N . LEU A 1 357 ? 9.134 1.112 3.104 1.00 60.94 357 LEU A N 1
ATOM 2753 C CA . LEU A 1 357 ? 8.817 1.542 4.435 1.00 60.94 357 LEU A CA 1
ATOM 2754 C C . LEU A 1 357 ? 7.332 1.961 4.446 1.00 60.94 357 LEU A C 1
ATOM 2756 O O . LEU A 1 357 ? 6.483 1.233 4.965 1.00 60.94 357 LEU A O 1
ATOM 2760 N N . THR A 1 358 ? 6.984 3.078 3.810 1.00 64.69 358 THR A N 1
ATOM 2761 C CA . THR A 1 358 ? 5.607 3.577 3.852 1.00 64.69 358 THR A CA 1
ATOM 2762 C C . THR A 1 358 ? 4.828 3.010 2.665 1.00 64.69 358 THR A C 1
ATOM 2764 O O . THR A 1 358 ? 5.174 3.315 1.518 1.00 64.69 358 THR A O 1
ATOM 2767 N N . PRO A 1 359 ? 3.751 2.226 2.882 1.00 69.44 359 PRO A N 1
ATOM 2768 C CA . PRO A 1 359 ? 3.075 1.543 1.785 1.00 69.44 359 PRO A CA 1
ATOM 2769 C C . PRO A 1 359 ? 2.523 2.502 0.727 1.00 69.44 359 PRO A C 1
ATOM 2771 O O . PRO A 1 359 ? 2.639 2.220 -0.459 1.00 69.44 359 PRO A O 1
ATOM 2774 N N . ASN A 1 360 ? 1.942 3.645 1.115 1.00 78.81 360 ASN A N 1
ATOM 2775 C CA . ASN A 1 360 ? 1.373 4.631 0.180 1.00 78.81 360 ASN A CA 1
ATOM 2776 C C . ASN A 1 360 ? 0.462 4.000 -0.897 1.00 78.81 360 ASN A C 1
ATOM 2778 O O . ASN A 1 360 ? 0.457 4.426 -2.057 1.00 78.81 360 ASN A O 1
ATOM 2782 N N . LEU A 1 361 ? -0.323 2.978 -0.518 1.00 80.94 361 LEU A N 1
ATOM 2783 C CA . LEU A 1 361 ? -1.123 2.175 -1.451 1.00 80.94 361 LEU A CA 1
ATOM 2784 C C . LEU A 1 361 ? -2.044 3.048 -2.309 1.00 80.94 361 LEU A C 1
ATOM 2786 O O . LEU A 1 361 ? -2.183 2.807 -3.502 1.00 80.94 361 LEU A O 1
ATOM 2790 N N . ARG A 1 362 ? -2.608 4.115 -1.738 1.00 74.81 362 ARG A N 1
ATOM 2791 C CA . ARG A 1 362 ? -3.453 5.071 -2.462 1.00 74.81 362 ARG A CA 1
ATOM 2792 C C . ARG A 1 362 ? -2.745 5.705 -3.662 1.00 74.81 362 ARG A C 1
ATOM 2794 O O . ARG A 1 362 ? -3.306 5.746 -4.753 1.00 74.81 362 ARG A O 1
ATOM 2801 N N . THR A 1 363 ? -1.525 6.201 -3.471 1.00 77.81 363 THR A N 1
ATOM 2802 C CA . THR A 1 363 ? -0.740 6.817 -4.550 1.00 77.81 363 THR A CA 1
ATOM 2803 C C . THR A 1 363 ? -0.430 5.797 -5.640 1.00 77.81 363 THR A C 1
ATOM 2805 O O . THR A 1 363 ? -0.548 6.110 -6.822 1.00 77.81 363 THR A O 1
ATOM 2808 N N . ARG A 1 364 ? -0.113 4.562 -5.243 1.00 91.06 364 ARG A N 1
ATOM 2809 C CA . ARG A 1 364 ? 0.178 3.451 -6.159 1.00 91.06 364 ARG A CA 1
ATOM 2810 C C . ARG A 1 364 ? -1.049 3.041 -6.962 1.00 91.06 364 ARG A C 1
ATOM 2812 O O . ARG A 1 364 ? -0.955 2.913 -8.173 1.00 91.06 364 ARG A O 1
ATOM 2819 N N . VAL A 1 365 ? -2.216 2.947 -6.322 1.00 82.81 365 VAL A N 1
ATOM 2820 C CA . VAL A 1 365 ? -3.495 2.703 -7.008 1.00 82.81 365 VAL A CA 1
ATOM 2821 C C . VAL A 1 365 ? -3.827 3.856 -7.957 1.00 82.81 365 VAL A C 1
ATOM 2823 O O . VAL A 1 365 ? 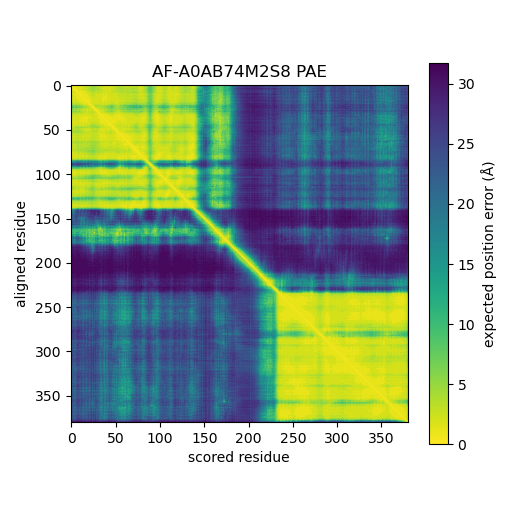-4.275 3.608 -9.066 1.00 82.81 365 VAL A O 1
ATOM 2826 N N . ARG A 1 366 ? -3.544 5.117 -7.598 1.00 85.25 366 ARG A N 1
ATOM 2827 C CA . ARG A 1 366 ? -3.739 6.255 -8.515 1.00 85.25 366 ARG A CA 1
ATOM 2828 C C . ARG A 1 366 ? -2.871 6.136 -9.771 1.00 85.25 366 ARG A C 1
ATOM 2830 O O . ARG A 1 366 ? -3.373 6.379 -10.867 1.00 85.25 366 ARG A O 1
ATOM 2837 N N . TYR A 1 367 ? -1.601 5.760 -9.623 1.00 91.56 367 TYR A N 1
ATOM 2838 C CA . TYR A 1 367 ? -0.738 5.471 -10.771 1.00 91.56 367 TYR A CA 1
ATOM 2839 C C . TYR A 1 367 ? -1.221 4.249 -11.557 1.00 91.56 367 TYR A C 1
ATOM 2841 O O . TYR A 1 367 ? -1.242 4.310 -12.781 1.00 91.56 367 TYR A O 1
ATOM 2849 N N . ALA A 1 368 ? -1.678 3.192 -10.881 1.00 96.88 368 ALA A N 1
ATOM 2850 C CA . ALA A 1 368 ? -2.215 1.988 -11.514 1.00 96.88 368 ALA A CA 1
ATOM 2851 C C . ALA A 1 368 ? -3.448 2.309 -12.375 1.00 96.88 368 ALA A C 1
ATOM 2853 O O . ALA A 1 368 ? -3.505 1.951 -13.545 1.00 96.88 368 ALA A O 1
ATOM 2854 N N . THR A 1 369 ? -4.405 3.070 -11.836 1.00 89.88 369 THR A N 1
ATOM 2855 C CA . THR A 1 369 ? -5.601 3.511 -12.568 1.00 89.88 369 THR A CA 1
ATOM 2856 C C . THR A 1 369 ? -5.238 4.396 -13.755 1.00 89.88 369 THR A C 1
ATOM 2858 O O . THR A 1 369 ? -5.863 4.301 -14.809 1.00 89.88 369 THR A O 1
ATOM 2861 N N . ARG A 1 370 ? -4.234 5.269 -13.603 1.00 93.81 370 ARG A N 1
ATOM 2862 C CA . ARG A 1 370 ? -3.746 6.110 -14.702 1.00 93.81 370 ARG A CA 1
ATOM 2863 C C . ARG A 1 370 ? -3.103 5.266 -15.806 1.00 93.81 370 ARG A C 1
ATOM 2865 O O . ARG A 1 370 ? -3.446 5.459 -16.965 1.00 93.81 370 ARG A O 1
ATOM 2872 N N . ALA A 1 371 ? -2.244 4.316 -15.441 1.00 96.44 371 ALA A N 1
ATOM 2873 C CA . ALA A 1 371 ? -1.612 3.385 -16.371 1.00 96.44 371 ALA A CA 1
ATOM 2874 C C . ALA A 1 371 ? -2.654 2.563 -17.142 1.00 96.44 371 ALA A C 1
ATOM 2876 O O . ALA A 1 371 ? -2.608 2.512 -18.366 1.00 96.44 371 ALA A O 1
ATOM 2877 N N . LEU A 1 372 ? -3.652 2.016 -16.438 1.00 96.25 372 LEU A N 1
ATOM 2878 C CA . LEU A 1 372 ? -4.737 1.255 -17.053 1.00 96.25 372 LEU A CA 1
ATOM 2879 C C . LEU A 1 372 ? -5.503 2.085 -18.091 1.00 96.25 372 LEU A C 1
ATOM 2881 O O . LEU A 1 372 ? -5.722 1.617 -19.202 1.00 96.25 372 LEU A O 1
ATOM 2885 N N . ARG A 1 373 ? -5.851 3.335 -17.761 1.00 93.00 373 ARG A N 1
ATOM 2886 C CA . ARG A 1 373 ? -6.517 4.250 -18.705 1.00 93.00 373 ARG A CA 1
ATOM 2887 C C . ARG A 1 373 ? -5.652 4.555 -19.926 1.00 93.00 373 ARG A C 1
ATOM 2889 O O . ARG A 1 373 ? -6.181 4.637 -21.027 1.00 93.00 373 ARG A O 1
ATOM 2896 N N . ALA A 1 374 ? -4.348 4.744 -19.730 1.00 90.81 374 ALA A N 1
ATOM 2897 C CA . ALA A 1 374 ? -3.418 4.996 -20.825 1.00 90.81 374 ALA A CA 1
ATOM 2898 C C . ALA A 1 374 ? -3.309 3.786 -21.766 1.00 90.81 374 ALA A C 1
ATOM 2900 O O . ALA A 1 374 ? -3.364 3.955 -22.979 1.00 90.81 374 ALA A O 1
ATOM 2901 N N . TYR A 1 375 ? -3.228 2.577 -21.206 1.00 95.12 375 TYR A N 1
ATOM 2902 C CA . TYR A 1 375 ? -3.216 1.324 -21.963 1.00 95.12 375 TYR A CA 1
ATOM 2903 C C . TYR A 1 375 ? -4.525 1.090 -22.736 1.00 95.12 375 TYR A C 1
ATOM 2905 O O . TYR A 1 375 ? -4.505 0.752 -23.913 1.00 95.12 375 TYR A O 1
ATOM 2913 N N . GLU A 1 376 ? -5.681 1.350 -22.118 1.00 91.69 376 GLU A N 1
ATOM 2914 C CA . GLU A 1 376 ? -6.976 1.256 -22.810 1.00 91.69 376 GLU A CA 1
ATOM 2915 C C . GLU A 1 376 ? -7.106 2.278 -23.952 1.00 91.69 376 GLU A C 1
ATOM 2917 O O . GLU A 1 376 ? -7.725 1.990 -24.977 1.00 91.69 376 GLU A O 1
ATOM 2922 N N . ALA A 1 377 ? -6.513 3.465 -23.798 1.00 86.69 377 ALA A N 1
ATOM 2923 C CA . ALA A 1 377 ? -6.524 4.506 -24.821 1.00 86.69 377 ALA A CA 1
ATOM 2924 C C . ALA A 1 377 ? -5.558 4.231 -25.988 1.00 86.69 377 ALA A C 1
ATOM 2926 O O . ALA A 1 377 ? -5.796 4.738 -27.083 1.00 86.69 377 ALA A O 1
ATOM 2927 N N . SER A 1 378 ? -4.497 3.437 -25.789 1.00 81.62 378 SER A N 1
ATOM 2928 C CA . SER A 1 378 ? -3.522 3.110 -26.842 1.00 81.62 378 SER A CA 1
ATOM 2929 C C . SER A 1 378 ? -3.991 2.017 -27.810 1.00 81.62 378 SER A C 1
ATOM 2931 O O . SER A 1 378 ? -3.280 1.713 -28.765 1.00 81.62 378 SER A O 1
ATOM 2933 N N . GLY A 1 379 ? -5.180 1.436 -27.598 1.00 68.38 379 GLY A N 1
ATOM 2934 C CA . GLY A 1 379 ? -5.757 0.416 -28.483 1.00 68.38 379 GLY A CA 1
ATOM 2935 C C . GLY A 1 379 ? -4.948 -0.885 -28.549 1.00 68.38 379 GLY A C 1
ATOM 2936 O O . GLY A 1 379 ? -5.005 -1.573 -29.568 1.00 68.38 379 GLY A O 1
ATOM 2937 N N . SER A 1 380 ? -4.167 -1.173 -27.502 1.00 54.53 380 SER A N 1
ATOM 2938 C CA . SER A 1 380 ? -3.224 -2.299 -27.405 1.00 54.53 380 SER A CA 1
ATOM 2939 C C . SER A 1 380 ? -3.830 -3.553 -26.784 1.00 54.53 380 SER A C 1
ATOM 2941 O O . SER A 1 380 ? -4.751 -3.425 -25.945 1.00 54.53 380 SER A O 1
#

Mean predicted aligned error: 16.94 Å

Secondary structure (DSSP, 8-state):
-HHHHT-HHHHHHHHHHHHHHTTTSS--TTTT-HHHHHHHHHHHTT-------SHHHHHHIIIIIS-PEEE-TT---TTPEEEEE-SSSS--SEEEEEEEEEESSSSEEEEE-SSSTTS-EEEETT-TTSPPEEEEEEPPP-----------------------TTPPPSB-TTSPBP---SSS--------------------------S---GGG-HHHHHHHHH--S-SS-HHHHHHHHHHHHHHHHH---HHHHHHHHHHHHHHTTTTT--B-SS-SSTT--BTTTTB-HHHHHHHHHHHHHHT--TTSHHHHHHHHHHHHHTTTHHHHHHHHT--SHHHHHHHHIIIII--SS--HHHHHHHHHHHHHHHHHTT-

Solvent-accessible surface area (backbone atoms only — not comparable to full-atom values): 21366 Å² total; per-residue (Å²): 77,40,76,44,48,70,32,44,67,49,33,35,34,29,46,49,54,23,44,62,71,35,61,88,70,88,48,64,70,56,53,60,30,30,22,27,22,47,24,33,41,36,38,57,36,52,43,92,55,72,66,29,37,15,17,41,57,41,52,46,44,40,40,63,79,65,57,20,44,82,36,57,76,61,64,76,54,59,56,23,34,40,36,16,41,48,85,83,54,101,62,87,50,29,23,37,34,37,39,30,47,41,67,81,54,66,42,44,28,34,26,32,56,42,48,44,61,37,42,63,47,81,46,44,41,78,13,89,94,47,66,28,43,69,33,30,38,34,76,71,97,74,92,71,71,75,79,88,81,85,78,76,89,81,85,77,67,80,64,72,87,50,74,14,72,86,44,74,56,60,43,42,71,89,72,45,77,52,86,80,75,98,60,101,70,92,81,88,81,91,83,82,89,81,89,83,86,90,80,92,78,92,76,84,88,76,82,88,79,93,76,83,80,61,80,78,78,38,77,63,55,58,51,44,58,59,59,64,82,84,63,101,66,53,51,46,34,52,52,34,22,50,51,32,52,51,45,24,69,78,66,73,39,53,68,43,38,23,15,7,46,51,2,43,33,28,56,59,3,65,47,80,74,36,45,63,47,88,79,45,95,55,82,80,31,24,37,30,47,73,33,28,40,68,72,52,32,54,50,49,51,50,52,17,60,78,66,77,35,50,68,87,38,68,60,27,42,50,53,48,53,50,50,39,40,70,53,90,34,34,69,47,48,57,49,29,73,69,41,88,43,40,62,50,9,24,49,43,39,40,66,66,68,64,55,53,63,75,76,60,58,69,59,20,42,53,35,11,56,49,23,39,53,32,27,66,70,67,76,113

pLDDT: mean 75.64, std 22.16, range [25.84, 98.69]

Sequence (380 aa):
MIKIGSDPDQIKKVQTAAAKSMKGSGYKYPTKSCAATLSQFLRAAGIDVPVTRGAQNLADRLRINRKWSRVKVGKQVAGDVGVCRSVKNDVAGADHIYLVIDNKNDDLMNIVDNQAQGKTHPRYASGKGRTATEYFLRAQAGEMRLAELDAGELDENLVEDEDTNDLPEPFMDDGSPRIENEAGAVSFREESEAETEDSEVDVPLVEELESARDPRADPAYFSELMFASGDAVGPFDRLASHLMSDLIADFGLNRDQAAGIVGNVGAECGGFSVLQERHPIRPPGGYGWCQWTGPRRKQFFSFCHEKGLSVDSYDGNLAFLSHELNTSYKRVLSNIQKSRTLEDATSIFLMQFEKPLTPNLRTRVRYATRALRAYEASGS

Radius of gyration: 25.03 Å; Cα contacts (8 Å, |Δi|>4): 622; chains: 1; bounding box: 71×43×73 Å